Protein AF-A0A522H6U1-F1 (afdb_monomer)

Structure (mmCIF, N/CA/C/O backbone):
data_AF-A0A522H6U1-F1
#
_entry.id   AF-A0A522H6U1-F1
#
loop_
_atom_site.group_PDB
_atom_site.id
_atom_site.type_symbol
_atom_site.label_atom_id
_atom_site.label_alt_id
_atom_site.label_comp_id
_atom_site.label_asym_id
_atom_site.label_entity_id
_atom_site.label_seq_id
_atom_site.pdbx_PDB_ins_code
_atom_site.Cartn_x
_atom_site.Cartn_y
_atom_site.Cartn_z
_atom_site.occupancy
_atom_site.B_iso_or_equiv
_atom_site.auth_seq_id
_atom_site.auth_comp_id
_atom_site.auth_asym_id
_atom_site.auth_atom_id
_atom_site.pdbx_PDB_model_num
ATOM 1 N N . MET A 1 1 ? -22.684 9.750 -6.270 1.00 51.72 1 MET A N 1
ATOM 2 C CA . MET A 1 1 ? -21.977 8.459 -6.212 1.00 51.72 1 MET A CA 1
ATOM 3 C C . MET A 1 1 ? -21.625 8.195 -4.760 1.00 51.72 1 MET A C 1
ATOM 5 O O . MET A 1 1 ? -21.115 9.119 -4.142 1.00 51.72 1 MET A O 1
ATOM 9 N N . THR A 1 2 ? -21.915 7.019 -4.207 1.00 79.88 2 THR A N 1
ATOM 10 C CA . THR A 1 2 ? -21.615 6.746 -2.791 1.00 79.88 2 THR A CA 1
ATOM 11 C C . THR A 1 2 ? -20.431 5.794 -2.716 1.00 79.88 2 THR A C 1
ATOM 13 O O . THR A 1 2 ? -20.582 4.598 -2.955 1.00 79.88 2 THR A O 1
ATOM 16 N N . LEU A 1 3 ? -19.240 6.341 -2.453 1.00 93.44 3 LEU A N 1
ATOM 17 C CA . LEU A 1 3 ? -18.059 5.534 -2.148 1.00 93.44 3 LEU A CA 1
ATOM 18 C C . LEU A 1 3 ? -18.337 4.679 -0.913 1.00 93.44 3 LEU A C 1
ATOM 20 O O . LEU A 1 3 ? -18.989 5.127 0.020 1.00 93.44 3 LEU A O 1
ATOM 24 N N . LYS A 1 4 ? -17.798 3.467 -0.893 1.00 94.69 4 LYS A N 1
ATOM 25 C CA . LYS A 1 4 ? -17.776 2.564 0.258 1.00 94.69 4 LYS A CA 1
ATOM 26 C C . LYS A 1 4 ? -16.628 2.891 1.207 1.00 94.69 4 LYS A C 1
ATOM 28 O O . LYS A 1 4 ? -16.790 2.846 2.420 1.00 94.69 4 LYS A O 1
ATOM 33 N N . ALA A 1 5 ? -15.461 3.207 0.651 1.00 97.31 5 ALA A N 1
ATOM 34 C CA . ALA A 1 5 ? -14.283 3.607 1.408 1.00 97.31 5 ALA A CA 1
ATOM 35 C C . ALA A 1 5 ? -13.284 4.363 0.524 1.00 97.31 5 ALA A C 1
ATOM 37 O O . ALA A 1 5 ? -13.164 4.107 -0.675 1.00 97.31 5 ALA A O 1
ATOM 38 N N . GLY A 1 6 ? -12.522 5.254 1.144 1.00 98.31 6 GLY A N 1
ATOM 39 C CA . GLY A 1 6 ? -11.281 5.794 0.606 1.00 98.31 6 GLY A CA 1
ATOM 40 C C . GLY A 1 6 ? -10.105 5.329 1.459 1.00 98.31 6 GLY A C 1
ATOM 41 O O . GLY A 1 6 ? -10.266 5.194 2.670 1.00 98.31 6 GLY A O 1
ATOM 42 N N . TRP A 1 7 ? -8.927 5.077 0.885 1.00 98.69 7 TRP A N 1
ATOM 43 C CA . TRP A 1 7 ? -7.746 4.748 1.694 1.00 98.69 7 TRP A CA 1
ATOM 44 C C . TRP A 1 7 ? -6.492 5.519 1.302 1.00 98.69 7 TRP A C 1
ATOM 46 O O . TRP A 1 7 ? -6.219 5.770 0.134 1.00 98.69 7 TRP A O 1
ATOM 56 N N . TYR A 1 8 ? -5.673 5.839 2.293 1.00 98.62 8 TYR A N 1
ATOM 57 C CA . TYR A 1 8 ? -4.307 6.300 2.103 1.00 98.62 8 TYR A CA 1
ATOM 58 C C . TYR A 1 8 ? -3.348 5.239 2.633 1.00 98.62 8 TYR A C 1
ATOM 60 O O . TYR A 1 8 ? -3.408 4.886 3.810 1.00 98.62 8 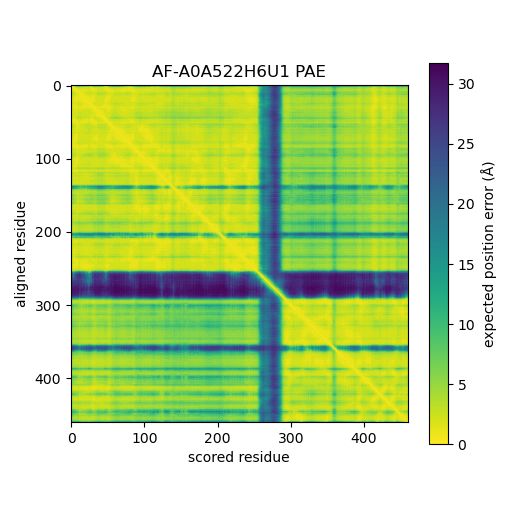TYR A O 1
ATOM 68 N N . GLY A 1 9 ? -2.489 4.704 1.765 1.00 96.88 9 GLY A N 1
ATOM 69 C CA . GLY A 1 9 ? -1.458 3.746 2.162 1.00 96.88 9 GLY A CA 1
ATOM 70 C C . GLY A 1 9 ? -0.209 4.444 2.681 1.00 96.88 9 GLY A C 1
ATOM 71 O O . GLY A 1 9 ? 0.371 5.269 1.981 1.00 96.88 9 GLY A O 1
ATOM 72 N N . ASP A 1 10 ? 0.239 4.090 3.885 1.00 94.75 10 ASP A N 1
ATOM 73 C CA . ASP A 1 10 ? 1.483 4.616 4.458 1.00 94.75 10 ASP A CA 1
ATOM 74 C C . ASP A 1 10 ? 2.746 4.135 3.722 1.00 94.75 10 ASP A C 1
ATOM 76 O O . ASP A 1 10 ? 3.809 4.746 3.853 1.00 94.75 10 ASP A O 1
ATOM 80 N N . ASP A 1 11 ? 2.619 3.067 2.936 1.00 89.06 11 ASP A N 1
ATOM 81 C CA . ASP A 1 11 ? 3.575 2.606 1.945 1.00 89.06 11 ASP A CA 1
ATOM 82 C C . ASP A 1 11 ? 2.879 2.098 0.676 1.00 89.06 11 ASP A C 1
ATOM 84 O O . ASP A 1 11 ? 1.678 1.818 0.633 1.00 89.06 11 ASP A O 1
ATOM 88 N N . PHE A 1 12 ? 3.677 1.929 -0.374 1.00 86.12 12 PHE A N 1
ATOM 89 C CA . PHE A 1 12 ? 3.195 1.462 -1.665 1.00 86.12 12 PHE A CA 1
ATOM 90 C C . PHE A 1 12 ? 2.678 0.013 -1.626 1.00 86.12 12 PHE A C 1
ATOM 92 O O . PHE A 1 12 ? 1.605 -0.282 -2.146 1.00 86.12 12 PHE A O 1
ATOM 99 N N . THR A 1 13 ? 3.419 -0.895 -0.979 1.00 81.88 13 THR A N 1
ATOM 100 C CA . THR A 1 13 ? 3.083 -2.332 -0.938 1.00 81.88 13 THR A CA 1
ATOM 101 C C . THR A 1 13 ? 1.778 -2.588 -0.186 1.00 81.88 13 THR A C 1
ATOM 103 O O . THR A 1 13 ? 0.950 -3.385 -0.614 1.00 81.88 13 THR A O 1
ATOM 106 N N . GLY A 1 14 ? 1.562 -1.901 0.937 1.00 87.12 14 GLY A N 1
ATOM 107 C CA . GLY A 1 14 ? 0.314 -1.984 1.681 1.00 87.12 14 GLY A CA 1
ATOM 108 C C . GLY A 1 14 ? -0.857 -1.369 0.923 1.00 87.12 14 GLY A C 1
ATOM 109 O O . GLY A 1 14 ? -1.971 -1.869 1.044 1.00 87.12 14 GLY A O 1
ATOM 110 N N . ALA A 1 15 ? -0.623 -0.321 0.129 1.00 92.75 15 ALA A N 1
ATOM 111 C CA . ALA A 1 15 ? -1.663 0.291 -0.689 1.00 92.75 15 ALA A CA 1
ATOM 112 C C . ALA A 1 15 ? -2.147 -0.634 -1.820 1.00 92.75 15 ALA A C 1
ATOM 114 O O . ALA A 1 15 ? -3.351 -0.708 -2.070 1.00 92.75 15 ALA A O 1
ATOM 115 N N . THR A 1 16 ? -1.234 -1.353 -2.483 1.00 91.38 16 THR A N 1
ATOM 116 C CA . THR A 1 16 ? -1.577 -2.319 -3.543 1.00 91.38 16 THR A CA 1
ATOM 117 C C . THR A 1 16 ? -2.191 -3.609 -2.998 1.00 91.38 16 THR A C 1
ATOM 119 O O . THR A 1 16 ? -3.010 -4.226 -3.679 1.00 91.38 16 THR A O 1
ATOM 122 N N . ASP A 1 17 ? -1.859 -4.006 -1.767 1.00 90.12 17 ASP A N 1
ATOM 123 C CA . ASP A 1 17 ? -2.556 -5.092 -1.068 1.00 90.12 17 ASP A CA 1
ATOM 124 C C . ASP A 1 17 ? -4.025 -4.722 -0.800 1.00 90.12 17 ASP A C 1
ATOM 126 O O . ASP A 1 17 ? -4.930 -5.481 -1.145 1.00 90.12 17 ASP A O 1
ATOM 130 N N . THR A 1 18 ? -4.290 -3.509 -0.299 1.00 95.25 18 THR A N 1
ATOM 131 C CA . THR A 1 18 ? -5.665 -3.009 -0.121 1.00 95.25 18 THR A CA 1
ATOM 132 C C . THR A 1 18 ? -6.432 -2.942 -1.443 1.00 95.25 18 THR A C 1
ATOM 134 O O . THR A 1 18 ? -7.598 -3.337 -1.489 1.00 95.25 18 THR A O 1
ATOM 137 N N . LEU A 1 19 ? -5.781 -2.498 -2.528 1.00 96.00 19 LEU A N 1
ATOM 138 C CA . LEU A 1 19 ? -6.357 -2.516 -3.878 1.00 96.00 19 LEU A CA 1
ATOM 139 C C . LEU A 1 19 ? -6.804 -3.932 -4.272 1.00 96.00 19 LEU A C 1
ATOM 141 O O . LEU A 1 19 ? -7.929 -4.117 -4.733 1.00 96.00 19 LEU A O 1
ATOM 145 N N . ALA A 1 20 ? -5.941 -4.930 -4.063 1.00 93.00 20 ALA A N 1
ATOM 146 C CA . ALA A 1 20 ? -6.246 -6.322 -4.373 1.00 93.00 20 ALA A CA 1
ATOM 147 C C . ALA A 1 20 ? -7.399 -6.865 -3.520 1.00 93.00 20 ALA A C 1
ATOM 149 O O . ALA A 1 20 ? -8.271 -7.556 -4.044 1.00 93.00 20 ALA A O 1
ATOM 150 N N . VAL A 1 21 ? -7.440 -6.536 -2.225 1.00 94.00 21 VAL A N 1
ATOM 151 C CA . VAL A 1 21 ? -8.547 -6.917 -1.337 1.00 94.00 21 VAL A CA 1
ATOM 152 C C . VAL A 1 21 ? -9.873 -6.327 -1.825 1.00 94.00 21 VAL A C 1
ATOM 154 O O . VAL A 1 21 ? -10.842 -7.070 -1.969 1.00 94.00 21 VAL A O 1
ATOM 157 N N . ALA A 1 22 ? -9.918 -5.026 -2.123 1.00 96.00 22 ALA A N 1
ATOM 158 C CA . ALA A 1 22 ? -11.127 -4.365 -2.617 1.00 96.00 22 ALA A CA 1
ATOM 159 C C . ALA A 1 22 ? -11.595 -4.960 -3.958 1.00 96.00 22 ALA A C 1
ATOM 161 O O . ALA A 1 22 ? -12.764 -5.311 -4.110 1.00 96.00 22 ALA A O 1
ATOM 162 N N . ALA A 1 23 ? -10.679 -5.144 -4.912 1.00 95.19 23 ALA A N 1
ATOM 163 C CA . ALA A 1 23 ? -11.009 -5.692 -6.226 1.00 95.19 23 ALA A CA 1
ATOM 164 C C . ALA A 1 23 ? -11.511 -7.143 -6.145 1.00 95.19 23 ALA A C 1
ATOM 166 O O . ALA A 1 23 ? -12.499 -7.497 -6.786 1.00 95.19 23 ALA A O 1
ATOM 167 N N . ARG A 1 24 ? -10.886 -7.985 -5.310 1.00 92.94 24 ARG A N 1
ATOM 168 C CA . ARG A 1 24 ? -11.333 -9.371 -5.075 1.00 92.94 24 ARG A CA 1
ATOM 169 C C . ARG A 1 24 ? -12.678 -9.450 -4.354 1.00 92.94 24 ARG A C 1
ATOM 171 O O . ARG A 1 24 ? -13.382 -10.440 -4.513 1.00 92.94 24 ARG A O 1
ATOM 178 N N . ALA A 1 25 ? -13.052 -8.408 -3.614 1.00 93.44 25 ALA A N 1
ATOM 179 C CA . ALA A 1 25 ? -14.396 -8.239 -3.070 1.00 93.44 25 ALA A CA 1
ATOM 180 C C . ALA A 1 25 ? -15.418 -7.736 -4.114 1.00 93.44 25 ALA A C 1
ATOM 182 O O . ALA A 1 25 ? -16.551 -7.417 -3.752 1.00 93.44 25 ALA A O 1
ATOM 183 N N . GLY A 1 26 ? -15.044 -7.644 -5.394 1.00 94.00 26 GLY A N 1
ATOM 184 C CA . GLY A 1 26 ? -15.921 -7.204 -6.480 1.00 94.00 26 GLY A CA 1
ATOM 185 C C . GLY A 1 26 ? -16.158 -5.694 -6.520 1.00 94.00 26 GLY A C 1
ATOM 186 O O . GLY A 1 26 ? -17.094 -5.251 -7.177 1.00 94.00 26 GLY A O 1
ATOM 187 N N . TRP A 1 27 ? -15.363 -4.892 -5.805 1.00 95.19 27 TRP A N 1
ATOM 188 C CA . TRP A 1 27 ? -15.497 -3.436 -5.829 1.00 95.19 27 TRP A CA 1
ATOM 189 C C . TRP A 1 27 ? -14.755 -2.852 -7.028 1.00 95.19 27 TRP A C 1
ATOM 191 O O . TRP A 1 27 ? -13.602 -3.201 -7.286 1.00 95.19 27 TRP A O 1
ATOM 201 N N . ARG A 1 28 ? -15.383 -1.901 -7.721 1.00 96.12 28 ARG A N 1
ATOM 202 C CA . ARG A 1 28 ? -14.712 -1.048 -8.707 1.00 96.12 28 ARG A CA 1
ATOM 203 C C . ARG A 1 28 ? -13.719 -0.165 -7.964 1.00 96.12 28 ARG A C 1
ATOM 205 O O . ARG A 1 28 ? -14.122 0.618 -7.105 1.00 96.12 28 ARG A O 1
ATOM 212 N N . THR A 1 29 ? -12.428 -0.327 -8.232 1.00 97.38 29 THR A N 1
ATOM 213 C CA . THR A 1 29 ? -11.394 0.302 -7.410 1.00 97.38 29 THR A CA 1
ATOM 214 C C . THR A 1 29 ? -10.124 0.619 -8.184 1.00 97.38 29 THR A C 1
ATOM 216 O O . THR A 1 29 ? -9.729 -0.133 -9.074 1.00 97.38 29 THR A O 1
ATOM 219 N N . LEU A 1 30 ? -9.482 1.730 -7.820 1.00 97.81 30 LEU A N 1
ATOM 220 C CA . LEU A 1 30 ? -8.180 2.158 -8.326 1.00 97.81 30 LEU A CA 1
ATOM 221 C C . LEU A 1 30 ? -7.310 2.675 -7.180 1.00 97.81 30 LEU A C 1
ATOM 223 O O . LEU A 1 30 ? -7.803 3.268 -6.220 1.00 97.81 30 LEU A O 1
ATOM 227 N N . LEU A 1 31 ? -5.999 2.488 -7.315 1.00 97.81 31 LEU A N 1
ATOM 228 C CA . LEU A 1 31 ? -4.986 3.099 -6.467 1.00 97.81 31 LEU A CA 1
ATOM 229 C C . LEU A 1 31 ? -4.283 4.214 -7.241 1.00 97.81 31 LEU A C 1
ATOM 231 O O . LEU A 1 31 ? -3.491 3.939 -8.138 1.00 97.81 31 LEU A O 1
ATOM 235 N N . PHE A 1 32 ? -4.539 5.460 -6.874 1.00 97.44 32 PHE A N 1
ATOM 236 C CA . PHE A 1 32 ? -3.868 6.622 -7.442 1.00 97.44 32 PHE A CA 1
ATOM 237 C C . PHE A 1 32 ? -2.466 6.804 -6.841 1.00 97.44 32 PHE A C 1
ATOM 239 O O . PHE A 1 32 ? -2.254 6.536 -5.656 1.00 97.44 32 PHE A O 1
ATOM 246 N N . LEU A 1 33 ? -1.497 7.246 -7.650 1.00 94.19 33 LEU A N 1
ATOM 247 C CA . LEU A 1 33 ? -0.110 7.455 -7.196 1.00 94.19 33 LEU A CA 1
ATOM 248 C C . LEU A 1 33 ? 0.117 8.814 -6.514 1.00 94.19 33 LEU A C 1
ATOM 250 O O . LEU A 1 33 ? 1.107 8.988 -5.805 1.00 94.19 33 LEU A O 1
ATOM 254 N N . ASP A 1 34 ? -0.809 9.750 -6.706 1.00 94.50 34 ASP A N 1
ATOM 255 C CA . ASP A 1 34 ? -0.976 10.987 -5.939 1.00 94.50 34 ASP A CA 1
ATOM 256 C C . ASP A 1 34 ? -2.484 11.326 -5.909 1.00 94.50 34 ASP A C 1
ATOM 258 O O . ASP A 1 34 ? -3.298 10.597 -6.473 1.00 94.50 34 ASP A O 1
ATOM 262 N N . VAL A 1 35 ? -2.887 12.412 -5.251 1.00 96.94 35 VAL A N 1
ATOM 263 C CA . VAL A 1 35 ? -4.245 12.953 -5.321 1.00 96.94 35 VAL A CA 1
ATOM 264 C C . VAL A 1 35 ? -4.593 13.226 -6.789 1.00 96.94 35 VAL A C 1
ATOM 266 O O . VAL A 1 35 ? -3.941 14.070 -7.412 1.00 96.94 35 VAL A O 1
ATOM 269 N N . PRO A 1 36 ? -5.608 12.550 -7.354 1.00 96.56 36 PRO A N 1
ATOM 270 C CA . PRO A 1 36 ? -5.913 12.682 -8.768 1.00 96.56 36 PRO A CA 1
ATOM 271 C C . PRO A 1 36 ? -6.475 14.056 -9.111 1.00 96.56 36 PRO A C 1
ATOM 273 O O . PRO A 1 36 ? -7.205 14.683 -8.334 1.00 96.56 36 PRO A O 1
ATOM 276 N N . THR A 1 37 ? -6.182 14.499 -10.330 1.00 96.19 37 THR A N 1
ATOM 277 C CA . THR A 1 37 ? -6.837 15.672 -10.912 1.00 96.19 37 THR A CA 1
ATOM 278 C C . THR A 1 37 ? -8.307 15.367 -11.238 1.00 96.19 37 THR A C 1
ATOM 280 O O . THR A 1 37 ? -8.677 14.202 -11.413 1.00 96.19 37 THR A O 1
ATOM 283 N N . PRO A 1 38 ? -9.171 16.390 -11.396 1.00 95.62 38 PRO A N 1
ATOM 284 C CA . PRO A 1 38 ? -10.549 16.178 -11.845 1.00 95.62 38 PRO A CA 1
ATOM 285 C C . PRO A 1 38 ? -10.655 15.415 -13.176 1.00 95.62 38 PRO A C 1
ATOM 287 O O . PRO A 1 38 ? -11.573 14.619 -13.351 1.00 95.62 38 PRO A O 1
ATOM 290 N N . ALA A 1 39 ? -9.701 15.612 -14.094 1.00 95.81 39 ALA A N 1
ATOM 291 C CA . ALA A 1 39 ? -9.658 14.895 -15.368 1.00 95.81 39 ALA A CA 1
ATOM 292 C C . ALA A 1 39 ? -9.349 13.400 -15.177 1.00 95.81 39 ALA A C 1
ATOM 294 O O . ALA A 1 39 ? -10.034 12.555 -15.746 1.00 95.81 39 ALA A O 1
ATOM 295 N N . GLN A 1 40 ? -8.378 13.065 -14.324 1.00 96.00 40 GLN A N 1
ATOM 296 C CA . GLN A 1 40 ? -8.046 11.671 -13.998 1.00 96.00 40 GLN A CA 1
ATOM 297 C C . GLN A 1 40 ? -9.196 10.965 -13.270 1.00 96.00 40 GLN A C 1
ATOM 299 O O . GLN A 1 40 ? -9.482 9.807 -13.560 1.00 96.00 40 GLN A O 1
ATOM 304 N N . LEU A 1 41 ? -9.906 11.662 -12.374 1.00 95.25 41 LEU A N 1
ATOM 305 C CA . LEU A 1 41 ? -11.125 11.134 -11.751 1.00 95.25 41 LEU A CA 1
ATOM 306 C C . LEU A 1 41 ? -12.231 10.866 -12.777 1.00 95.25 41 LEU A C 1
ATOM 308 O O . LEU A 1 41 ? -12.896 9.839 -12.697 1.00 95.25 41 LEU A O 1
ATOM 312 N N . ALA A 1 42 ? -12.417 11.756 -13.755 1.00 94.69 42 ALA A N 1
ATOM 313 C CA . ALA A 1 42 ? -13.390 11.537 -14.823 1.00 94.69 42 ALA A CA 1
ATOM 314 C C . ALA A 1 42 ? -13.028 10.313 -15.685 1.00 94.69 42 ALA A C 1
ATOM 316 O O . ALA A 1 42 ? -13.909 9.527 -16.024 1.00 94.69 42 ALA A O 1
ATOM 317 N N . LEU A 1 43 ? -11.738 10.118 -15.987 1.00 94.62 43 LEU A N 1
ATOM 318 C CA . LEU A 1 43 ? -11.235 8.944 -16.714 1.00 94.62 43 LEU A CA 1
ATOM 319 C C . LEU A 1 43 ? -11.353 7.643 -15.910 1.00 94.62 43 LEU A C 1
ATOM 321 O O . LEU A 1 43 ? -11.587 6.587 -16.493 1.00 94.62 43 LEU A O 1
ATOM 325 N N . ALA A 1 44 ? -11.192 7.707 -14.587 1.00 94.38 44 ALA A N 1
ATOM 326 C CA . ALA A 1 44 ? -11.370 6.563 -13.696 1.00 94.38 44 ALA A CA 1
ATOM 327 C C . ALA A 1 44 ? -12.816 6.039 -13.684 1.00 94.38 44 ALA A C 1
ATOM 329 O O . ALA A 1 44 ? -13.042 4.860 -13.412 1.00 94.38 44 ALA A O 1
ATOM 330 N N . GLY A 1 45 ? -13.782 6.907 -13.997 1.00 93.00 45 GLY A N 1
ATOM 331 C CA . GLY A 1 45 ? -15.197 6.580 -13.977 1.00 93.00 45 GLY A CA 1
ATOM 332 C C . GLY A 1 45 ? -15.715 6.322 -12.564 1.00 93.00 45 GLY A C 1
ATOM 333 O O . GLY A 1 45 ? -15.208 6.838 -11.567 1.00 93.00 45 GLY A O 1
ATOM 334 N N . GLU A 1 46 ? -16.776 5.531 -12.485 1.00 93.31 46 GLU A N 1
ATOM 335 C CA . GLU A 1 46 ? -17.413 5.195 -11.223 1.00 93.31 46 GLU A CA 1
ATOM 336 C C . GLU A 1 46 ? -16.610 4.146 -10.429 1.00 93.31 46 GLU A C 1
ATOM 338 O O . GLU A 1 46 ? -16.502 2.991 -10.844 1.00 93.31 46 GLU A O 1
ATOM 343 N N . LEU A 1 47 ? -16.127 4.528 -9.240 1.00 96.12 47 LEU A N 1
ATOM 344 C CA . LEU A 1 47 ? -15.474 3.643 -8.272 1.00 96.12 47 LEU A CA 1
ATOM 345 C C . LEU A 1 47 ? -16.316 3.420 -7.005 1.00 96.12 47 LEU A C 1
ATOM 347 O O . LEU A 1 47 ? -16.887 4.357 -6.454 1.00 96.12 47 LEU A O 1
ATOM 351 N N . ASP A 1 48 ? -16.337 2.187 -6.499 1.00 96.19 48 ASP A N 1
ATOM 352 C CA . ASP A 1 48 ? -16.899 1.855 -5.186 1.00 96.19 48 ASP A CA 1
ATOM 353 C C . ASP A 1 48 ? -15.894 2.155 -4.066 1.00 96.19 48 ASP A C 1
ATOM 355 O O . ASP A 1 48 ? -16.288 2.486 -2.953 1.00 96.19 48 ASP A O 1
ATOM 359 N N . ALA A 1 49 ? -14.592 2.066 -4.341 1.00 97.31 49 ALA A N 1
ATOM 360 C CA . ALA A 1 49 ? -13.541 2.494 -3.425 1.00 97.31 49 ALA A CA 1
ATOM 361 C C . ALA A 1 49 ? -12.342 3.047 -4.193 1.00 97.31 49 ALA A C 1
ATOM 363 O O . ALA A 1 49 ? -12.131 2.702 -5.352 1.00 97.31 49 ALA A O 1
ATOM 364 N N . LEU A 1 50 ? -11.534 3.890 -3.554 1.00 98.06 50 LEU A N 1
ATOM 365 C CA . LEU A 1 50 ? -10.306 4.385 -4.172 1.00 98.06 50 LEU A CA 1
ATOM 366 C C . LEU A 1 50 ? -9.199 4.658 -3.161 1.00 98.06 50 LEU A C 1
ATOM 368 O O . LEU A 1 50 ? -9.455 5.018 -2.011 1.00 98.06 50 LEU A O 1
ATOM 372 N N . GLY A 1 51 ? -7.964 4.502 -3.620 1.00 98.25 51 GLY A N 1
ATOM 373 C CA . GLY A 1 51 ? -6.768 4.652 -2.809 1.00 98.25 51 GLY A CA 1
ATOM 374 C C . GLY A 1 51 ? -5.859 5.770 -3.275 1.00 98.25 51 GLY A C 1
ATOM 375 O O . GLY A 1 51 ? -5.812 6.066 -4.463 1.00 98.25 51 GLY A O 1
ATOM 376 N N . VAL A 1 52 ? -5.054 6.309 -2.365 1.00 98.12 52 VAL A N 1
ATOM 377 C CA . VAL A 1 52 ? -3.864 7.103 -2.691 1.00 98.12 52 VAL A CA 1
ATOM 378 C C . VAL A 1 52 ? -2.639 6.416 -2.088 1.00 98.12 52 VAL A C 1
ATOM 380 O O . VAL A 1 52 ? -2.594 6.135 -0.887 1.00 98.12 52 VAL A O 1
ATOM 383 N N . ALA A 1 53 ? -1.651 6.111 -2.927 1.00 94.31 53 ALA A N 1
ATOM 384 C CA . ALA A 1 53 ? -0.383 5.540 -2.498 1.00 94.31 53 ALA A CA 1
ATOM 385 C C . ALA A 1 53 ? 0.481 6.618 -1.834 1.00 94.31 53 ALA A C 1
ATOM 387 O O . ALA A 1 53 ? 0.638 7.720 -2.357 1.00 94.31 53 ALA A O 1
ATOM 388 N N . GLY A 1 54 ? 1.064 6.290 -0.686 1.00 92.88 54 GLY A N 1
ATOM 389 C CA . GLY A 1 54 ? 1.884 7.206 0.090 1.00 92.88 54 GLY A CA 1
ATOM 390 C C . GLY A 1 54 ? 3.195 6.594 0.562 1.00 92.88 54 GLY A C 1
ATOM 391 O O . GLY A 1 54 ? 3.564 5.468 0.226 1.00 92.88 54 GLY A O 1
ATOM 392 N N . SER A 1 55 ? 3.918 7.389 1.346 1.00 91.81 55 SER A N 1
ATOM 393 C CA . SER A 1 55 ? 5.202 7.030 1.965 1.00 91.81 55 SER A CA 1
ATOM 394 C C . SER A 1 55 ? 5.284 7.483 3.425 1.00 91.81 55 SER A C 1
ATOM 396 O O . SER A 1 55 ? 6.367 7.652 3.986 1.00 91.81 55 SER A O 1
ATOM 398 N N . ALA A 1 56 ? 4.129 7.696 4.062 1.00 94.62 56 ALA A N 1
ATOM 399 C CA . ALA A 1 56 ? 4.048 8.210 5.424 1.00 94.62 56 ALA A CA 1
ATOM 400 C C . ALA A 1 56 ? 4.794 7.338 6.449 1.00 94.62 56 ALA A C 1
ATOM 402 O O . ALA A 1 56 ? 5.299 7.873 7.431 1.00 94.62 56 ALA A O 1
ATOM 403 N N . ARG A 1 57 ? 4.975 6.031 6.209 1.00 93.12 57 ARG A N 1
ATOM 404 C CA . ARG A 1 57 ? 5.703 5.135 7.126 1.00 93.12 57 ARG A CA 1
ATOM 405 C C . ARG A 1 57 ? 7.143 5.578 7.407 1.00 93.12 57 ARG A C 1
ATOM 407 O O . ARG A 1 57 ? 7.670 5.303 8.479 1.00 93.12 57 ARG A O 1
ATOM 414 N N . THR A 1 58 ? 7.785 6.274 6.470 1.00 91.06 58 THR A N 1
ATOM 415 C CA . THR A 1 58 ? 9.161 6.775 6.632 1.00 91.06 58 THR A CA 1
ATOM 416 C C . THR A 1 58 ? 9.221 8.252 7.017 1.00 91.06 58 THR A C 1
ATOM 418 O O . THR A 1 58 ? 10.311 8.792 7.183 1.00 91.06 58 THR A O 1
ATOM 421 N N . MET A 1 59 ? 8.075 8.925 7.143 1.00 95.56 59 MET A N 1
ATOM 422 C CA . MET A 1 59 ? 8.001 10.348 7.470 1.00 95.56 59 MET A CA 1
ATOM 423 C C . MET A 1 59 ? 8.128 10.593 8.975 1.00 95.56 59 MET A C 1
ATOM 425 O O . MET A 1 59 ? 7.661 9.801 9.800 1.00 95.56 59 MET A O 1
ATOM 429 N N . SER A 1 60 ? 8.703 11.737 9.339 1.00 97.88 60 SER A N 1
ATOM 430 C CA . SER A 1 60 ? 8.582 12.294 10.685 1.00 97.88 60 SER A CA 1
ATOM 431 C C . SER A 1 60 ? 7.163 12.840 10.929 1.00 97.88 60 SER A C 1
ATOM 433 O O . SER A 1 60 ? 6.459 13.181 9.973 1.00 97.88 60 SER A O 1
ATOM 435 N N . PRO A 1 61 ? 6.728 13.010 12.192 1.00 98.19 61 PRO A N 1
ATOM 436 C CA . PRO A 1 61 ? 5.458 13.662 12.506 1.00 98.19 61 PRO A CA 1
ATOM 437 C C . PRO A 1 61 ? 5.288 15.042 11.862 1.00 98.19 61 PRO A C 1
ATOM 439 O O . PRO A 1 61 ? 4.180 15.403 11.482 1.00 98.19 61 PRO A O 1
ATOM 442 N N . GLN A 1 62 ? 6.368 15.817 11.725 1.00 98.25 62 GLN A N 1
ATOM 443 C CA . GLN A 1 62 ? 6.309 17.116 11.056 1.00 98.25 62 GLN A CA 1
ATOM 444 C C . GLN A 1 62 ? 5.995 16.955 9.564 1.00 98.25 62 GLN A C 1
ATOM 446 O O . GLN A 1 62 ? 5.054 17.572 9.077 1.00 98.25 62 GLN A O 1
ATOM 451 N N . GLN A 1 63 ? 6.715 16.071 8.869 1.00 98.19 63 GLN A N 1
ATOM 452 C CA . GLN A 1 63 ? 6.463 15.784 7.454 1.00 98.19 63 GLN A CA 1
ATOM 453 C C . GLN A 1 63 ? 5.036 15.263 7.228 1.00 98.19 63 GLN A C 1
ATOM 455 O O . GLN A 1 63 ? 4.394 15.627 6.249 1.00 98.19 63 GLN A O 1
ATOM 460 N N . MET A 1 64 ? 4.499 14.460 8.154 1.00 98.31 64 MET A N 1
ATOM 461 C CA . MET A 1 64 ? 3.100 14.022 8.100 1.00 98.31 64 MET A CA 1
ATOM 462 C C . MET A 1 64 ? 2.111 15.185 8.226 1.00 98.31 64 MET A C 1
ATOM 464 O O . MET A 1 64 ? 1.147 15.235 7.468 1.00 98.31 64 MET A O 1
ATOM 468 N N . ARG A 1 65 ? 2.345 16.130 9.147 1.00 98.00 65 ARG A N 1
ATOM 469 C CA . ARG A 1 65 ? 1.502 17.333 9.294 1.00 98.00 65 ARG A CA 1
ATOM 470 C C . ARG A 1 65 ? 1.532 18.230 8.061 1.00 98.00 65 ARG A C 1
ATOM 472 O O . ARG A 1 65 ? 0.568 18.941 7.826 1.00 98.00 65 ARG A O 1
ATOM 479 N N . GLU A 1 66 ? 2.608 18.192 7.286 1.00 98.06 66 GLU A N 1
ATOM 480 C CA . GLU A 1 66 ? 2.724 18.933 6.027 1.00 98.06 66 GLU A CA 1
ATOM 481 C C . GLU A 1 66 ? 2.066 18.174 4.858 1.00 98.06 66 GLU A C 1
ATOM 483 O O . GLU A 1 66 ? 1.390 18.777 4.027 1.00 98.06 66 GLU A O 1
ATOM 488 N N . ALA A 1 67 ? 2.219 16.846 4.798 1.00 97.44 67 ALA A N 1
ATOM 489 C CA . ALA A 1 67 ? 1.804 16.037 3.650 1.00 97.44 67 ALA A CA 1
ATOM 490 C C . ALA A 1 67 ? 0.355 15.520 3.715 1.00 97.44 67 ALA A C 1
ATOM 492 O O . ALA A 1 67 ? -0.330 15.481 2.693 1.00 97.44 67 ALA A O 1
ATOM 493 N N . LEU A 1 68 ? -0.126 15.099 4.889 1.00 98.50 68 LEU A N 1
ATOM 494 C CA . LEU A 1 68 ? -1.441 14.465 5.045 1.00 98.50 68 LEU A CA 1
ATOM 495 C C . LEU A 1 68 ? -2.655 15.405 4.905 1.00 98.50 68 LEU A C 1
ATOM 497 O O . LEU A 1 68 ? -3.689 14.904 4.460 1.00 98.50 68 LEU A O 1
ATOM 501 N N . PRO A 1 69 ? -2.585 16.726 5.184 1.00 98.69 69 PRO A N 1
ATOM 502 C CA . PRO A 1 69 ? -3.719 17.629 4.977 1.00 98.69 69 PRO A CA 1
ATOM 503 C C . PRO A 1 69 ? -4.330 17.548 3.575 1.00 98.69 69 PRO A C 1
ATOM 505 O O . PRO A 1 69 ? -5.546 17.454 3.434 1.00 98.69 69 PRO A O 1
ATOM 508 N N . ARG A 1 70 ? -3.497 17.489 2.523 1.00 98.19 70 ARG A N 1
ATOM 509 C CA . ARG A 1 70 ? -3.984 17.390 1.133 1.00 98.19 70 ARG A CA 1
ATOM 510 C C . ARG A 1 70 ? -4.750 16.088 0.872 1.00 98.19 70 ARG A C 1
ATOM 512 O O . ARG A 1 70 ? -5.665 16.064 0.053 1.00 98.19 70 ARG A O 1
ATOM 519 N N . ILE A 1 71 ? -4.362 15.013 1.560 1.00 98.50 71 ILE A N 1
ATOM 520 C CA . ILE A 1 71 ? -4.987 13.693 1.458 1.00 98.50 71 ILE A CA 1
ATOM 521 C C . ILE A 1 71 ? -6.341 13.703 2.168 1.00 98.50 71 ILE A C 1
ATOM 523 O O . ILE A 1 71 ? -7.339 13.280 1.587 1.00 98.50 71 ILE A O 1
ATOM 527 N N . GLY A 1 72 ? -6.387 14.229 3.395 1.00 98.44 72 GLY A N 1
ATOM 528 C CA . GLY A 1 72 ? -7.632 14.388 4.145 1.00 98.44 72 GLY A CA 1
ATOM 529 C C . GLY A 1 72 ? -8.638 15.273 3.404 1.00 98.44 72 GLY A C 1
ATOM 530 O O . GLY A 1 72 ? -9.789 14.883 3.222 1.00 98.44 72 GLY A O 1
ATOM 531 N N . GLU A 1 73 ? -8.186 16.416 2.877 1.00 98.50 73 GLU A N 1
ATOM 532 C CA . GLU A 1 73 ? -8.990 17.337 2.063 1.00 98.50 73 GLU A CA 1
ATOM 533 C C . GLU A 1 73 ? -9.613 16.619 0.861 1.00 98.50 73 GLU A C 1
ATOM 535 O O . GLU A 1 73 ? -10.804 16.762 0.582 1.00 98.50 73 GLU A O 1
ATOM 540 N N . PHE A 1 74 ? -8.813 15.814 0.159 1.00 98.38 74 PHE A N 1
ATOM 541 C CA . PHE A 1 74 ? -9.277 15.037 -0.980 1.00 98.38 74 PHE A CA 1
ATOM 542 C C . PHE A 1 74 ? -10.398 14.066 -0.593 1.00 98.38 74 PHE A C 1
ATOM 544 O O . PHE A 1 74 ? -11.468 14.117 -1.201 1.00 98.38 74 PHE A O 1
ATOM 551 N N . PHE A 1 75 ? -10.203 13.233 0.432 1.00 98.19 75 PHE A N 1
ATOM 552 C CA . PHE A 1 75 ? -11.214 12.250 0.833 1.00 98.19 75 PHE A CA 1
ATOM 553 C C . PHE A 1 75 ? -12.473 12.879 1.437 1.00 98.19 75 PHE A C 1
ATOM 555 O O . PHE A 1 75 ? -13.570 12.374 1.190 1.00 98.19 75 PHE A O 1
ATOM 562 N N . ARG A 1 76 ? -12.343 14.023 2.120 1.00 97.69 76 ARG A N 1
ATOM 563 C CA . ARG A 1 76 ? -13.488 14.827 2.564 1.00 97.69 76 ARG A CA 1
ATOM 564 C C . ARG A 1 76 ? -14.329 15.300 1.377 1.00 97.69 76 ARG A C 1
ATOM 566 O O . ARG A 1 76 ? -15.540 15.116 1.379 1.00 97.69 76 ARG A O 1
ATOM 573 N N . ARG A 1 77 ? -13.704 15.845 0.322 1.00 96.62 77 ARG A N 1
ATOM 574 C CA . ARG A 1 77 ? -14.417 16.259 -0.910 1.00 96.62 77 ARG A CA 1
ATOM 575 C C . ARG A 1 77 ? -15.053 15.087 -1.653 1.00 96.62 77 ARG A C 1
ATOM 577 O O . ARG A 1 77 ? -16.090 15.258 -2.289 1.00 96.62 77 ARG A O 1
ATOM 584 N N . MET A 1 78 ? -14.433 13.912 -1.593 1.00 95.81 78 MET A N 1
ATOM 585 C CA . MET A 1 78 ? -14.997 12.687 -2.160 1.00 95.81 78 MET A CA 1
ATOM 586 C C . MET A 1 78 ? -16.152 12.119 -1.322 1.00 95.81 78 MET A C 1
ATOM 588 O O . MET A 1 78 ? -16.789 11.170 -1.771 1.00 95.81 78 MET A O 1
ATOM 592 N N . HIS A 1 79 ? -16.444 12.698 -0.149 1.00 95.88 79 HIS A N 1
ATOM 593 C CA . HIS A 1 79 ? -17.458 12.223 0.795 1.00 95.88 79 HIS A CA 1
ATOM 594 C C . HIS A 1 79 ? -17.266 10.735 1.127 1.00 95.88 79 HIS A C 1
ATOM 596 O O . HIS A 1 79 ? -18.214 9.952 1.108 1.00 95.88 79 HIS A O 1
ATOM 602 N N . ALA A 1 80 ? -16.015 10.324 1.365 1.00 96.56 80 ALA A N 1
ATOM 603 C CA . ALA A 1 80 ? -15.712 8.946 1.727 1.00 96.56 80 ALA A CA 1
ATOM 604 C C . ALA A 1 80 ? -16.302 8.637 3.120 1.00 96.56 80 ALA A C 1
ATOM 606 O O . ALA A 1 80 ? -15.878 9.263 4.093 1.00 96.56 80 ALA A O 1
ATOM 607 N N . PRO A 1 81 ? -17.240 7.678 3.253 1.00 97.19 81 PRO A N 1
ATOM 608 C CA . PRO A 1 81 ? -17.859 7.376 4.546 1.00 97.19 81 PRO A CA 1
ATOM 609 C C . PRO A 1 81 ? -16.864 6.718 5.509 1.00 97.19 81 PRO A C 1
ATOM 611 O O . PRO A 1 81 ? -16.926 6.918 6.717 1.00 97.19 81 PRO A O 1
ATOM 614 N N . VAL A 1 82 ? -15.891 5.983 4.966 1.00 98.44 82 VAL A N 1
ATOM 615 C CA . VAL A 1 82 ? -14.749 5.451 5.709 1.00 98.44 82 VAL A CA 1
ATOM 616 C C . VAL A 1 82 ? -13.468 5.936 5.045 1.00 98.44 82 VAL A C 1
ATOM 618 O O . VAL A 1 82 ? -13.173 5.552 3.911 1.00 98.44 82 VAL A O 1
ATOM 621 N N . LEU A 1 83 ? -12.692 6.752 5.758 1.00 98.75 83 LEU A N 1
ATOM 622 C CA . LEU A 1 83 ? -11.311 7.070 5.412 1.00 98.75 83 LEU A CA 1
ATOM 623 C C . LEU A 1 83 ? -10.387 6.094 6.140 1.00 98.75 83 LEU A C 1
ATOM 625 O O . LEU A 1 83 ? -10.264 6.139 7.357 1.00 98.75 83 LEU A O 1
ATOM 629 N N . LEU A 1 84 ? -9.713 5.216 5.407 1.00 98.81 84 LEU A N 1
ATOM 630 C CA . LEU A 1 84 ? -8.730 4.287 5.950 1.00 98.81 84 LEU A CA 1
ATOM 631 C C . LEU A 1 84 ? -7.315 4.869 5.847 1.00 98.81 84 LEU A C 1
ATOM 633 O O . LEU A 1 84 ? -6.768 4.990 4.752 1.00 98.81 84 LEU A O 1
ATOM 637 N N . TYR A 1 85 ? -6.665 5.127 6.980 1.00 98.75 85 TYR A N 1
ATOM 638 C CA . TYR A 1 85 ? -5.204 5.168 7.029 1.00 98.75 85 TYR A CA 1
ATOM 639 C C . TYR A 1 85 ? -4.675 3.731 7.078 1.00 98.75 85 TYR A C 1
ATOM 641 O O . TYR A 1 85 ? -4.643 3.076 8.127 1.00 98.75 85 TYR A O 1
ATOM 649 N N . LYS A 1 86 ? -4.292 3.218 5.911 1.00 98.31 86 LYS A N 1
ATOM 650 C CA . LYS A 1 86 ? -3.781 1.863 5.750 1.00 98.31 86 LYS A CA 1
ATOM 651 C C . LYS A 1 86 ? -2.338 1.815 6.247 1.00 98.31 86 LYS A C 1
ATOM 653 O O . LYS A 1 86 ? -1.442 2.330 5.584 1.00 98.31 86 LYS A O 1
ATOM 658 N N . CYS A 1 87 ? -2.119 1.151 7.379 1.00 96.50 87 CYS A N 1
ATOM 659 C CA . CYS A 1 87 ? -0.795 0.915 7.954 1.00 96.50 87 CYS A CA 1
ATOM 660 C C . CYS A 1 87 ? -0.329 -0.537 7.763 1.00 96.50 87 CYS A C 1
ATOM 662 O O . CYS A 1 87 ? -1.077 -1.402 7.287 1.00 96.50 87 CYS A O 1
ATOM 664 N N . CYS A 1 88 ? 0.929 -0.831 8.101 1.00 93.69 88 CYS A N 1
ATOM 665 C CA . CYS A 1 88 ? 1.445 -2.201 8.072 1.00 93.69 88 CYS A CA 1
ATOM 666 C C . CYS A 1 88 ? 0.642 -3.131 9.005 1.00 93.69 88 CYS A C 1
ATOM 668 O O . CYS A 1 88 ? 0.248 -2.734 10.098 1.00 93.69 88 CYS A O 1
ATOM 670 N N . SER A 1 89 ? 0.464 -4.401 8.625 1.00 92.81 89 SER A N 1
ATOM 671 C CA . SER A 1 89 ? -0.219 -5.410 9.463 1.00 92.81 89 SER A CA 1
ATOM 672 C C . SER A 1 89 ? 0.487 -5.714 10.782 1.00 92.81 89 SER A C 1
ATOM 674 O O . SER A 1 89 ? -0.128 -6.264 11.692 1.00 92.81 89 SER A O 1
ATOM 676 N N . THR A 1 90 ? 1.753 -5.320 10.900 1.00 93.94 90 THR A N 1
ATOM 677 C CA . THR A 1 90 ? 2.548 -5.375 12.126 1.00 93.94 90 THR A CA 1
ATOM 678 C C . THR A 1 90 ? 2.637 -4.032 12.858 1.00 93.94 90 THR A C 1
ATOM 680 O O . THR A 1 90 ? 3.389 -3.928 13.819 1.00 93.94 90 THR A O 1
ATOM 683 N N . PHE A 1 91 ? 1.845 -3.024 12.465 1.00 97.12 91 PHE A N 1
ATOM 684 C CA . PHE A 1 91 ? 1.758 -1.709 13.120 1.00 97.12 91 PHE A CA 1
ATOM 685 C C . PHE A 1 91 ? 3.113 -0.983 13.255 1.00 97.12 91 PHE A C 1
ATOM 687 O O . PHE A 1 91 ? 3.382 -0.313 14.253 1.00 97.12 91 PHE A O 1
ATOM 694 N N . ASP A 1 92 ? 3.959 -1.120 12.231 1.00 94.25 92 ASP A N 1
ATOM 695 C CA . ASP A 1 92 ? 5.280 -0.506 12.088 1.00 94.25 92 ASP A CA 1
ATOM 696 C C . ASP A 1 92 ? 5.226 1.019 12.242 1.00 94.25 92 ASP A C 1
ATOM 698 O O . ASP A 1 92 ? 4.980 1.750 11.284 1.00 94.25 92 ASP A O 1
ATOM 702 N N . SER A 1 93 ? 5.489 1.508 13.450 1.00 96.75 93 SER A N 1
ATOM 703 C CA . SER A 1 93 ? 5.435 2.937 13.758 1.00 96.75 93 SER A CA 1
ATOM 704 C C . SER A 1 93 ? 6.188 3.263 15.041 1.00 96.75 93 SER A C 1
ATOM 706 O O . SER A 1 93 ? 6.339 2.412 15.917 1.00 96.75 93 SER A O 1
ATOM 708 N N . SER A 1 94 ? 6.591 4.515 15.204 1.00 96.50 94 SER A N 1
ATOM 709 C CA . SER A 1 94 ? 7.093 5.059 16.465 1.00 96.50 94 SER A CA 1
ATOM 710 C C . SER A 1 94 ? 6.582 6.482 16.666 1.00 96.50 94 SER A C 1
ATOM 712 O O . SER A 1 94 ? 6.000 7.079 15.765 1.00 96.50 94 SER A O 1
ATOM 714 N N . ALA A 1 95 ? 6.833 7.075 17.833 1.00 95.62 95 ALA A N 1
ATOM 715 C CA . ALA A 1 95 ? 6.483 8.477 18.056 1.00 95.62 95 ALA A CA 1
ATOM 716 C C . ALA A 1 95 ? 7.265 9.441 17.135 1.00 95.62 95 ALA A C 1
ATOM 718 O O . ALA A 1 95 ? 6.830 10.573 16.934 1.00 95.62 95 ALA A O 1
ATOM 719 N N . GLN A 1 96 ? 8.399 9.005 16.572 1.00 95.88 96 GLN A N 1
ATOM 720 C CA . GLN A 1 96 ? 9.324 9.833 15.792 1.00 95.88 96 GLN A CA 1
ATOM 721 C C . GLN A 1 96 ? 9.306 9.541 14.286 1.00 95.88 96 GLN A C 1
ATOM 723 O O . GLN A 1 96 ? 9.734 10.387 13.502 1.00 95.88 96 GLN A O 1
ATOM 728 N N . THR A 1 97 ? 8.836 8.370 13.856 1.00 94.44 97 THR A N 1
ATOM 729 C CA . THR A 1 97 ? 8.869 7.944 12.449 1.00 94.44 97 THR A CA 1
ATOM 730 C C . THR A 1 97 ? 7.681 7.050 12.148 1.00 94.44 97 THR A C 1
ATOM 732 O O . THR A 1 97 ? 7.380 6.144 12.926 1.00 94.44 97 THR A O 1
ATOM 735 N N . GLY A 1 98 ? 6.991 7.299 11.035 1.00 93.12 98 GLY A N 1
ATOM 736 C CA . GLY A 1 98 ? 5.816 6.506 10.673 1.00 93.12 98 GLY A CA 1
ATOM 737 C C . GLY A 1 98 ? 4.705 6.584 11.722 1.00 93.12 98 GLY A C 1
ATOM 738 O O . GLY A 1 98 ? 3.953 5.631 11.879 1.00 93.12 98 GLY A O 1
ATOM 739 N N . SER A 1 99 ? 4.640 7.683 12.484 1.00 97.94 99 SER A N 1
ATOM 740 C CA . SER A 1 99 ? 3.782 7.818 13.664 1.00 97.94 99 SER A CA 1
ATOM 741 C C . SER A 1 99 ? 2.297 7.706 13.322 1.00 97.94 99 SER A C 1
ATOM 743 O O . SER A 1 99 ? 1.719 8.601 12.704 1.00 97.94 99 SER A O 1
ATOM 745 N N . LEU A 1 100 ? 1.657 6.635 13.797 1.00 98.19 100 LEU A N 1
ATOM 746 C CA . LEU A 1 100 ? 0.209 6.454 13.684 1.00 98.19 100 LEU A CA 1
ATOM 747 C C . LEU A 1 100 ? -0.531 7.548 14.445 1.00 98.19 100 LEU A C 1
ATOM 749 O O . LEU A 1 100 ? -1.532 8.054 13.957 1.00 98.19 100 LEU A O 1
ATOM 753 N N . GLY A 1 101 ? -0.023 7.959 15.608 1.00 97.94 101 GLY A N 1
ATOM 754 C CA . GLY A 1 101 ? -0.642 9.036 16.378 1.00 97.94 101 GLY A CA 1
ATOM 755 C C . GLY A 1 101 ? -0.597 10.385 15.656 1.00 97.94 101 GLY A C 1
ATOM 756 O O . GLY A 1 101 ? -1.582 11.118 15.672 1.00 97.94 101 GLY A O 1
ATOM 757 N N . ALA A 1 102 ? 0.496 10.691 14.945 1.00 98.25 102 ALA A N 1
ATOM 758 C CA . ALA A 1 102 ? 0.567 11.897 14.119 1.00 98.25 102 ALA A CA 1
ATOM 759 C C . ALA A 1 102 ? -0.393 11.826 12.922 1.00 98.25 102 ALA A C 1
ATOM 761 O O . ALA A 1 102 ? -1.085 12.803 12.644 1.00 98.25 102 ALA A O 1
ATOM 762 N N . ALA A 1 103 ? -0.475 10.674 12.251 1.00 98.38 103 ALA A N 1
ATOM 763 C CA . ALA A 1 103 ? -1.418 10.470 11.157 1.00 98.38 103 ALA A CA 1
ATOM 764 C C . ALA A 1 103 ? -2.880 10.594 11.614 1.00 98.38 103 ALA A C 1
ATOM 766 O O . ALA A 1 103 ? -3.656 11.297 10.972 1.00 98.38 103 ALA A O 1
ATOM 767 N N . ILE A 1 104 ? -3.234 9.973 12.744 1.00 98.44 104 ILE A N 1
ATOM 768 C CA . ILE A 1 104 ? -4.567 10.058 13.355 1.00 98.44 104 ILE A CA 1
ATOM 769 C C . ILE A 1 104 ? -4.899 11.503 13.712 1.00 98.44 104 ILE A C 1
ATOM 771 O O . ILE A 1 104 ? -5.950 12.001 13.317 1.00 98.44 104 ILE A O 1
ATOM 775 N N . SER A 1 105 ? -3.984 12.195 14.396 1.00 97.44 105 SER A N 1
ATOM 776 C CA . SER A 1 105 ? -4.179 13.591 14.783 1.00 97.44 105 SER A CA 1
ATOM 777 C C . SER A 1 105 ? -4.482 14.484 13.581 1.00 97.44 105 SER A C 1
ATOM 779 O O . SER A 1 105 ? -5.328 15.355 13.708 1.00 97.44 105 SER A O 1
ATOM 781 N N . VAL A 1 106 ? -3.827 14.276 12.433 1.00 98.19 106 VAL A N 1
ATOM 782 C CA . VAL A 1 106 ? -4.055 15.098 11.233 1.00 98.19 106 VAL A CA 1
ATOM 783 C C . VAL A 1 106 ? -5.321 14.681 10.491 1.00 98.19 106 VAL A C 1
ATOM 785 O O . VAL A 1 106 ? -6.130 15.526 10.129 1.00 98.19 106 VAL A O 1
ATOM 788 N N . LEU A 1 107 ? -5.504 13.385 10.229 1.00 98.50 107 LEU A N 1
ATOM 789 C CA . LEU A 1 107 ? -6.602 12.908 9.384 1.00 98.50 107 LEU A CA 1
ATOM 790 C C . LEU A 1 107 ? -7.959 12.948 10.088 1.00 98.50 107 LEU A C 1
ATOM 792 O O . LEU A 1 107 ? -8.979 13.034 9.408 1.00 98.50 107 LEU A O 1
ATOM 796 N N . SER A 1 108 ? -7.981 12.934 11.424 1.00 97.50 108 SER A N 1
ATOM 797 C CA . SER A 1 108 ? -9.223 13.068 12.188 1.00 97.50 108 SER A CA 1
ATOM 798 C C . SER A 1 108 ? -9.960 14.378 11.890 1.00 97.50 108 SER A C 1
ATOM 800 O O . SER A 1 108 ? -11.183 14.371 11.838 1.00 97.50 108 SER A O 1
ATOM 802 N N . ASP A 1 109 ? -9.253 15.469 11.573 1.00 97.50 109 ASP A N 1
ATOM 803 C CA . ASP A 1 109 ? -9.853 16.771 11.228 1.00 97.50 109 ASP A CA 1
ATOM 804 C C . ASP A 1 109 ? -10.658 16.758 9.914 1.00 97.50 109 ASP A C 1
ATOM 806 O O . ASP A 1 109 ? -11.400 17.698 9.619 1.00 97.50 109 ASP A O 1
ATOM 810 N N . TYR A 1 110 ? -10.534 15.692 9.120 1.00 97.94 110 TYR A N 1
ATOM 811 C CA . TYR A 1 110 ? -11.164 15.552 7.805 1.00 97.94 110 TYR A CA 1
ATOM 812 C C . TYR A 1 110 ? -12.331 14.563 7.776 1.00 97.94 110 TYR A C 1
ATOM 814 O O . TYR A 1 110 ? -12.902 14.341 6.709 1.00 97.94 110 TYR A O 1
ATOM 822 N N . VAL A 1 111 ? -12.691 14.002 8.929 1.00 97.69 111 VAL A N 1
ATOM 823 C CA . VAL A 1 111 ? -13.858 13.133 9.117 1.00 97.69 111 VAL A CA 1
ATOM 824 C C . VAL A 1 111 ? -14.779 13.716 10.192 1.00 97.69 111 VAL A C 1
ATOM 826 O O . VAL A 1 111 ? -14.391 14.628 10.927 1.00 97.69 111 VAL A O 1
ATOM 829 N N . GLU A 1 112 ? -16.014 13.236 10.274 1.00 96.19 112 GLU A N 1
ATOM 830 C CA . GLU A 1 112 ? -17.027 13.754 11.201 1.00 96.19 112 GLU A CA 1
ATOM 831 C C . GLU A 1 112 ? -16.972 13.082 12.575 1.00 96.19 112 GLU A C 1
ATOM 833 O O . GLU A 1 112 ? -17.072 13.788 13.576 1.00 96.19 112 GLU A O 1
ATOM 838 N N . ASP A 1 113 ? -16.767 11.762 12.637 1.00 94.81 113 ASP A N 1
ATOM 839 C CA . ASP A 1 113 ? -16.659 11.033 13.906 1.00 94.81 113 ASP A CA 1
ATOM 840 C C . ASP A 1 113 ? -15.364 11.417 14.649 1.00 94.81 113 ASP A C 1
ATOM 842 O O . ASP A 1 113 ? -14.263 11.410 14.089 1.00 94.81 113 ASP A O 1
ATOM 846 N N . ASP A 1 114 ? -15.497 11.746 15.935 1.00 92.69 114 ASP A N 1
ATOM 847 C CA . ASP A 1 114 ? -14.376 12.101 16.808 1.00 92.69 114 ASP A CA 1
ATOM 848 C C . ASP A 1 114 ? -13.514 10.884 17.185 1.00 92.69 114 ASP A C 1
ATOM 850 O O . ASP A 1 114 ? -12.360 11.035 17.605 1.00 92.69 114 ASP A O 1
ATOM 854 N N . THR A 1 115 ? -14.058 9.673 17.039 1.00 95.31 115 THR A N 1
ATOM 855 C CA . THR A 1 115 ? -13.381 8.421 17.367 1.00 95.31 115 THR A CA 1
ATOM 856 C C . THR A 1 115 ? -12.690 7.825 16.150 1.00 95.31 115 THR A C 1
ATOM 858 O O . THR A 1 115 ? -13.271 7.655 15.081 1.00 95.31 115 THR A O 1
ATOM 861 N N . THR A 1 116 ? -11.436 7.418 16.337 1.00 97.88 116 THR A N 1
ATOM 862 C CA . THR A 1 116 ? -10.720 6.601 15.353 1.00 97.88 116 THR A CA 1
ATOM 863 C C . THR A 1 116 ? -10.996 5.117 15.569 1.00 97.88 116 THR A C 1
ATOM 865 O O . THR A 1 116 ? -10.811 4.599 16.666 1.00 97.88 116 THR A O 1
ATOM 868 N N . TYR A 1 117 ? -11.352 4.391 14.518 1.00 98.62 117 TYR A N 1
ATOM 869 C CA . TYR A 1 117 ? -11.607 2.955 14.590 1.00 98.62 117 TYR A CA 1
ATOM 870 C C . TYR A 1 117 ? -10.362 2.177 14.168 1.00 98.62 117 TYR A C 1
ATOM 872 O O . TYR A 1 117 ? -9.926 2.242 13.022 1.00 98.62 117 TYR A O 1
ATOM 880 N N . VAL A 1 118 ? -9.762 1.434 15.091 1.00 98.88 118 VAL A N 1
ATOM 881 C CA . VAL A 1 118 ? -8.548 0.655 14.845 1.00 98.88 118 VAL A CA 1
ATOM 882 C C . VAL A 1 118 ? -8.911 -0.814 14.683 1.00 98.88 118 VAL A C 1
ATOM 884 O O . VAL A 1 118 ? -9.521 -1.400 15.571 1.00 98.88 118 VAL A O 1
ATOM 887 N N . VAL A 1 119 ? -8.500 -1.435 13.578 1.00 98.81 119 VAL A N 1
ATOM 888 C CA . VAL A 1 119 ? -8.678 -2.880 13.354 1.00 98.81 119 VAL A CA 1
ATOM 889 C C . VAL A 1 119 ? -7.335 -3.576 13.527 1.00 98.81 119 VAL A C 1
ATOM 891 O O . VAL A 1 119 ? -6.418 -3.404 12.721 1.00 98.81 119 VAL A O 1
ATOM 894 N N . GLY A 1 120 ? -7.198 -4.335 14.613 1.00 96.62 120 GLY A N 1
ATOM 895 C CA . GLY A 1 120 ? -5.978 -5.058 14.945 1.00 96.62 120 GLY A CA 1
ATOM 896 C C . GLY A 1 120 ? -5.944 -6.441 14.302 1.00 96.62 120 GLY A C 1
ATOM 897 O O . GLY A 1 120 ? -6.709 -7.310 14.689 1.00 96.62 120 GLY A O 1
ATOM 898 N N . GLY A 1 121 ? -4.997 -6.691 13.397 1.00 95.88 121 GLY A N 1
ATOM 899 C CA . GLY A 1 121 ? -4.767 -8.017 12.807 1.00 95.88 121 GLY A CA 1
ATOM 900 C C . GLY A 1 121 ? -5.288 -8.169 11.376 1.00 95.88 121 GLY A C 1
ATOM 901 O O . GLY A 1 121 ? -5.944 -7.285 10.836 1.00 95.88 121 GLY A O 1
ATOM 902 N N . GLN A 1 122 ? -4.916 -9.284 10.746 1.00 95.75 122 GLN A N 1
ATOM 903 C CA . GLN A 1 122 ? -5.303 -9.682 9.394 1.00 95.75 122 GLN A CA 1
ATOM 904 C C . GLN A 1 122 ? -5.049 -11.207 9.227 1.00 95.75 122 GLN A C 1
ATOM 906 O O . GLN A 1 122 ? -3.928 -11.616 8.894 1.00 95.75 122 GLN A O 1
ATOM 911 N N . PRO A 1 123 ? -6.047 -12.067 9.524 1.00 93.88 123 PRO A N 1
ATOM 912 C CA . PRO A 1 123 ? -5.851 -13.515 9.653 1.00 93.88 123 PRO A CA 1
ATOM 913 C C . PRO A 1 123 ? -5.361 -14.231 8.392 1.00 93.88 123 PRO A C 1
ATOM 915 O O . PRO A 1 123 ? -4.577 -15.171 8.507 1.00 93.88 123 PRO A O 1
ATOM 918 N N . ASP A 1 124 ? -5.771 -13.793 7.198 1.00 88.62 124 ASP A N 1
ATOM 919 C CA . ASP A 1 124 ? -5.404 -14.441 5.925 1.00 88.62 124 ASP A CA 1
ATOM 920 C C . ASP A 1 124 ? -3.899 -14.368 5.617 1.00 88.62 124 ASP A C 1
ATOM 922 O O . ASP A 1 124 ? -3.372 -15.180 4.859 1.00 88.62 124 ASP A O 1
ATOM 926 N N . ILE A 1 125 ? -3.191 -13.445 6.269 1.00 86.31 125 ILE A N 1
ATOM 927 C CA . ILE A 1 125 ? -1.734 -13.332 6.226 1.00 86.31 125 ILE A CA 1
ATOM 928 C C . ILE A 1 125 ? -1.080 -13.691 7.570 1.00 86.31 125 ILE A C 1
ATOM 930 O O . ILE A 1 125 ? 0.083 -13.363 7.791 1.00 86.31 125 ILE A O 1
ATOM 934 N N . GLY A 1 126 ? -1.788 -14.350 8.490 1.00 91.81 126 GLY A N 1
ATOM 935 C CA . GLY A 1 126 ? -1.229 -14.833 9.757 1.00 91.81 126 GLY A CA 1
ATOM 936 C C . GLY A 1 126 ? -0.928 -13.735 10.780 1.00 91.81 126 GLY A C 1
ATOM 937 O O . GLY A 1 126 ? 0.040 -13.849 11.539 1.00 91.81 126 GLY A O 1
ATOM 938 N N . ARG A 1 127 ? -1.699 -12.640 10.770 1.00 95.75 127 ARG A N 1
ATOM 939 C CA . ARG A 1 127 ? -1.635 -11.575 11.783 1.00 95.75 127 ARG A CA 1
ATOM 940 C C . ARG A 1 127 ? -2.910 -11.599 12.609 1.00 95.75 127 ARG A C 1
ATOM 942 O O . ARG A 1 127 ? -4.002 -11.609 12.051 1.00 95.75 127 ARG A O 1
ATOM 949 N N . PHE A 1 128 ? -2.775 -11.556 13.925 1.00 98.12 128 PHE A N 1
ATOM 950 C CA . PHE A 1 128 ? -3.901 -11.707 14.846 1.00 98.12 128 PHE A CA 1
ATOM 951 C C . PHE A 1 128 ? -3.804 -10.673 15.956 1.00 98.12 128 PHE A C 1
ATOM 953 O O . PHE A 1 128 ? -2.706 -10.398 16.436 1.00 98.12 128 PHE A O 1
ATOM 960 N N . CYS A 1 129 ? -4.928 -10.122 16.393 1.00 98.69 129 CYS A N 1
ATOM 961 C CA . CYS A 1 129 ? -4.993 -9.324 17.610 1.00 98.69 129 CYS A CA 1
ATOM 962 C C . CYS A 1 129 ? -5.917 -10.010 18.605 1.00 98.69 129 CYS A C 1
ATOM 964 O O . CYS A 1 1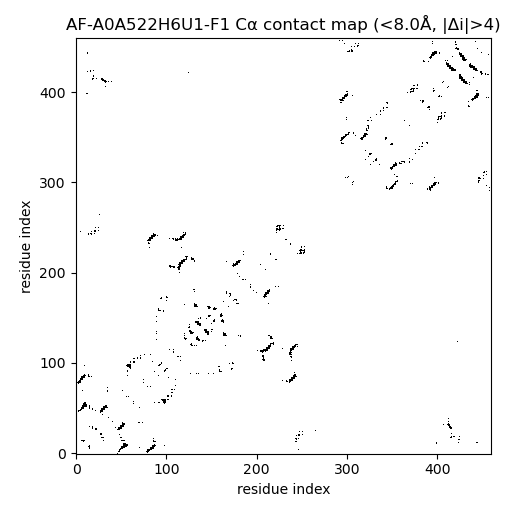29 ? -7.094 -10.211 18.319 1.00 98.69 129 CYS A O 1
ATOM 966 N N . CYS A 1 130 ? -5.374 -10.369 19.765 1.00 98.56 130 CYS A N 1
ATOM 967 C CA . CYS A 1 130 ? -6.103 -11.058 20.823 1.00 98.56 130 CYS A CA 1
ATOM 968 C C . CYS A 1 130 ? -5.862 -10.334 22.143 1.00 98.56 130 CYS A C 1
ATOM 970 O O . CYS A 1 130 ? -4.716 -10.179 22.570 1.00 98.56 130 CYS A O 1
ATOM 972 N N . PHE A 1 131 ? -6.931 -9.900 22.803 1.00 98.56 131 PHE A N 1
ATOM 973 C CA . PHE A 1 131 ? -6.864 -9.086 24.015 1.00 98.56 131 PHE A CA 1
ATOM 974 C C . PHE A 1 131 ? -5.987 -7.840 23.829 1.00 98.56 131 PHE A C 1
ATOM 976 O O . PHE A 1 131 ? -5.120 -7.544 24.654 1.00 98.56 131 PHE A O 1
ATOM 983 N N . SER A 1 132 ? -6.171 -7.147 22.700 1.00 98.56 132 SER A N 1
ATOM 984 C CA . SER A 1 132 ? -5.381 -5.996 22.236 1.00 98.56 132 SER A CA 1
ATOM 985 C C . SER A 1 132 ? -3.897 -6.257 21.971 1.00 98.56 132 SER A C 1
ATOM 987 O O . SER A 1 132 ? -3.165 -5.321 21.650 1.00 98.56 132 SER A O 1
ATOM 989 N N . ASN A 1 133 ? -3.427 -7.500 22.105 1.00 98.81 133 ASN A N 1
ATOM 990 C CA . ASN A 1 133 ? -2.047 -7.865 21.819 1.00 98.81 133 ASN A CA 1
ATOM 991 C C . ASN A 1 133 ? -1.930 -8.349 20.376 1.00 98.81 133 ASN A C 1
ATOM 993 O O . ASN A 1 133 ? -2.655 -9.261 19.979 1.00 98.81 133 ASN A O 1
ATOM 997 N N . LEU A 1 134 ? -0.989 -7.783 19.621 1.00 98.50 134 LEU A N 1
ATOM 998 C CA . LEU A 1 134 ? -0.699 -8.206 18.257 1.00 98.50 134 LEU A CA 1
ATOM 999 C C . LEU A 1 134 ? 0.223 -9.435 18.235 1.00 98.50 134 LEU A C 1
ATOM 1001 O O . LEU A 1 134 ? 1.230 -9.512 18.947 1.00 98.50 134 LEU A O 1
ATOM 1005 N N . PHE A 1 135 ? -0.110 -10.377 17.363 1.00 98.25 135 PHE A N 1
ATOM 1006 C CA . PHE A 1 135 ? 0.630 -11.595 17.068 1.00 98.25 135 PHE A CA 1
ATOM 1007 C C . PHE A 1 135 ? 0.869 -11.696 15.562 1.00 98.25 135 PHE A C 1
ATOM 1009 O O . PHE A 1 135 ? 0.038 -11.271 14.756 1.00 98.25 135 PHE A O 1
ATOM 1016 N N . ALA A 1 136 ? 1.999 -12.282 15.179 1.00 94.81 136 ALA A N 1
ATOM 1017 C CA . ALA A 1 136 ? 2.348 -12.509 13.784 1.00 94.81 136 ALA A CA 1
ATOM 1018 C C . ALA A 1 136 ? 3.071 -13.847 13.615 1.00 94.81 136 ALA A C 1
ATOM 1020 O O . ALA A 1 136 ? 3.922 -14.207 14.433 1.00 94.81 136 ALA A O 1
ATOM 1021 N N . ALA A 1 137 ? 2.744 -14.560 12.539 1.00 91.44 137 ALA A N 1
ATOM 1022 C CA . ALA A 1 137 ? 3.485 -15.737 12.104 1.00 91.44 137 ALA A CA 1
ATOM 1023 C C . ALA A 1 137 ? 4.886 -15.358 11.588 1.00 91.44 137 ALA A C 1
ATOM 1025 O O . ALA A 1 137 ? 5.043 -14.397 10.827 1.00 91.44 137 ALA A O 1
ATOM 1026 N N . ALA A 1 138 ? 5.900 -16.140 11.965 1.00 79.06 138 ALA A N 1
ATOM 1027 C CA . ALA A 1 138 ? 7.274 -16.001 11.487 1.00 79.06 138 ALA A CA 1
ATOM 1028 C C . ALA A 1 138 ? 7.433 -16.520 10.043 1.00 79.06 138 ALA A C 1
ATOM 1030 O O . ALA A 1 138 ? 8.024 -17.570 9.798 1.00 79.06 138 ALA A O 1
ATOM 1031 N N . GLY A 1 139 ? 6.892 -15.775 9.077 1.00 68.38 139 GLY A N 1
ATOM 1032 C CA . GLY A 1 139 ? 6.795 -16.199 7.678 1.00 68.38 139 GLY A CA 1
ATOM 1033 C C . GLY A 1 139 ? 5.532 -17.019 7.395 1.00 68.38 139 GLY A C 1
ATOM 1034 O O . GLY A 1 139 ? 4.700 -17.240 8.274 1.00 68.38 139 GLY A O 1
ATOM 1035 N N . ALA A 1 140 ? 5.360 -17.446 6.142 1.00 67.62 140 ALA A N 1
ATOM 1036 C CA . ALA A 1 140 ? 4.191 -18.226 5.737 1.00 67.62 140 ALA A CA 1
ATOM 1037 C C . ALA A 1 140 ? 4.189 -19.598 6.437 1.00 67.62 140 ALA A C 1
ATOM 1039 O O . ALA A 1 140 ? 5.102 -20.394 6.232 1.00 67.62 140 ALA A O 1
ATOM 1040 N N . GLY A 1 141 ? 3.179 -19.853 7.275 1.00 69.25 141 GLY A N 1
ATOM 1041 C CA . GLY A 1 141 ? 3.059 -21.095 8.052 1.00 69.25 141 GLY A CA 1
ATOM 1042 C C . GLY A 1 141 ? 4.037 -21.224 9.228 1.00 69.25 141 GLY A C 1
ATOM 1043 O O . GLY A 1 141 ? 4.158 -22.308 9.792 1.00 69.25 141 GLY A O 1
ATOM 1044 N N . GLY A 1 142 ? 4.747 -20.150 9.589 1.00 82.81 142 GLY A N 1
ATOM 1045 C CA . GLY A 1 142 ? 5.669 -20.143 10.725 1.00 82.81 142 GLY A CA 1
ATOM 1046 C C . GLY A 1 142 ? 4.966 -20.079 12.084 1.00 82.81 142 GLY A C 1
ATOM 1047 O O . GLY A 1 142 ? 3.759 -19.848 12.175 1.00 82.81 142 GLY A O 1
ATOM 1048 N N . GLU A 1 143 ? 5.745 -20.236 13.157 1.00 92.50 143 GLU A N 1
ATOM 1049 C CA . GLU A 1 143 ? 5.256 -20.088 14.532 1.00 92.50 143 GLU A CA 1
ATOM 1050 C C . GLU A 1 143 ? 4.640 -18.697 14.746 1.00 92.50 143 GLU A C 1
ATOM 1052 O O . GLU A 1 143 ? 5.211 -17.676 14.347 1.00 92.50 143 GLU A O 1
ATOM 1057 N N . VAL A 1 144 ? 3.466 -18.661 15.380 1.00 95.69 144 VAL A N 1
ATOM 1058 C CA . VAL A 1 144 ? 2.790 -17.416 15.746 1.00 95.69 144 VAL A CA 1
ATOM 1059 C C . VAL A 1 144 ? 3.377 -16.897 17.050 1.00 95.69 144 VAL A C 1
ATOM 1061 O O . VAL A 1 144 ? 3.184 -17.474 18.118 1.00 95.69 144 VAL A O 1
ATOM 1064 N N . CYS A 1 145 ? 4.052 -15.756 16.966 1.00 96.25 145 CYS A N 1
ATOM 1065 C CA . CYS A 1 145 ? 4.683 -15.110 18.106 1.00 96.25 145 CYS A CA 1
ATOM 1066 C C . CYS A 1 145 ? 3.969 -13.807 18.446 1.00 96.25 145 CYS A C 1
ATOM 1068 O O . CYS A 1 145 ? 3.541 -13.060 17.563 1.00 96.25 145 CYS A O 1
ATOM 1070 N N . ARG A 1 146 ? 3.911 -13.482 19.741 1.00 97.44 146 ARG A N 1
ATOM 1071 C CA . ARG A 1 146 ? 3.567 -12.124 20.174 1.00 97.44 146 ARG A CA 1
ATOM 1072 C C . ARG A 1 146 ? 4.570 -11.147 19.558 1.00 97.44 146 ARG A C 1
ATOM 1074 O O . ARG A 1 146 ? 5.766 -11.444 19.525 1.00 97.44 146 ARG A O 1
ATOM 1081 N N . LEU A 1 147 ? 4.095 -10.017 19.046 1.00 96.44 147 LEU A N 1
ATOM 1082 C CA . LEU A 1 147 ? 4.883 -9.164 18.154 1.00 96.44 147 LEU A CA 1
ATOM 1083 C C . LEU A 1 147 ? 6.207 -8.678 18.772 1.00 96.44 147 LEU A C 1
ATOM 1085 O O . LEU A 1 147 ? 7.244 -8.700 18.115 1.00 96.44 147 LEU A O 1
ATOM 1089 N N . ASP A 1 148 ? 6.192 -8.340 20.060 1.00 96.50 148 ASP A N 1
ATOM 1090 C CA . ASP A 1 148 ? 7.356 -7.915 20.852 1.00 96.50 148 ASP A CA 1
ATOM 1091 C C . ASP A 1 148 ? 8.379 -9.033 21.138 1.00 96.50 148 ASP A C 1
ATOM 1093 O O . ASP A 1 148 ? 9.461 -8.788 21.682 1.00 96.50 148 ASP A O 1
ATOM 1097 N N . ARG A 1 149 ? 8.050 -10.276 20.776 1.00 96.00 149 ARG A N 1
ATOM 1098 C CA . ARG A 1 149 ? 8.916 -11.462 20.841 1.00 96.00 149 ARG A CA 1
ATOM 1099 C C . ARG A 1 149 ? 9.284 -11.994 19.459 1.00 96.00 149 ARG A C 1
ATOM 1101 O O . ARG A 1 149 ? 10.139 -12.870 19.360 1.00 96.00 149 ARG A O 1
ATOM 1108 N N . HIS A 1 150 ? 8.679 -11.467 18.400 1.00 93.06 150 HIS A N 1
ATOM 1109 C CA . HIS A 1 150 ? 8.965 -11.883 17.038 1.00 93.06 150 HIS A CA 1
ATOM 1110 C C . HIS A 1 150 ? 10.414 -11.523 16.668 1.00 93.06 150 HIS A C 1
ATOM 1112 O O . HIS A 1 150 ? 10.818 -10.362 16.758 1.00 93.06 150 HIS A O 1
ATOM 1118 N N . ALA A 1 151 ? 11.195 -12.511 16.213 1.00 88.19 151 ALA A N 1
ATOM 1119 C CA . ALA A 1 151 ? 12.643 -12.383 16.003 1.00 88.19 151 ALA A CA 1
ATOM 1120 C C . ALA A 1 151 ? 13.028 -11.205 15.088 1.00 88.19 151 ALA A C 1
ATOM 1122 O O . ALA A 1 151 ? 13.968 -10.469 15.396 1.00 88.19 151 ALA A O 1
ATOM 1123 N N . THR A 1 152 ? 12.269 -11.012 14.003 1.00 87.12 152 THR A N 1
ATOM 1124 C CA . THR A 1 152 ? 12.433 -9.887 13.070 1.00 87.12 152 THR A CA 1
ATOM 1125 C C . THR A 1 152 ? 11.859 -8.580 13.617 1.00 87.12 152 THR A C 1
ATOM 1127 O O . THR A 1 152 ? 12.602 -7.614 13.758 1.00 87.12 152 THR A O 1
ATOM 1130 N N . MET A 1 153 ? 10.564 -8.532 13.966 1.00 91.62 153 MET A N 1
ATOM 1131 C CA . MET A 1 153 ? 9.891 -7.268 14.300 1.00 91.62 153 MET A CA 1
ATOM 1132 C C . MET A 1 153 ? 10.450 -6.580 15.545 1.00 91.62 153 MET A C 1
ATOM 1134 O O . MET A 1 153 ? 10.605 -5.360 15.536 1.00 91.62 153 MET A O 1
ATOM 1138 N N . LYS A 1 154 ? 10.869 -7.332 16.573 1.00 93.31 154 LYS A N 1
ATOM 1139 C CA . LYS A 1 154 ? 11.535 -6.757 17.756 1.00 93.31 154 LYS A CA 1
ATOM 1140 C C . LYS A 1 154 ? 12.826 -6.004 17.407 1.00 93.31 154 LYS A C 1
ATOM 1142 O O . LYS A 1 154 ? 13.242 -5.117 18.146 1.00 93.31 154 LYS A O 1
ATOM 1147 N N . LYS A 1 155 ? 13.476 -6.374 16.302 1.00 90.50 155 LYS A N 1
ATOM 1148 C CA . LYS A 1 155 ? 14.742 -5.809 15.819 1.00 90.50 155 LYS A CA 1
ATOM 1149 C C . LYS A 1 155 ? 14.567 -5.068 14.488 1.00 90.50 155 LYS A C 1
ATOM 1151 O O . LYS A 1 155 ? 15.547 -4.898 13.767 1.00 90.50 155 LYS A O 1
ATOM 1156 N N . HIS A 1 156 ? 13.336 -4.682 14.134 1.00 87.25 156 HIS A N 1
ATOM 1157 C CA . HIS A 1 156 ? 13.070 -3.987 12.877 1.00 87.25 156 HIS A CA 1
ATOM 1158 C C . HIS A 1 156 ? 13.942 -2.718 12.798 1.00 87.25 156 HIS A C 1
ATOM 1160 O O . HIS A 1 156 ? 13.991 -1.973 13.774 1.00 87.25 156 HIS A O 1
ATOM 1166 N N . PRO A 1 157 ? 14.660 -2.465 11.689 1.00 80.00 157 PRO A N 1
ATOM 1167 C CA . PRO A 1 157 ? 15.722 -1.455 11.651 1.00 80.00 157 PRO A CA 1
ATOM 1168 C C . PRO A 1 157 ? 15.234 -0.012 11.829 1.00 80.00 157 PRO A C 1
ATOM 1170 O O . PRO A 1 157 ? 16.014 0.837 12.248 1.00 80.00 157 PRO A O 1
ATOM 1173 N N . VAL A 1 158 ? 13.966 0.268 11.513 1.00 86.06 158 VAL A N 1
ATOM 1174 C CA . VAL A 1 158 ? 13.390 1.626 11.579 1.00 86.06 158 VAL A CA 1
ATOM 1175 C C . VAL A 1 158 ? 12.422 1.767 12.754 1.00 86.06 158 VAL A C 1
ATOM 1177 O O . VAL A 1 158 ? 12.457 2.743 13.496 1.00 86.06 158 VAL A O 1
ATOM 1180 N N . THR A 1 159 ? 11.567 0.766 12.944 1.00 90.25 159 THR A N 1
ATOM 1181 C CA . THR A 1 159 ? 10.472 0.764 13.928 1.00 90.25 159 THR A CA 1
ATOM 1182 C C . THR A 1 159 ? 10.486 -0.533 14.746 1.00 90.25 159 THR A C 1
ATOM 1184 O O . THR A 1 159 ? 9.609 -1.379 14.568 1.00 90.25 159 THR A O 1
ATOM 1187 N N . PRO A 1 160 ? 11.494 -0.749 15.620 1.00 92.56 160 PRO A N 1
ATOM 1188 C CA . PRO A 1 160 ? 11.555 -1.942 16.459 1.00 92.56 160 PRO A CA 1
ATOM 1189 C C . PRO A 1 160 ? 10.281 -2.097 17.303 1.00 92.56 160 PRO A C 1
ATOM 1191 O O . PRO A 1 160 ? 9.976 -1.256 18.151 1.00 92.56 160 PRO A O 1
ATOM 1194 N N . MET A 1 161 ? 9.554 -3.195 17.106 1.00 93.88 161 MET A N 1
ATOM 1195 C CA . MET A 1 161 ? 8.313 -3.472 17.827 1.00 93.88 161 MET A CA 1
ATOM 1196 C C . MET A 1 161 ? 8.632 -4.108 19.178 1.00 93.88 161 MET A C 1
ATOM 1198 O O . MET A 1 161 ? 8.822 -5.316 19.282 1.00 93.88 161 MET A O 1
ATOM 1202 N N . ASN A 1 162 ? 8.731 -3.285 20.222 1.00 94.69 162 ASN A N 1
ATOM 1203 C CA . ASN A 1 162 ? 9.013 -3.719 21.598 1.00 94.69 162 ASN A CA 1
ATOM 1204 C C . ASN A 1 162 ? 7.763 -3.799 22.493 1.00 94.69 162 ASN A C 1
ATOM 1206 O O . ASN A 1 162 ? 7.874 -4.084 23.684 1.00 94.69 162 ASN A O 1
ATOM 1210 N N . GLU A 1 163 ? 6.593 -3.523 21.927 1.00 97.25 163 GLU A N 1
ATOM 1211 C CA . GLU A 1 163 ? 5.299 -3.538 22.594 1.00 97.25 163 GLU A CA 1
ATOM 1212 C C . GLU A 1 163 ? 4.281 -4.169 21.651 1.00 97.25 163 GLU A C 1
ATOM 1214 O O . GLU A 1 163 ? 4.181 -3.780 20.489 1.00 97.25 163 GLU A O 1
ATOM 1219 N N . ALA A 1 164 ? 3.558 -5.164 22.155 1.00 98.00 164 ALA A N 1
ATOM 1220 C CA . ALA A 1 164 ? 2.536 -5.866 21.391 1.00 98.00 164 ALA A CA 1
ATOM 1221 C C . ALA A 1 164 ? 1.126 -5.408 21.765 1.00 98.00 164 ALA A C 1
ATOM 1223 O O . ALA A 1 164 ? 0.219 -5.573 20.955 1.00 98.00 164 ALA A O 1
ATOM 1224 N N . ASP A 1 165 ? 0.926 -4.834 22.958 1.00 98.69 165 ASP A N 1
ATOM 1225 C CA . ASP A 1 165 ? -0.354 -4.243 23.341 1.00 98.69 165 ASP A CA 1
ATOM 1226 C C . ASP A 1 165 ? -0.572 -2.951 22.544 1.00 98.69 165 ASP A C 1
ATOM 1228 O O . ASP A 1 165 ? 0.026 -1.907 22.833 1.00 98.69 165 ASP A O 1
ATOM 1232 N N . LEU A 1 166 ? -1.447 -3.013 21.539 1.00 98.62 166 LEU A N 1
ATOM 1233 C CA . LEU A 1 166 ? -1.720 -1.898 20.634 1.00 98.62 166 LEU A CA 1
ATOM 1234 C C . LEU A 1 166 ? -2.258 -0.669 21.370 1.00 98.62 166 LEU A C 1
ATOM 1236 O O . LEU A 1 166 ? -2.011 0.456 20.939 1.00 98.62 166 LEU A O 1
ATOM 1240 N N . ARG A 1 167 ? -2.900 -0.841 22.533 1.00 98.56 167 ARG A N 1
ATOM 1241 C CA . ARG A 1 167 ? -3.341 0.293 23.357 1.00 98.56 167 ARG A CA 1
ATOM 1242 C C . ARG A 1 167 ? -2.146 1.073 23.879 1.00 98.56 167 ARG A C 1
ATOM 1244 O O . ARG A 1 167 ? -2.132 2.299 23.831 1.00 98.56 167 ARG A O 1
ATOM 1251 N N . ARG A 1 168 ? -1.125 0.369 24.374 1.00 98.50 168 ARG A N 1
ATOM 1252 C CA . ARG A 1 168 ? 0.116 0.987 24.863 1.00 98.50 168 ARG A CA 1
ATOM 1253 C C . ARG A 1 168 ? 0.925 1.570 23.714 1.00 98.50 168 ARG A C 1
ATOM 1255 O O . ARG A 1 168 ? 1.456 2.669 23.854 1.00 98.50 168 ARG A O 1
ATOM 1262 N N . HIS A 1 169 ? 0.990 0.861 22.590 1.00 98.25 169 HIS A N 1
ATOM 1263 C CA . HIS A 1 169 ? 1.690 1.312 21.389 1.00 98.25 169 HIS A CA 1
ATOM 1264 C C . HIS A 1 169 ? 1.126 2.628 20.841 1.00 98.25 169 HIS A C 1
ATOM 1266 O O . HIS A 1 169 ? 1.886 3.558 20.578 1.00 98.25 169 HIS A O 1
ATOM 1272 N N . LEU A 1 170 ? -0.201 2.744 20.736 1.00 98.12 170 LEU A N 1
ATOM 1273 C CA . LEU A 1 170 ? -0.876 3.968 20.293 1.00 98.12 170 LEU A CA 1
ATOM 1274 C C . LEU A 1 170 ? -0.777 5.092 21.336 1.00 98.12 170 LEU A C 1
ATOM 1276 O O . LEU A 1 170 ? -0.512 6.239 20.974 1.00 98.12 170 LEU A O 1
ATOM 1280 N N . LYS A 1 171 ? -0.879 4.773 22.635 1.00 97.81 171 LYS A N 1
ATOM 1281 C CA . LYS A 1 171 ? -0.666 5.749 23.720 1.00 97.81 171 LYS A CA 1
ATOM 1282 C C . LYS A 1 171 ? 0.712 6.398 23.675 1.00 97.81 171 LYS A C 1
ATOM 1284 O O . LYS A 1 171 ? 0.823 7.612 23.816 1.00 97.81 171 LYS A O 1
ATOM 1289 N N . ARG A 1 172 ? 1.765 5.619 23.402 1.00 97.56 172 ARG A N 1
ATOM 1290 C CA . ARG A 1 172 ? 3.134 6.145 23.229 1.00 97.56 172 ARG A CA 1
ATOM 1291 C C . ARG A 1 172 ? 3.274 7.103 22.042 1.00 97.56 172 ARG A C 1
ATOM 1293 O O . ARG A 1 172 ? 4.269 7.816 21.973 1.00 97.56 172 ARG A O 1
ATOM 1300 N N . GLN A 1 173 ? 2.307 7.120 21.128 1.00 97.25 173 GLN A N 1
ATOM 1301 C CA . GLN A 1 173 ? 2.293 7.971 19.939 1.00 97.25 173 GLN A CA 1
ATOM 1302 C C . GLN A 1 173 ? 1.311 9.149 20.053 1.00 97.25 173 GLN A C 1
ATOM 1304 O O . GLN A 1 173 ? 1.181 9.906 19.097 1.00 97.25 173 GLN A O 1
ATOM 1309 N N . GLY A 1 174 ? 0.666 9.341 21.210 1.00 95.31 174 GLY A N 1
ATOM 1310 C CA . GLY A 1 174 ? -0.184 10.506 21.485 1.00 95.31 174 GLY A CA 1
ATOM 1311 C C . GLY A 1 174 ? -1.692 10.246 21.481 1.00 95.31 174 GLY A C 1
ATOM 1312 O O . GLY A 1 174 ? -2.454 11.201 21.588 1.00 95.31 174 GLY A O 1
ATOM 1313 N N . ILE A 1 175 ? -2.137 8.987 21.391 1.00 96.56 175 ILE A N 1
ATOM 1314 C CA . ILE A 1 175 ? -3.559 8.640 21.549 1.00 96.56 175 ILE A CA 1
ATOM 1315 C C . ILE A 1 175 ? -3.880 8.502 23.041 1.00 96.56 175 ILE A C 1
ATOM 1317 O O . ILE A 1 175 ? -3.404 7.580 23.694 1.00 96.56 175 ILE A O 1
ATOM 1321 N N . GLU A 1 176 ? -4.665 9.416 23.605 1.00 93.88 176 GLU A N 1
ATOM 1322 C CA . GLU A 1 176 ? -4.924 9.489 25.051 1.00 93.88 176 GLU A CA 1
ATOM 1323 C C . GLU A 1 176 ? -5.767 8.302 25.550 1.00 93.88 176 GLU A C 1
ATOM 1325 O O . GLU A 1 176 ? -5.442 7.668 26.563 1.00 93.88 176 GLU A O 1
ATOM 1330 N N . SER A 1 177 ? -6.821 7.959 24.804 1.00 94.62 177 SER A N 1
ATOM 1331 C CA . SER A 1 177 ? -7.767 6.894 25.143 1.00 94.62 177 SER A CA 1
ATOM 1332 C C . SER A 1 177 ? -7.807 5.840 24.039 1.00 94.62 177 SER A C 1
ATOM 1334 O O . SER A 1 177 ? -8.015 6.161 22.873 1.00 94.62 177 SER A O 1
ATOM 1336 N N . VAL A 1 178 ? -7.596 4.572 24.404 1.00 97.06 178 VAL A N 1
ATOM 1337 C CA . VAL A 1 178 ? -7.738 3.432 23.485 1.00 97.06 178 VAL A CA 1
ATOM 1338 C C . VAL A 1 178 ? -8.662 2.414 24.137 1.00 97.06 178 VAL A C 1
ATOM 1340 O O . VAL A 1 178 ? -8.260 1.712 25.072 1.00 97.06 178 VAL A O 1
ATOM 1343 N N . LEU A 1 179 ? -9.900 2.378 23.662 1.00 96.81 179 LEU A N 1
ATOM 1344 C CA . LEU A 1 179 ? -10.987 1.548 24.159 1.00 96.81 179 LEU A CA 1
ATOM 1345 C C . LEU A 1 179 ? -10.991 0.213 23.408 1.00 96.81 179 LEU A C 1
ATOM 1347 O O . LEU A 1 179 ? -11.091 0.220 22.185 1.00 96.81 179 LEU A O 1
ATOM 1351 N N . PRO A 1 180 ? -10.842 -0.935 24.081 1.00 97.44 180 PRO A N 1
ATOM 1352 C CA . PRO A 1 180 ? -10.797 -2.216 23.393 1.00 97.44 180 PRO A CA 1
ATOM 1353 C C . PRO A 1 180 ? -12.184 -2.853 23.241 1.00 97.44 180 PRO A C 1
ATOM 1355 O O . PRO A 1 180 ? -12.975 -2.879 24.183 1.00 97.44 180 PRO A O 1
ATOM 1358 N N . VAL A 1 181 ? -12.413 -3.484 22.093 1.00 98.12 181 VAL A N 1
ATOM 1359 C CA . VAL A 1 181 ? -13.489 -4.450 21.858 1.00 98.12 181 VAL A CA 1
ATOM 1360 C C . VAL A 1 181 ? -12.833 -5.798 21.588 1.00 98.12 181 VAL A C 1
ATOM 1362 O O . VAL A 1 181 ? -12.272 -6.035 20.517 1.00 98.12 181 VAL A O 1
ATOM 1365 N N . HIS A 1 182 ? -12.856 -6.673 22.590 1.00 98.12 182 HIS A N 1
ATOM 1366 C CA . HIS A 1 182 ? -12.148 -7.949 22.534 1.00 98.12 182 HIS A CA 1
ATOM 1367 C C . HIS A 1 182 ? -12.931 -9.022 21.783 1.00 98.12 182 HIS A C 1
ATOM 1369 O O . HIS A 1 182 ? -14.145 -9.122 21.943 1.00 98.12 182 HIS A O 1
ATOM 1375 N N . TYR A 1 183 ? -12.224 -9.887 21.050 1.00 96.75 183 TYR A N 1
ATOM 1376 C CA . TYR A 1 183 ? -12.853 -10.849 20.139 1.00 96.75 183 TYR A CA 1
ATOM 1377 C C . TYR A 1 183 ? -13.889 -11.811 20.758 1.00 96.75 183 TYR A C 1
ATOM 1379 O O . TYR A 1 183 ? -14.845 -12.140 20.057 1.00 96.75 183 TYR A O 1
ATOM 1387 N N . PRO A 1 184 ? -13.817 -12.235 22.044 1.00 96.69 184 PRO A N 1
ATOM 1388 C CA . PRO A 1 184 ? -14.867 -13.083 22.615 1.00 96.69 184 PRO A CA 1
ATOM 1389 C C . PRO A 1 184 ? -16.221 -12.367 22.711 1.00 96.69 184 PRO A C 1
ATOM 1391 O O . PRO A 1 184 ? -17.259 -13.012 22.796 1.00 96.69 184 PRO A O 1
ATOM 1394 N N . GLN A 1 185 ? -16.236 -11.028 22.689 1.00 96.25 185 GLN A N 1
ATOM 1395 C CA . GLN A 1 185 ? -17.480 -10.257 22.687 1.00 96.25 185 GLN A CA 1
ATOM 1396 C C . GLN A 1 185 ? -18.267 -10.437 21.382 1.00 96.25 185 GLN A C 1
ATOM 1398 O O . GLN A 1 185 ? -19.473 -10.218 21.386 1.00 96.25 185 GLN A O 1
ATOM 1403 N N . TYR A 1 186 ? -17.621 -10.867 20.292 1.00 95.69 186 TYR A N 1
ATOM 1404 C CA . TYR A 1 186 ? -18.267 -11.074 18.993 1.00 95.69 186 TYR A CA 1
ATOM 1405 C C . TYR A 1 186 ? -19.197 -12.293 18.954 1.00 95.69 186 TYR A C 1
ATOM 1407 O O . TYR A 1 186 ? -19.947 -12.445 17.999 1.00 95.69 186 TYR A O 1
ATOM 1415 N N . GLU A 1 187 ? -19.164 -13.152 19.979 1.00 93.56 187 GLU A N 1
ATOM 1416 C CA . GLU A 1 187 ? -20.066 -14.308 20.112 1.00 93.56 187 GLU A CA 1
ATOM 1417 C C . GLU A 1 187 ? -21.438 -13.929 20.689 1.00 93.56 187 GLU A C 1
ATOM 1419 O O . GLU A 1 187 ? -22.354 -14.750 20.723 1.00 93.56 187 GLU A O 1
ATOM 1424 N N . ARG A 1 188 ? -21.590 -12.681 21.146 1.00 92.88 188 ARG A N 1
ATOM 1425 C CA . ARG A 1 188 ? -22.869 -12.137 21.605 1.00 92.88 188 ARG A CA 1
ATOM 1426 C C . ARG A 1 188 ? -23.795 -11.856 20.427 1.00 92.88 188 ARG A C 1
ATOM 1428 O O . ARG A 1 188 ? -23.359 -11.712 19.286 1.00 92.88 188 ARG A O 1
ATOM 1435 N N . ILE A 1 189 ? -25.087 -11.724 20.716 1.00 93.94 189 ILE A N 1
ATOM 1436 C CA . ILE A 1 189 ? -26.050 -11.286 19.704 1.00 93.94 189 ILE A CA 1
ATOM 1437 C C . ILE A 1 189 ? -25.733 -9.857 19.249 1.00 93.94 189 ILE A C 1
ATOM 1439 O O . ILE A 1 189 ? -25.214 -9.047 20.018 1.00 93.94 189 ILE A O 1
ATOM 1443 N N . GLU A 1 190 ? -26.073 -9.531 18.002 1.00 93.00 190 GLU A N 1
ATOM 1444 C CA . GLU A 1 190 ? -25.639 -8.280 17.368 1.00 93.00 190 GLU A CA 1
ATOM 1445 C C . GLU A 1 190 ? -25.994 -7.034 18.182 1.00 93.00 190 GLU A C 1
ATOM 1447 O O . GLU A 1 190 ? -25.130 -6.192 18.404 1.00 93.00 190 GLU A O 1
ATOM 1452 N N . ARG A 1 191 ? -27.222 -6.964 18.708 1.00 94.69 191 ARG A N 1
ATOM 1453 C CA . ARG A 1 191 ? -27.687 -5.837 19.524 1.00 94.69 191 ARG A CA 1
ATOM 1454 C C . ARG A 1 191 ? -26.839 -5.605 20.778 1.00 94.69 191 ARG A C 1
ATOM 1456 O O . ARG A 1 191 ? -26.574 -4.464 21.119 1.00 94.69 191 ARG A O 1
ATOM 1463 N N . GLU A 1 192 ? -26.381 -6.663 21.447 1.00 95.62 192 GLU A N 1
ATOM 1464 C CA . GLU A 1 192 ? -25.539 -6.524 22.646 1.00 95.62 192 GLU A CA 1
ATOM 1465 C C . GLU A 1 192 ? -24.146 -5.983 22.310 1.00 95.62 192 GLU A C 1
ATOM 1467 O O . GLU A 1 192 ? -23.546 -5.261 23.106 1.00 95.62 192 GLU A O 1
ATOM 1472 N N . ILE A 1 193 ? -23.619 -6.334 21.134 1.00 95.50 193 ILE A N 1
ATOM 1473 C CA . ILE A 1 193 ? -22.352 -5.790 20.637 1.00 95.50 193 ILE A CA 1
ATOM 1474 C C . ILE A 1 193 ? -22.533 -4.306 20.320 1.00 95.50 193 ILE A C 1
ATOM 1476 O O . ILE A 1 193 ? -21.699 -3.494 20.711 1.00 95.50 193 ILE A O 1
ATOM 1480 N N . ASP A 1 194 ? -23.630 -3.964 19.649 1.00 95.62 194 ASP A N 1
ATOM 1481 C CA . ASP A 1 194 ? -23.978 -2.598 19.272 1.00 95.62 194 ASP A CA 1
ATOM 1482 C C . ASP A 1 194 ? -24.111 -1.704 20.515 1.00 95.62 194 ASP A C 1
ATOM 1484 O O . ASP A 1 194 ? -23.386 -0.715 20.628 1.00 95.62 194 ASP A O 1
ATOM 1488 N N . ASP A 1 195 ? -24.917 -2.125 21.496 1.00 95.75 195 ASP A N 1
ATOM 1489 C CA . ASP A 1 195 ? -25.100 -1.429 22.774 1.00 95.75 195 ASP A CA 1
ATOM 1490 C C . ASP A 1 195 ? -23.767 -1.294 23.539 1.00 95.75 195 ASP A C 1
ATOM 1492 O O . ASP A 1 195 ? -23.477 -0.250 24.125 1.00 95.75 195 ASP A O 1
ATOM 1496 N N . SER A 1 196 ? -22.917 -2.330 23.519 1.00 94.94 196 SER A N 1
ATOM 1497 C CA . SER A 1 196 ? -21.602 -2.295 24.171 1.00 94.94 196 SER A CA 1
ATOM 1498 C C . SER A 1 196 ? -20.636 -1.320 23.495 1.00 94.94 196 SER A C 1
ATOM 1500 O O . SER A 1 196 ? -19.864 -0.659 24.189 1.00 94.94 196 SER A O 1
ATOM 1502 N N . VAL A 1 197 ? -20.636 -1.246 22.162 1.00 95.25 197 VAL A N 1
ATOM 1503 C CA . VAL A 1 197 ? -19.814 -0.290 21.408 1.00 95.25 197 VAL A CA 1
ATOM 1504 C C . VAL A 1 197 ? -20.310 1.128 21.662 1.00 95.25 197 VAL A C 1
ATOM 1506 O O . VAL A 1 197 ? -19.512 1.992 22.016 1.00 95.25 197 VAL A O 1
ATOM 1509 N N . ASP A 1 198 ? -21.615 1.365 21.570 1.00 94.81 198 ASP A N 1
ATOM 1510 C CA . ASP A 1 198 ? -22.190 2.692 21.783 1.00 94.81 198 ASP A CA 1
ATOM 1511 C C . ASP A 1 198 ? -21.963 3.174 23.230 1.00 94.81 198 ASP A C 1
ATOM 1513 O O . ASP A 1 198 ? -21.620 4.337 23.449 1.00 94.81 198 ASP A O 1
ATOM 1517 N N . ALA A 1 199 ? -22.035 2.277 24.221 1.00 94.25 199 ALA A N 1
ATOM 1518 C CA . ALA A 1 199 ? -21.698 2.589 25.609 1.00 94.25 199 ALA A CA 1
ATOM 1519 C C . ALA A 1 199 ? -20.217 2.965 25.797 1.00 94.25 199 ALA A C 1
ATOM 1521 O O . ALA A 1 199 ? -19.923 3.905 26.535 1.00 94.25 199 ALA A O 1
ATOM 1522 N N . LEU A 1 200 ? -19.284 2.280 25.122 1.00 92.88 200 LEU A N 1
ATOM 1523 C CA . LEU A 1 200 ? -17.857 2.634 25.153 1.00 92.88 200 LEU A CA 1
ATOM 1524 C C . LEU A 1 200 ? -17.605 4.031 24.572 1.00 92.88 200 LEU A C 1
ATOM 1526 O O . LEU A 1 200 ? -16.764 4.769 25.085 1.00 92.88 200 LEU A O 1
ATOM 1530 N N . LEU A 1 201 ? -18.334 4.388 23.516 1.00 91.06 201 LEU A N 1
ATOM 1531 C CA . LEU A 1 201 ? -18.218 5.687 22.857 1.00 91.06 201 LEU A CA 1
ATOM 1532 C C . LEU A 1 201 ? -18.932 6.806 23.631 1.00 91.06 201 LEU A C 1
ATOM 1534 O O . LEU A 1 201 ? -18.543 7.970 23.522 1.00 91.06 201 LEU A O 1
ATOM 1538 N N . SER A 1 202 ? -19.942 6.473 24.442 1.00 86.25 202 SER A N 1
ATOM 1539 C CA . SER A 1 202 ? -20.683 7.454 25.236 1.00 86.25 202 SER A CA 1
ATOM 1540 C C . SER A 1 202 ? -19.748 8.213 26.195 1.00 86.25 202 SER A C 1
ATOM 1542 O O . SER A 1 202 ? -19.117 7.645 27.085 1.00 86.25 202 SER A O 1
ATOM 1544 N N . GLY A 1 203 ? -19.609 9.525 25.980 1.00 74.94 203 GLY A N 1
ATOM 1545 C CA . GLY A 1 203 ? -18.749 10.402 26.784 1.00 74.94 203 GLY A CA 1
ATOM 1546 C C . GLY A 1 203 ? -17.300 10.547 26.302 1.00 74.94 203 GLY A C 1
ATOM 1547 O O . GLY A 1 203 ? -16.507 11.196 26.985 1.00 74.94 203 GLY A O 1
ATOM 1548 N N . GLN A 1 204 ? -16.933 9.991 25.143 1.00 75.38 204 GLN A N 1
ATOM 1549 C CA . GLN A 1 204 ? -15.650 10.282 24.496 1.00 75.38 204 GLN A CA 1
ATOM 1550 C C . GLN A 1 204 ? -15.807 11.445 23.505 1.00 75.38 204 GLN A C 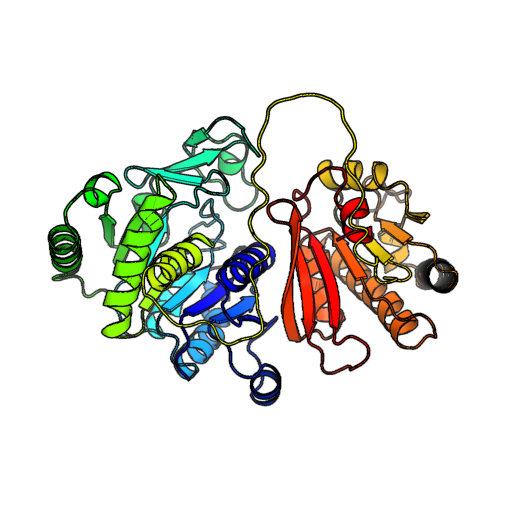1
ATOM 1552 O O . GLN A 1 204 ? -16.469 11.305 22.484 1.00 75.38 204 GLN A O 1
ATOM 1557 N N . HIS A 1 205 ? -15.173 12.585 23.790 1.00 69.19 205 HIS A N 1
ATOM 1558 C CA . HIS A 1 205 ? -15.211 13.781 22.931 1.00 69.19 205 HIS A CA 1
ATOM 1559 C C . HIS A 1 205 ? -13.813 14.372 22.734 1.00 69.19 205 HIS A C 1
ATOM 1561 O O . HIS A 1 205 ? -13.553 15.538 23.030 1.00 69.19 205 HIS A O 1
ATOM 1567 N N . SER A 1 206 ? -12.870 13.541 22.293 1.00 80.31 206 SER A N 1
ATOM 1568 C CA . SER A 1 206 ? -11.487 13.956 22.050 1.00 80.31 206 SER A CA 1
ATOM 1569 C C . SER A 1 206 ? -11.044 13.567 20.642 1.00 80.31 206 SER A C 1
ATOM 1571 O O . SER A 1 206 ? -10.333 12.580 20.429 1.00 80.31 206 SER A O 1
ATOM 1573 N N . LYS A 1 207 ? -11.480 14.378 19.671 1.00 86.56 207 LYS A N 1
ATOM 1574 C CA . LYS A 1 207 ? -11.154 14.221 18.251 1.00 86.56 207 LYS A CA 1
ATOM 1575 C C . LYS A 1 207 ? -9.654 14.028 18.036 1.00 86.56 207 LYS A C 1
ATOM 1577 O O . LYS A 1 207 ? -8.832 14.763 18.589 1.00 86.56 207 LYS A O 1
ATOM 1582 N N . GLY A 1 208 ? -9.301 12.974 17.302 1.00 84.19 208 GLY A N 1
ATOM 1583 C CA . GLY A 1 208 ? -7.908 12.612 17.015 1.00 84.19 208 GLY A CA 1
ATOM 1584 C C . GLY A 1 208 ? -7.112 12.067 18.206 1.00 84.19 208 GLY A C 1
ATOM 1585 O O . GLY A 1 208 ? -5.908 11.848 18.086 1.00 84.19 208 GLY A O 1
ATOM 1586 N N . ARG A 1 209 ? -7.754 11.851 19.361 1.00 89.69 209 ARG A N 1
ATOM 1587 C CA . ARG A 1 209 ? -7.110 11.400 20.608 1.00 89.69 209 ARG A CA 1
ATOM 1588 C C . ARG A 1 209 ? -7.805 10.210 21.266 1.00 89.69 209 ARG A C 1
ATOM 1590 O O . ARG A 1 209 ? -7.225 9.617 22.179 1.00 89.69 209 ARG A O 1
ATOM 1597 N N . CYS A 1 210 ? -8.997 9.841 20.804 1.00 94.50 210 CYS A N 1
ATOM 1598 C CA . CYS A 1 210 ? -9.689 8.620 21.196 1.00 94.50 210 CYS A CA 1
ATOM 1599 C C . CYS A 1 210 ? -9.703 7.601 20.051 1.00 94.50 210 CYS A C 1
ATOM 1601 O O . CYS A 1 210 ? -9.950 7.944 18.892 1.00 94.50 210 CYS A O 1
ATOM 1603 N N . ALA A 1 211 ? -9.445 6.339 20.387 1.00 97.38 211 ALA A N 1
ATOM 1604 C CA . ALA A 1 211 ? -9.512 5.227 19.457 1.00 97.38 211 ALA A CA 1
ATOM 1605 C C . ALA A 1 211 ? -10.309 4.049 20.032 1.00 97.38 211 ALA A C 1
ATOM 1607 O O . ALA A 1 211 ? -10.133 3.687 21.195 1.00 97.38 211 ALA A O 1
ATOM 1608 N N . LEU A 1 212 ? -11.123 3.405 19.197 1.00 98.06 212 LEU A N 1
ATOM 1609 C CA . LEU A 1 212 ? -11.781 2.132 19.483 1.00 98.06 212 LEU A CA 1
ATOM 1610 C C . LEU A 1 212 ? -11.028 1.012 18.757 1.00 98.06 212 LEU A C 1
ATOM 1612 O O . LEU A 1 212 ? -10.990 0.985 17.531 1.00 98.06 212 LEU A O 1
ATOM 1616 N N . LEU A 1 213 ? -10.401 0.105 19.500 1.00 98.75 213 LEU A N 1
ATOM 1617 C CA . LEU A 1 213 ? -9.591 -0.992 18.975 1.00 98.75 213 LEU A CA 1
ATOM 1618 C C . LEU A 1 213 ? -10.392 -2.294 18.936 1.00 98.75 213 LEU A C 1
ATOM 1620 O O . LEU A 1 213 ? -10.695 -2.860 19.984 1.00 98.75 213 LEU A O 1
ATOM 1624 N N . PHE A 1 214 ? -10.648 -2.805 17.737 1.00 98.81 214 PHE A N 1
ATOM 1625 C CA . PHE A 1 214 ? -11.182 -4.144 17.520 1.00 98.81 214 PHE A CA 1
ATOM 1626 C C . PHE A 1 214 ? -10.056 -5.175 17.435 1.00 98.81 214 PHE A C 1
ATOM 1628 O O . PHE A 1 214 ? -9.097 -5.013 16.675 1.00 98.81 214 PHE A O 1
ATOM 1635 N N . ASP A 1 215 ? -10.195 -6.249 18.204 1.00 98.75 215 ASP A N 1
ATOM 1636 C CA . ASP A 1 215 ? -9.392 -7.457 18.046 1.00 98.75 215 ASP A CA 1
ATOM 1637 C C . ASP A 1 215 ? -9.809 -8.216 16.772 1.00 98.75 215 ASP A C 1
ATOM 1639 O O . ASP A 1 215 ? -10.980 -8.246 16.415 1.00 98.75 215 ASP A O 1
ATOM 1643 N N . VAL A 1 216 ? -8.873 -8.885 16.100 1.00 98.56 216 VAL A N 1
ATOM 1644 C CA . VAL A 1 216 ? -9.174 -9.821 15.006 1.00 98.56 216 VAL A CA 1
ATOM 1645 C C . VAL A 1 216 ? -8.396 -11.101 15.261 1.00 98.56 216 VAL A C 1
ATOM 1647 O O . VAL A 1 216 ? -7.193 -11.176 14.995 1.00 98.56 216 VAL A O 1
ATOM 1650 N N . ALA A 1 217 ? -9.077 -12.117 15.784 1.00 97.38 217 ALA A N 1
ATOM 1651 C CA . ALA A 1 217 ? -8.493 -13.429 16.040 1.00 97.38 217 ALA A CA 1
ATOM 1652 C C . ALA A 1 217 ? -8.783 -14.408 14.892 1.00 97.38 217 ALA A C 1
ATOM 1654 O O . ALA A 1 217 ? -7.988 -15.304 14.616 1.00 97.38 217 ALA A O 1
ATOM 1655 N N . ARG A 1 218 ? -9.923 -14.244 14.213 1.00 96.38 218 ARG A N 1
ATOM 1656 C CA . ARG A 1 218 ? -10.439 -15.147 13.176 1.00 96.38 218 ARG A CA 1
ATOM 1657 C C . ARG A 1 218 ? -11.004 -14.347 12.008 1.00 96.38 218 ARG A C 1
ATOM 1659 O O . ARG A 1 218 ? -11.479 -13.231 12.183 1.00 96.38 218 ARG A O 1
ATOM 1666 N N . ALA A 1 219 ? -11.046 -14.952 10.821 1.00 94.88 219 ALA A N 1
ATOM 1667 C CA . ALA A 1 219 ? -11.675 -14.327 9.653 1.00 94.88 219 ALA A CA 1
ATOM 1668 C C . ALA A 1 219 ? -13.165 -13.996 9.885 1.00 94.88 219 ALA A C 1
ATOM 1670 O O . ALA A 1 219 ? -13.645 -12.980 9.397 1.00 94.88 219 ALA A O 1
ATOM 1671 N N . ALA A 1 220 ? -13.878 -14.805 10.679 1.00 94.88 220 ALA A N 1
ATOM 1672 C CA . ALA A 1 220 ? -15.284 -14.571 11.025 1.00 94.88 220 ALA A CA 1
ATOM 1673 C C . ALA A 1 220 ? -15.516 -13.271 11.820 1.00 94.88 220 ALA A C 1
ATOM 1675 O O . ALA A 1 220 ? -16.586 -12.676 11.718 1.00 94.88 220 ALA A O 1
ATOM 1676 N N . ASP A 1 221 ? -14.510 -12.796 12.561 1.00 97.31 221 ASP A N 1
ATOM 1677 C CA . ASP A 1 221 ? -14.610 -11.568 13.356 1.00 97.31 221 ASP A CA 1
ATOM 1678 C C . ASP A 1 221 ? -14.753 -10.324 12.449 1.00 97.31 221 ASP A C 1
ATOM 1680 O O . ASP A 1 221 ? -15.375 -9.329 12.825 1.00 97.31 221 ASP A O 1
ATOM 1684 N N . LEU A 1 222 ? -14.237 -10.396 11.212 1.00 97.75 222 LEU A N 1
ATOM 1685 C CA . LEU A 1 222 ? -14.252 -9.298 10.242 1.00 97.75 222 LEU A CA 1
ATOM 1686 C C . LEU A 1 222 ? -15.673 -8.867 9.856 1.00 97.75 222 LEU A C 1
ATOM 1688 O O . LEU A 1 222 ? -15.899 -7.679 9.648 1.00 97.75 222 LEU A O 1
ATOM 1692 N N . ALA A 1 223 ? -16.639 -9.789 9.800 1.00 95.81 223 ALA A N 1
ATOM 1693 C CA . ALA A 1 223 ? -18.025 -9.447 9.475 1.00 95.81 223 ALA A CA 1
ATOM 1694 C C . ALA A 1 223 ? -18.665 -8.552 10.550 1.00 95.81 223 ALA A C 1
ATOM 1696 O O . ALA A 1 223 ? -19.313 -7.555 10.229 1.00 95.81 223 ALA A O 1
ATOM 1697 N N . VAL A 1 224 ? -18.422 -8.862 11.829 1.00 96.50 224 VAL A N 1
ATOM 1698 C CA . VAL A 1 224 ? -18.921 -8.071 12.965 1.00 96.50 224 VAL A CA 1
ATOM 1699 C C . VAL A 1 224 ? -18.300 -6.677 12.954 1.00 96.50 224 VAL A C 1
ATOM 1701 O O . VAL A 1 224 ? -19.010 -5.683 13.090 1.00 96.50 224 VAL A O 1
ATOM 1704 N N . ILE A 1 225 ? -16.985 -6.596 12.737 1.00 98.31 225 ILE A N 1
ATOM 1705 C CA . ILE A 1 225 ? -16.253 -5.325 12.665 1.00 98.31 225 ILE A CA 1
ATOM 1706 C C . ILE A 1 225 ? -16.741 -4.492 11.479 1.00 98.31 225 ILE A C 1
ATOM 1708 O O . ILE A 1 225 ? -17.011 -3.305 11.634 1.00 98.31 225 ILE A O 1
ATOM 1712 N N . GLY A 1 226 ? -16.913 -5.111 10.310 1.00 97.94 226 GLY A N 1
ATOM 1713 C CA . GLY A 1 226 ? -17.421 -4.456 9.109 1.00 97.94 226 GLY A CA 1
ATOM 1714 C C . GLY A 1 226 ? -18.795 -3.840 9.317 1.00 97.94 226 GLY A C 1
ATOM 1715 O O . GLY A 1 226 ? -19.007 -2.692 8.937 1.00 97.94 226 GLY A O 1
ATOM 1716 N N . ARG A 1 227 ? -19.694 -4.569 9.993 1.00 96.75 227 ARG A N 1
ATOM 1717 C CA . ARG A 1 227 ? -21.017 -4.063 10.377 1.00 96.75 227 ARG A CA 1
ATOM 1718 C C . ARG A 1 227 ? -20.911 -2.857 11.309 1.00 96.75 227 ARG A C 1
ATOM 1720 O O . ARG A 1 227 ? -21.621 -1.882 11.095 1.00 96.75 227 ARG A O 1
ATOM 1727 N N . GLN A 1 228 ? -20.025 -2.892 12.313 1.00 97.81 228 GLN A N 1
ATOM 1728 C CA . GLN A 1 228 ? -19.810 -1.731 13.190 1.00 97.81 228 GLN A CA 1
ATOM 1729 C C . GLN A 1 228 ? -19.315 -0.522 12.391 1.00 97.81 228 GLN A C 1
ATOM 1731 O O . GLN A 1 228 ? -19.880 0.557 12.526 1.00 97.81 228 GLN A O 1
ATOM 1736 N N . LEU A 1 229 ? -18.306 -0.692 11.530 1.00 97.94 229 LEU A N 1
ATOM 1737 C CA . LEU A 1 229 ? -17.792 0.402 10.700 1.00 97.94 229 LEU A CA 1
ATOM 1738 C C . LEU A 1 229 ? -18.883 0.972 9.784 1.00 97.94 229 LEU A C 1
ATOM 1740 O O . LEU A 1 229 ? -19.029 2.188 9.709 1.00 97.94 229 LEU A O 1
ATOM 1744 N N . ALA A 1 230 ? -19.687 0.113 9.152 1.00 96.38 230 ALA A N 1
ATOM 1745 C CA . ALA A 1 230 ? -20.813 0.538 8.327 1.00 96.38 230 ALA A CA 1
ATOM 1746 C C . ALA A 1 230 ? -21.848 1.336 9.141 1.00 96.38 230 ALA A C 1
ATOM 1748 O O . ALA A 1 230 ? -22.108 2.488 8.794 1.00 96.38 230 ALA A O 1
ATOM 1749 N N . ARG A 1 231 ? -22.338 0.797 10.274 1.00 95.88 231 ARG A N 1
ATOM 1750 C CA . ARG A 1 231 ? -23.314 1.471 11.160 1.00 95.88 231 ARG A CA 1
ATOM 1751 C C . ARG A 1 231 ? -22.825 2.842 11.617 1.00 95.88 231 ARG A C 1
ATOM 1753 O O . ARG A 1 231 ? -23.588 3.800 11.660 1.00 95.88 231 ARG A O 1
ATOM 1760 N N . ARG A 1 232 ? -21.547 2.943 11.986 1.00 95.31 232 ARG A N 1
ATOM 1761 C CA . ARG A 1 232 ? -20.951 4.210 12.427 1.00 95.31 232 ARG A CA 1
ATOM 1762 C C . ARG A 1 232 ? -20.812 5.194 11.265 1.00 95.31 232 ARG A C 1
ATOM 1764 O O . ARG A 1 232 ? -21.116 6.367 11.441 1.00 95.31 232 ARG A O 1
ATOM 1771 N N . SER A 1 233 ? -20.459 4.711 10.072 1.00 95.88 233 SER A N 1
ATOM 1772 C CA . SER A 1 233 ? -20.313 5.551 8.877 1.00 95.88 233 SER A CA 1
ATOM 1773 C C . SER A 1 233 ? -21.633 6.122 8.336 1.00 95.88 233 SER A C 1
ATOM 1775 O O . SER A 1 233 ? -21.626 7.119 7.619 1.00 95.88 233 SER A O 1
ATOM 1777 N N . GLU A 1 234 ? -22.778 5.537 8.710 1.00 94.00 234 GLU A N 1
ATOM 1778 C CA . GLU A 1 234 ? -24.114 6.080 8.410 1.00 94.00 234 GLU A CA 1
ATOM 1779 C C . GLU A 1 234 ? -24.432 7.355 9.209 1.00 94.00 234 GLU A C 1
ATOM 1781 O O . GLU A 1 234 ? -25.293 8.136 8.805 1.00 94.00 234 GLU A O 1
ATOM 1786 N N . GLN A 1 235 ? -23.749 7.580 10.337 1.00 92.75 235 GLN A N 1
ATOM 1787 C CA . GLN A 1 235 ? -23.934 8.762 11.192 1.00 92.75 235 GLN A CA 1
ATOM 1788 C C . GLN A 1 235 ? -23.025 9.931 10.789 1.00 92.75 235 GLN A C 1
ATOM 1790 O O . GLN A 1 235 ? -23.243 11.060 11.226 1.00 92.75 235 GLN A O 1
ATOM 1795 N N . GLY A 1 236 ? -22.009 9.655 9.975 1.00 94.69 236 GLY A N 1
ATOM 1796 C CA . GLY A 1 236 ? -20.996 10.601 9.535 1.00 94.69 236 GLY A CA 1
ATOM 1797 C C . GLY A 1 236 ? -19.740 9.863 9.087 1.00 94.69 236 GLY A C 1
ATOM 1798 O O . GLY A 1 236 ? -19.503 8.713 9.457 1.00 94.69 236 GLY A O 1
ATOM 1799 N N . SER A 1 237 ? -18.918 10.527 8.285 1.00 97.44 237 SER A N 1
ATOM 1800 C CA . SER A 1 237 ? -17.621 9.988 7.872 1.00 97.44 237 SER A CA 1
ATOM 1801 C C . SER A 1 237 ? -16.737 9.654 9.079 1.00 97.44 237 SER A C 1
ATOM 1803 O O . SER A 1 237 ? -16.688 10.408 10.053 1.00 97.44 237 SER A O 1
ATOM 1805 N N . LEU A 1 238 ? -16.004 8.540 9.014 1.00 97.75 238 LEU A N 1
ATOM 1806 C CA . LEU A 1 238 ? -15.113 8.089 10.089 1.00 97.75 238 LEU A CA 1
ATOM 1807 C C . LEU A 1 238 ? -13.690 7.812 9.606 1.00 97.75 238 LEU A C 1
ATOM 1809 O O . LEU A 1 238 ? -13.456 7.495 8.436 1.00 97.75 238 LEU A O 1
ATOM 1813 N N . LEU A 1 239 ? -12.736 7.888 10.537 1.00 98.75 239 LEU A N 1
ATOM 1814 C CA . LEU A 1 239 ? -11.350 7.481 10.319 1.00 98.75 239 LEU A CA 1
ATOM 1815 C C . LEU A 1 239 ? -11.150 6.053 10.829 1.00 98.75 239 LEU A C 1
ATOM 1817 O O . LEU A 1 239 ? -11.319 5.775 12.017 1.00 98.75 239 LEU A O 1
ATOM 1821 N N . ALA A 1 240 ? -10.723 5.165 9.939 1.00 98.75 240 ALA A N 1
ATOM 1822 C CA . ALA A 1 240 ? -10.251 3.834 10.274 1.00 98.75 240 ALA A CA 1
ATOM 1823 C C . ALA A 1 240 ? -8.722 3.752 10.158 1.00 98.75 240 ALA A C 1
ATOM 1825 O O . ALA A 1 240 ? -8.112 4.363 9.281 1.00 98.75 240 ALA A O 1
ATOM 1826 N N . VAL A 1 241 ? -8.089 2.962 11.022 1.00 98.81 241 VAL A N 1
ATOM 1827 C CA . VAL A 1 241 ? -6.646 2.698 11.005 1.00 98.81 241 VAL A CA 1
ATOM 1828 C C . VAL A 1 241 ? -6.418 1.203 11.115 1.00 98.81 241 VAL A C 1
ATOM 1830 O O . VAL A 1 241 ? -6.935 0.540 12.012 1.00 98.81 241 VAL A O 1
ATOM 1833 N N . GLY A 1 242 ? -5.607 0.651 10.227 1.00 98.38 242 GLY A N 1
ATOM 1834 C CA . GLY A 1 242 ? -5.284 -0.766 10.278 1.00 98.38 242 GLY A CA 1
ATOM 1835 C C . GLY A 1 242 ? -4.730 -1.278 8.962 1.00 98.38 242 GLY A C 1
ATOM 1836 O O . GLY A 1 242 ? -4.468 -0.494 8.046 1.00 98.38 242 GLY A O 1
ATOM 1837 N N . PRO A 1 243 ? -4.533 -2.597 8.852 1.00 97.12 243 PRO A N 1
ATOM 1838 C CA . PRO A 1 243 ? -4.110 -3.218 7.614 1.00 97.12 243 PRO A CA 1
ATOM 1839 C C . PRO A 1 243 ? -5.292 -3.388 6.647 1.00 97.12 243 PRO A C 1
ATOM 1841 O O . PRO A 1 243 ? -6.360 -2.800 6.821 1.00 97.12 243 PRO A O 1
ATOM 1844 N N . SER A 1 244 ? -5.113 -4.199 5.605 1.00 96.62 244 SER A N 1
ATOM 1845 C CA . SER A 1 244 ? -6.120 -4.394 4.555 1.00 96.62 244 SER A CA 1
ATOM 1846 C C . SER A 1 244 ? -7.365 -5.099 5.100 1.00 96.62 244 SER A C 1
ATOM 1848 O O . SER A 1 244 ? -8.429 -5.034 4.487 1.00 96.62 244 SER A O 1
ATOM 1850 N N . ALA A 1 245 ? -7.259 -5.692 6.296 1.00 97.38 245 ALA A N 1
ATOM 1851 C CA . ALA A 1 245 ? -8.365 -6.231 7.078 1.00 97.38 245 ALA A CA 1
ATOM 1852 C C . ALA A 1 245 ? -9.530 -5.252 7.277 1.00 97.38 245 ALA A C 1
ATOM 1854 O O . ALA A 1 245 ? -10.665 -5.698 7.377 1.00 97.38 245 ALA A O 1
ATOM 1855 N N . VAL A 1 246 ? -9.294 -3.935 7.288 1.00 98.56 246 VAL A N 1
ATOM 1856 C CA . VAL A 1 246 ? -10.391 -2.951 7.350 1.00 98.56 246 VAL A CA 1
ATOM 1857 C C . VAL A 1 246 ? -11.294 -3.070 6.118 1.00 98.56 246 VAL A C 1
ATOM 1859 O O . VAL A 1 246 ? -12.516 -3.117 6.238 1.00 98.56 246 VAL A O 1
ATOM 1862 N N . VAL A 1 247 ? -10.699 -3.188 4.927 1.00 98.00 247 VAL A N 1
ATOM 1863 C CA . VAL A 1 247 ? -11.449 -3.411 3.684 1.00 98.00 247 VAL A CA 1
ATOM 1864 C C . VAL A 1 247 ? -12.045 -4.818 3.654 1.00 98.00 247 VAL A C 1
ATOM 1866 O O . VA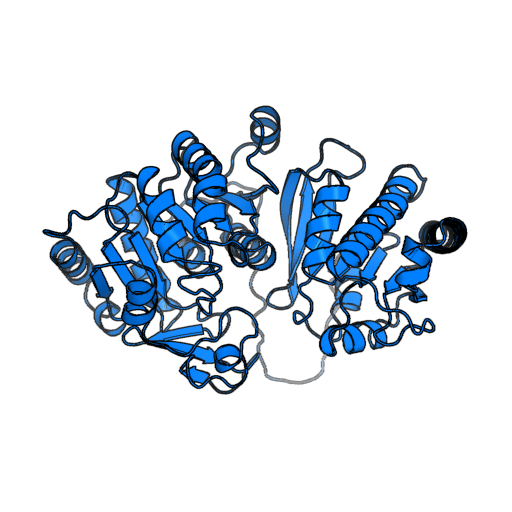L A 1 247 ? -13.183 -4.967 3.222 1.00 98.00 247 VAL A O 1
ATOM 1869 N N . GLN A 1 248 ? -11.344 -5.835 4.172 1.00 97.50 248 GLN A N 1
ATOM 1870 C CA . GLN A 1 248 ? -11.913 -7.187 4.307 1.00 97.50 248 GLN A CA 1
ATOM 1871 C C . GLN A 1 248 ? -13.158 -7.194 5.205 1.00 97.50 248 GLN A C 1
ATOM 1873 O O . GLN A 1 248 ? -14.131 -7.867 4.885 1.00 97.50 248 GLN A O 1
ATOM 1878 N N . ALA A 1 249 ? -13.147 -6.428 6.298 1.00 98.31 249 ALA A N 1
ATOM 1879 C CA . ALA A 1 249 ? -14.270 -6.295 7.216 1.00 98.31 249 ALA A CA 1
ATOM 1880 C C . ALA A 1 249 ? -15.477 -5.648 6.530 1.00 98.31 249 ALA A C 1
ATOM 1882 O O . ALA A 1 249 ? -16.560 -6.231 6.496 1.00 98.31 249 ALA A O 1
ATOM 1883 N N . LEU A 1 250 ? -15.277 -4.490 5.900 1.00 97.38 250 LEU A N 1
ATOM 1884 C CA . LEU A 1 250 ? -16.320 -3.815 5.125 1.00 97.38 250 LEU A CA 1
ATOM 1885 C C . LEU A 1 250 ? -16.873 -4.701 3.991 1.00 97.38 250 LEU A C 1
ATOM 1887 O O . LEU A 1 250 ? -18.084 -4.774 3.783 1.00 97.38 250 LEU A O 1
ATOM 1891 N N . ALA A 1 251 ? -16.002 -5.422 3.280 1.00 95.44 251 ALA A N 1
ATOM 1892 C CA . ALA A 1 251 ? -16.407 -6.379 2.255 1.00 95.44 251 ALA A CA 1
ATOM 1893 C C . ALA A 1 251 ? -17.241 -7.527 2.832 1.00 95.44 251 ALA A C 1
ATOM 1895 O O . ALA A 1 251 ? -18.295 -7.834 2.282 1.00 95.44 251 ALA A O 1
ATOM 1896 N N . ALA A 1 252 ? -16.817 -8.119 3.951 1.00 94.25 252 ALA A N 1
ATOM 1897 C CA . ALA A 1 252 ? -17.556 -9.185 4.620 1.00 94.25 252 ALA A CA 1
ATOM 1898 C C . ALA A 1 252 ? -18.969 -8.740 5.028 1.00 94.25 252 ALA A C 1
ATOM 1900 O O . ALA A 1 252 ? -19.907 -9.516 4.877 1.00 94.25 252 ALA A O 1
ATOM 1901 N N . HIS A 1 253 ? -19.137 -7.489 5.469 1.00 92.12 253 HIS A N 1
ATOM 1902 C CA . HIS A 1 253 ? -20.453 -6.919 5.757 1.00 92.12 253 HIS A CA 1
ATOM 1903 C C . HIS A 1 253 ? -21.332 -6.821 4.498 1.00 92.12 253 HIS A C 1
ATOM 1905 O O . HIS A 1 253 ? -22.431 -7.368 4.476 1.00 92.12 253 HIS A O 1
ATOM 1911 N N . TRP A 1 254 ? -20.853 -6.194 3.419 1.00 84.88 254 TRP A N 1
ATOM 1912 C CA . TRP A 1 254 ? -21.681 -6.006 2.217 1.00 84.88 254 TRP A CA 1
ATOM 1913 C C . TRP A 1 254 ? -21.893 -7.263 1.375 1.00 84.88 254 TRP A C 1
ATOM 1915 O O . TRP A 1 254 ? -22.835 -7.291 0.595 1.00 84.88 254 TRP A O 1
ATOM 1925 N N . HIS A 1 255 ? -21.057 -8.294 1.502 1.00 79.75 255 HIS A N 1
ATOM 1926 C CA . HIS A 1 255 ? -21.304 -9.592 0.858 1.00 79.75 255 HIS A CA 1
ATOM 1927 C C . HIS A 1 255 ? -22.404 -10.395 1.565 1.00 79.75 255 HIS A C 1
ATOM 1929 O O . HIS A 1 255 ? -23.035 -11.243 0.941 1.00 79.75 255 HIS A O 1
ATOM 1935 N N . GLN A 1 256 ? -22.663 -10.124 2.848 1.00 58.06 256 GLN A N 1
ATOM 1936 C CA . GLN A 1 256 ? -23.800 -10.696 3.580 1.00 58.06 256 GLN A CA 1
ATOM 1937 C C . GLN A 1 256 ? -25.120 -9.982 3.253 1.00 58.06 256 GLN A C 1
ATOM 1939 O O . GLN A 1 256 ? -26.193 -10.563 3.415 1.00 58.06 256 GLN A O 1
ATOM 1944 N N . THR A 1 257 ? -25.049 -8.749 2.749 1.00 45.38 257 THR A N 1
ATOM 1945 C CA . THR A 1 257 ? -26.205 -7.979 2.287 1.00 45.38 257 THR A CA 1
ATOM 1946 C C . THR A 1 257 ? -26.465 -8.294 0.807 1.00 45.38 257 THR A C 1
ATOM 1948 O O . THR A 1 257 ? -25.620 -7.990 -0.032 1.00 45.38 257 THR A O 1
ATOM 1951 N N . PRO A 1 258 ? -27.602 -8.903 0.425 1.00 30.22 258 PRO A N 1
ATOM 1952 C CA . PRO A 1 258 ? -27.838 -9.275 -0.965 1.00 30.22 258 PRO A CA 1
ATOM 1953 C C . PRO A 1 258 ? -27.984 -8.023 -1.842 1.00 30.22 258 PRO A C 1
ATOM 1955 O O . PRO A 1 258 ? -29.023 -7.365 -1.849 1.00 30.22 258 PRO A O 1
ATOM 1958 N N . HIS A 1 259 ? -26.945 -7.711 -2.616 1.00 34.97 259 HIS A N 1
ATOM 1959 C CA . HIS A 1 259 ? -27.021 -6.806 -3.757 1.00 34.97 259 HIS A CA 1
ATOM 1960 C C . HIS A 1 259 ? -26.764 -7.584 -5.045 1.00 34.97 259 HIS A C 1
ATOM 1962 O O . HIS A 1 259 ? -25.776 -8.305 -5.173 1.00 34.97 259 HIS A O 1
ATOM 1968 N N . SER A 1 260 ? -27.674 -7.427 -6.005 1.00 30.31 260 SER A N 1
ATOM 1969 C CA . SER A 1 260 ? -27.553 -7.968 -7.354 1.00 30.31 260 SER A CA 1
ATOM 1970 C C . SER A 1 260 ? -26.297 -7.404 -8.021 1.00 30.31 260 SER A C 1
ATOM 1972 O O . SER A 1 260 ? -26.169 -6.189 -8.177 1.00 30.31 260 SER A O 1
ATOM 1974 N N . LEU A 1 261 ? -25.364 -8.280 -8.395 1.00 36.34 261 LEU A N 1
ATOM 1975 C CA . LEU A 1 261 ? -24.186 -7.908 -9.177 1.00 36.34 261 LEU A CA 1
ATOM 1976 C C . LEU A 1 261 ? -24.622 -7.370 -10.556 1.00 36.34 261 LEU A C 1
ATOM 1978 O O . LEU A 1 261 ? -25.538 -7.938 -11.155 1.00 36.34 261 LEU A O 1
ATOM 1982 N N . PRO A 1 262 ? -23.978 -6.319 -11.092 1.00 31.89 262 PRO A N 1
ATOM 1983 C CA . PRO A 1 262 ? -24.099 -5.966 -12.502 1.00 31.89 262 PRO A CA 1
ATOM 1984 C C . PRO A 1 262 ? -23.540 -7.095 -13.377 1.00 31.89 262 PRO A C 1
ATOM 1986 O O . PRO A 1 262 ? -22.483 -7.654 -13.070 1.00 31.89 262 PRO A O 1
ATOM 1989 N N . ASP A 1 263 ? -24.227 -7.415 -14.474 1.00 29.62 263 ASP A N 1
ATOM 1990 C CA . ASP A 1 263 ? -23.759 -8.388 -15.466 1.00 29.62 263 ASP A CA 1
ATOM 1991 C C . ASP A 1 263 ? -22.354 -8.020 -15.983 1.00 29.62 263 ASP A C 1
ATOM 1993 O O . ASP A 1 263 ? -22.140 -6.921 -16.495 1.00 29.62 263 ASP A O 1
ATOM 1997 N N . GLY A 1 264 ? -21.392 -8.950 -15.880 1.00 31.50 264 GLY A N 1
ATOM 1998 C CA . GLY A 1 264 ? -20.104 -8.861 -16.590 1.00 31.50 264 GLY A CA 1
ATOM 1999 C C . GLY A 1 264 ? -18.825 -9.118 -15.787 1.00 31.50 264 GLY A C 1
ATOM 2000 O O . GLY A 1 264 ? -17.767 -9.261 -16.393 1.00 31.50 264 GLY A O 1
ATOM 2001 N N . LEU A 1 265 ? -18.882 -9.243 -14.459 1.00 32.41 265 LEU A N 1
ATOM 2002 C CA . LEU A 1 265 ? -17.730 -9.652 -13.642 1.00 32.41 265 LEU A CA 1
ATOM 2003 C C . LEU A 1 265 ? -18.093 -10.898 -12.837 1.00 32.41 265 LEU A C 1
ATOM 2005 O O . LEU A 1 265 ? -18.515 -10.815 -11.687 1.00 32.41 265 LEU A O 1
ATOM 2009 N N . GLN A 1 266 ? -17.946 -12.071 -13.456 1.00 26.52 266 GLN A N 1
ATOM 2010 C CA . GLN A 1 266 ? -17.975 -13.317 -12.696 1.00 26.52 266 GLN A CA 1
ATOM 2011 C C . GLN A 1 266 ? -16.690 -13.412 -11.859 1.00 26.52 266 GLN A C 1
ATOM 2013 O O . GLN A 1 266 ? -15.597 -13.325 -12.425 1.00 26.52 266 GLN A O 1
ATOM 2018 N N . PRO A 1 267 ? -16.780 -13.604 -10.532 1.00 29.73 267 PRO A N 1
ATOM 2019 C CA . PRO A 1 267 ? -15.619 -13.972 -9.740 1.00 29.73 267 PRO A CA 1
ATOM 2020 C C . PRO A 1 267 ? -15.076 -15.305 -10.262 1.00 29.73 267 PRO A C 1
ATOM 2022 O O . PRO A 1 267 ? -15.825 -16.276 -10.377 1.00 29.73 267 PRO A O 1
ATOM 2025 N N . LEU A 1 268 ? -13.775 -15.376 -10.557 1.00 30.27 268 LEU A N 1
ATOM 2026 C CA . LEU A 1 268 ? -13.100 -16.666 -10.680 1.00 30.27 268 LEU A CA 1
ATOM 2027 C C . LEU A 1 268 ? -13.274 -17.388 -9.340 1.00 30.27 268 LEU A C 1
ATOM 2029 O O . LEU A 1 268 ? -12.810 -16.899 -8.307 1.00 30.27 268 LEU A O 1
ATOM 2033 N N . ALA A 1 269 ? -14.001 -18.505 -9.361 1.00 26.39 269 ALA A N 1
ATOM 2034 C CA . ALA A 1 269 ? -14.250 -19.316 -8.180 1.00 26.39 269 ALA A CA 1
ATOM 2035 C C . ALA A 1 269 ? -12.918 -19.675 -7.491 1.00 26.39 269 ALA A C 1
ATOM 2037 O O . ALA A 1 269 ? -11.923 -19.934 -8.180 1.00 26.39 269 ALA A O 1
ATOM 2038 N N . PRO A 1 270 ? -12.862 -19.690 -6.148 1.00 28.31 270 PRO A N 1
ATOM 2039 C CA . PRO A 1 270 ? -11.669 -20.132 -5.449 1.00 28.31 270 PRO A CA 1
ATOM 2040 C C . PRO A 1 270 ? -11.399 -21.595 -5.809 1.00 28.31 270 PRO A C 1
ATOM 2042 O O . PRO A 1 270 ? -12.281 -22.443 -5.699 1.00 28.31 270 PRO A O 1
ATOM 2045 N N . ALA A 1 271 ? -10.178 -21.883 -6.261 1.00 27.66 271 ALA A N 1
ATOM 2046 C CA . ALA A 1 271 ? -9.725 -23.249 -6.467 1.00 27.66 271 ALA A CA 1
ATOM 2047 C C . ALA A 1 271 ? -9.688 -23.959 -5.107 1.00 27.66 271 ALA A C 1
ATOM 2049 O O . ALA A 1 271 ? -8.783 -23.729 -4.304 1.00 27.66 271 ALA A O 1
ATOM 2050 N N . GLU A 1 272 ? -10.686 -24.797 -4.834 1.00 25.48 272 GLU A N 1
ATOM 2051 C CA . GLU A 1 272 ? -10.638 -25.728 -3.716 1.00 25.48 272 GLU A CA 1
ATOM 2052 C C . GLU A 1 272 ? -9.521 -26.742 -3.978 1.00 25.48 272 GLU A C 1
ATOM 2054 O O . GLU A 1 272 ? -9.570 -27.550 -4.904 1.00 25.48 272 GLU A O 1
ATOM 2059 N N . THR A 1 273 ? -8.470 -26.685 -3.165 1.00 28.06 273 THR A N 1
ATOM 2060 C CA . THR A 1 273 ? -7.458 -27.736 -3.105 1.00 28.06 273 THR A CA 1
ATOM 2061 C C . THR A 1 273 ? -8.033 -28.925 -2.346 1.00 28.06 273 THR A C 1
ATOM 2063 O O . THR A 1 273 ? -7.873 -29.028 -1.130 1.00 28.06 273 THR A O 1
ATOM 2066 N N . SER A 1 274 ? -8.699 -29.832 -3.057 1.00 25.67 274 SER A N 1
ATOM 2067 C CA . SER A 1 274 ? -8.989 -31.173 -2.552 1.00 25.67 274 SER A CA 1
ATOM 2068 C C . SER A 1 274 ? -7.709 -32.007 -2.646 1.00 25.67 274 SER A C 1
ATOM 2070 O O . SER A 1 274 ? -7.308 -32.463 -3.716 1.00 25.67 274 SER A O 1
ATOM 2072 N N . LEU A 1 275 ? -7.023 -32.166 -1.517 1.00 32.56 275 LEU A N 1
ATOM 2073 C CA . LEU A 1 275 ? -6.032 -33.219 -1.332 1.00 32.56 275 LEU A CA 1
ATOM 2074 C C . LEU A 1 275 ? -6.797 -34.536 -1.168 1.00 32.56 275 LEU A C 1
ATOM 2076 O O . LEU A 1 275 ? -7.388 -34.721 -0.116 1.00 32.56 275 LEU A O 1
ATOM 2080 N N . GLU A 1 276 ? -6.815 -35.391 -2.198 1.00 26.86 276 GLU A N 1
ATOM 2081 C CA . GLU A 1 276 ? -6.813 -36.868 -2.113 1.00 26.86 276 GLU A CA 1
ATOM 2082 C C . GLU A 1 276 ? -7.026 -37.524 -3.502 1.00 26.86 276 GLU A C 1
ATOM 2084 O O . GLU A 1 276 ? -8.046 -37.312 -4.147 1.00 26.86 276 GLU A O 1
ATOM 2089 N N . GLY A 1 277 ? -6.075 -38.373 -3.938 1.00 24.47 277 GLY A N 1
ATOM 2090 C CA . GLY A 1 277 ? -6.349 -39.520 -4.830 1.00 24.47 277 GLY A CA 1
ATOM 2091 C C . GLY A 1 277 ? -5.877 -39.497 -6.303 1.00 24.47 277 GLY A C 1
ATOM 2092 O O . GLY A 1 277 ? -6.655 -39.170 -7.184 1.00 24.47 277 GLY A O 1
ATOM 2093 N N . GLY A 1 278 ? -4.670 -40.028 -6.573 1.00 24.48 278 GLY A N 1
ATOM 2094 C CA . GLY A 1 278 ? -4.350 -40.912 -7.726 1.00 24.48 278 GLY A CA 1
ATOM 2095 C C . GLY A 1 278 ? -4.230 -40.340 -9.165 1.00 24.48 278 GLY A C 1
ATOM 2096 O O . GLY A 1 278 ? -4.948 -39.421 -9.539 1.00 24.48 278 GLY A O 1
ATOM 2097 N N . PRO A 1 279 ? -3.343 -40.892 -10.032 1.00 32.66 279 PRO A N 1
ATOM 2098 C CA . PRO A 1 279 ? -3.048 -40.314 -11.341 1.00 32.66 279 PRO A CA 1
ATOM 2099 C C . PRO A 1 279 ? -3.984 -40.861 -12.430 1.00 32.66 279 PRO A C 1
ATOM 2101 O O . PRO A 1 279 ? -3.820 -41.994 -12.880 1.00 32.66 279 PRO A O 1
ATOM 2104 N N . ALA A 1 280 ? -4.927 -40.051 -12.913 1.00 26.44 280 ALA A N 1
ATOM 2105 C CA . ALA A 1 280 ? -5.606 -40.317 -14.181 1.00 26.44 280 ALA A CA 1
ATOM 2106 C C . ALA A 1 280 ? -6.096 -39.023 -14.855 1.00 26.44 280 ALA A C 1
ATOM 2108 O O . ALA A 1 280 ? -6.996 -38.351 -14.368 1.00 26.44 280 ALA A O 1
ATOM 2109 N N . ALA A 1 281 ? -5.476 -38.720 -15.999 1.00 28.61 281 ALA A N 1
ATOM 2110 C CA . ALA A 1 281 ? -5.984 -37.925 -17.120 1.00 28.61 281 ALA A CA 1
ATOM 2111 C C . ALA A 1 281 ? -6.729 -36.610 -16.799 1.00 28.61 281 ALA A C 1
ATOM 2113 O O . ALA A 1 281 ? -7.950 -36.520 -16.902 1.00 28.61 281 ALA A O 1
ATOM 2114 N N . VAL A 1 282 ? -5.965 -35.536 -16.580 1.00 27.22 282 VAL A N 1
ATOM 2115 C CA . VAL A 1 282 ? -6.464 -34.169 -16.783 1.00 27.22 282 VAL A CA 1
ATOM 2116 C C . VAL A 1 282 ? -6.459 -33.890 -18.286 1.00 27.22 282 VAL A C 1
ATOM 2118 O O . VAL A 1 282 ? -5.416 -33.612 -18.879 1.00 27.22 282 VAL A O 1
ATOM 2121 N N . GLN A 1 283 ? -7.629 -33.991 -18.917 1.00 25.94 283 GLN A N 1
ATOM 2122 C CA . GLN A 1 283 ? -7.849 -33.384 -20.224 1.00 25.94 283 GLN A CA 1
ATOM 2123 C C . GLN A 1 283 ? -7.770 -31.867 -20.061 1.00 25.94 283 GLN A C 1
ATOM 2125 O O . GLN A 1 283 ? -8.542 -31.241 -19.337 1.00 25.94 283 GLN A O 1
ATOM 2130 N N . SER A 1 284 ? -6.770 -31.298 -20.721 1.00 29.61 284 SER A N 1
ATOM 2131 C CA . SER A 1 284 ? -6.465 -29.880 -20.761 1.00 29.61 284 SER A CA 1
ATOM 2132 C C . SER A 1 284 ? -7.630 -29.078 -21.344 1.00 29.61 284 SER A C 1
ATOM 2134 O O . SER A 1 284 ? -7.848 -29.083 -22.556 1.00 29.61 284 SER A O 1
ATOM 2136 N N . GLN A 1 285 ? -8.318 -28.302 -20.509 1.00 28.70 285 GLN A N 1
ATOM 2137 C CA . GLN A 1 285 ? -8.930 -27.064 -20.980 1.00 28.70 285 GLN A CA 1
ATOM 2138 C C . GLN A 1 285 ? -7.801 -26.051 -21.176 1.00 28.70 285 GLN A C 1
ATOM 2140 O O . GLN A 1 285 ? -7.401 -25.326 -20.269 1.00 28.70 285 GLN A O 1
ATOM 2145 N N . THR A 1 286 ? -7.222 -26.050 -22.374 1.00 32.66 286 THR A N 1
ATOM 2146 C CA . THR A 1 286 ? -6.312 -25.001 -22.832 1.00 32.66 286 THR A CA 1
ATOM 2147 C C . THR A 1 286 ? -7.095 -23.698 -22.956 1.00 32.66 286 THR A C 1
ATOM 2149 O O . THR A 1 286 ? -7.676 -23.409 -24.005 1.00 32.66 286 THR A O 1
ATOM 2152 N N . ALA A 1 287 ? -7.112 -22.896 -21.891 1.00 37.66 287 ALA A N 1
ATOM 2153 C CA . ALA A 1 287 ? -7.322 -21.464 -22.031 1.00 37.66 287 ALA A CA 1
ATOM 2154 C C . ALA A 1 287 ? -6.303 -20.956 -23.063 1.00 37.66 287 ALA A C 1
ATOM 2156 O O . ALA A 1 287 ? -5.108 -21.242 -22.950 1.00 37.66 287 ALA A O 1
ATOM 2157 N N . LYS A 1 288 ? -6.771 -20.269 -24.113 1.00 33.53 288 LYS A N 1
ATOM 2158 C CA . LYS A 1 288 ? -5.9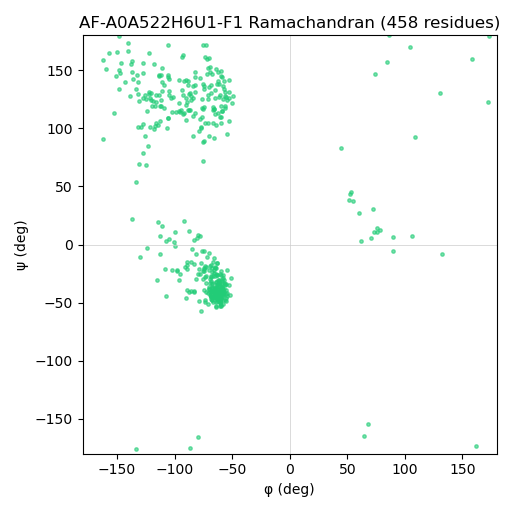00 -19.597 -25.086 1.00 33.53 288 LYS A CA 1
ATOM 2159 C C . LYS A 1 288 ? -4.938 -18.700 -24.304 1.00 33.53 288 LYS A C 1
ATOM 2161 O O . LYS A 1 288 ? -5.361 -17.661 -23.809 1.00 33.53 288 LYS A O 1
ATOM 2166 N N . ARG A 1 289 ? -3.663 -19.093 -24.193 1.00 45.53 289 ARG A N 1
ATOM 2167 C CA . ARG A 1 289 ? -2.594 -18.192 -23.750 1.00 45.53 289 ARG A CA 1
ATOM 2168 C C . ARG A 1 289 ? -2.571 -17.038 -24.743 1.00 45.53 289 ARG A C 1
ATOM 2170 O O . ARG A 1 289 ? -2.171 -17.219 -25.890 1.00 45.53 289 ARG A O 1
ATOM 2177 N N . THR A 1 290 ? -3.087 -15.885 -24.337 1.00 57.22 290 THR A N 1
ATOM 2178 C CA . THR A 1 290 ? -2.846 -14.629 -25.041 1.00 57.22 290 THR A CA 1
ATOM 2179 C C . THR A 1 290 ? -1.342 -14.444 -25.136 1.00 57.22 290 THR A C 1
ATOM 2181 O O . THR A 1 290 ? -0.654 -14.546 -24.124 1.00 57.22 290 THR A O 1
ATOM 2184 N N . ASP A 1 291 ? -0.832 -14.213 -26.342 1.00 74.56 291 ASP A N 1
ATOM 2185 C CA . ASP A 1 291 ? 0.570 -13.866 -26.530 1.00 74.56 291 ASP A CA 1
ATOM 2186 C C . ASP A 1 291 ? 0.851 -12.562 -25.767 1.00 74.56 291 ASP A C 1
ATOM 2188 O O . ASP A 1 291 ? 0.295 -11.504 -26.083 1.00 74.56 291 ASP A O 1
ATOM 2192 N N . ILE A 1 292 ? 1.618 -12.660 -24.682 1.00 85.00 292 ILE A N 1
ATOM 2193 C CA . ILE A 1 292 ? 1.983 -11.518 -23.838 1.00 85.00 292 ILE A CA 1
ATOM 2194 C C . ILE A 1 292 ? 3.215 -10.779 -24.377 1.00 85.00 292 ILE A C 1
ATOM 2196 O O . ILE A 1 292 ? 3.566 -9.735 -23.834 1.00 85.00 292 ILE A O 1
ATOM 2200 N N . GLY A 1 293 ? 3.839 -11.278 -25.451 1.00 91.62 293 GLY A N 1
ATOM 2201 C CA . GLY A 1 293 ? 5.077 -10.731 -25.993 1.00 91.62 293 GLY A CA 1
ATOM 2202 C C . GLY A 1 293 ? 6.261 -10.849 -25.028 1.00 91.62 293 GLY A C 1
ATOM 2203 O O . GLY A 1 293 ? 6.234 -11.591 -24.041 1.00 91.62 293 GLY A O 1
ATOM 2204 N N . ALA A 1 294 ? 7.327 -10.103 -25.325 1.00 95.50 294 ALA A N 1
ATOM 2205 C CA . ALA A 1 294 ? 8.485 -10.002 -24.448 1.00 95.50 294 ALA A CA 1
ATOM 2206 C C . ALA A 1 294 ? 8.102 -9.373 -23.095 1.00 95.50 294 ALA A C 1
ATOM 2208 O O . ALA A 1 294 ? 7.223 -8.515 -22.999 1.00 95.50 294 ALA A O 1
ATOM 2209 N N . VAL A 1 295 ? 8.796 -9.797 -22.037 1.00 97.69 295 VAL A N 1
ATOM 2210 C CA . VAL A 1 295 ? 8.587 -9.306 -20.669 1.00 97.69 295 VAL A CA 1
ATOM 2211 C C . VAL A 1 295 ? 9.903 -8.748 -20.174 1.00 97.69 295 VAL A C 1
ATOM 2213 O O . VAL A 1 295 ? 10.933 -9.419 -20.259 1.00 97.69 295 VAL A O 1
ATOM 2216 N N . PHE A 1 296 ? 9.857 -7.530 -19.645 1.00 98.38 296 PHE A N 1
ATOM 2217 C CA . PHE A 1 296 ? 11.013 -6.889 -19.041 1.00 98.38 296 PHE A CA 1
ATOM 2218 C C . PHE A 1 296 ? 10.887 -6.898 -17.520 1.00 98.38 296 PHE A C 1
ATOM 2220 O O . PHE A 1 296 ? 9.873 -6.477 -16.965 1.00 98.38 296 PHE A O 1
ATOM 2227 N N . VAL A 1 297 ? 11.926 -7.368 -16.838 1.00 98.25 297 VAL A N 1
ATOM 2228 C CA . VAL A 1 297 ? 12.042 -7.325 -15.383 1.00 98.25 297 VAL A CA 1
ATOM 2229 C C . VAL A 1 297 ? 13.290 -6.538 -15.005 1.00 98.25 297 VAL A C 1
ATOM 2231 O O . VAL A 1 297 ? 14.380 -6.832 -15.491 1.00 98.25 297 VAL A O 1
ATOM 2234 N N . PHE A 1 298 ? 13.147 -5.583 -14.088 1.00 97.94 298 PHE A N 1
ATOM 2235 C CA . PHE A 1 298 ? 14.267 -4.903 -13.452 1.00 97.94 298 PHE A CA 1
ATOM 2236 C C . PHE A 1 298 ? 14.302 -5.173 -11.946 1.00 97.94 298 PHE A C 1
ATOM 2238 O O . PHE A 1 298 ? 13.327 -4.967 -11.219 1.00 97.94 298 PHE A O 1
ATOM 2245 N N . VAL A 1 299 ? 15.458 -5.600 -11.451 1.00 96.00 299 VAL A N 1
ATOM 2246 C CA . VAL A 1 299 ? 15.667 -5.970 -10.054 1.00 96.00 299 VAL A CA 1
ATOM 2247 C C . VAL A 1 299 ? 16.710 -5.057 -9.413 1.00 96.00 299 VAL A C 1
ATOM 2249 O O . VAL A 1 299 ? 17.913 -5.262 -9.555 1.00 96.00 299 VAL A O 1
ATOM 2252 N N . GLY A 1 300 ? 16.244 -4.052 -8.668 1.00 91.56 300 GLY A N 1
ATOM 2253 C CA . GLY A 1 300 ? 17.104 -3.156 -7.883 1.00 91.56 300 GLY A CA 1
ATOM 2254 C C . GLY A 1 300 ? 17.377 -3.652 -6.456 1.00 91.56 300 GLY A C 1
ATOM 2255 O O . GLY A 1 300 ? 18.307 -3.194 -5.798 1.00 91.56 300 GLY A O 1
ATOM 2256 N N . SER A 1 301 ? 16.572 -4.591 -5.943 1.00 85.69 301 SER A N 1
ATOM 2257 C CA . SER A 1 301 ? 16.744 -5.127 -4.588 1.00 85.69 301 SER A CA 1
ATOM 2258 C C . SER A 1 301 ? 17.907 -6.116 -4.484 1.00 85.69 301 SER A C 1
ATOM 2260 O O . SER A 1 301 ? 17.892 -7.169 -5.114 1.00 85.69 301 SER A O 1
ATOM 2262 N N . MET A 1 302 ? 18.831 -5.844 -3.561 1.00 86.06 302 MET A N 1
ATOM 2263 C CA . MET A 1 302 ? 19.964 -6.719 -3.224 1.00 86.06 302 MET A CA 1
ATOM 2264 C C . MET A 1 302 ? 19.664 -7.695 -2.067 1.00 86.06 302 MET A C 1
ATOM 2266 O O . MET A 1 302 ? 20.575 -8.183 -1.400 1.00 86.06 302 MET A O 1
ATOM 2270 N N . SER A 1 303 ? 18.386 -7.966 -1.767 1.00 84.25 303 SER A N 1
ATOM 2271 C CA . SER A 1 303 ? 18.024 -8.872 -0.667 1.00 84.25 303 SER A CA 1
ATOM 2272 C C . SER A 1 303 ? 18.395 -10.333 -0.995 1.00 84.25 303 SER A C 1
ATOM 2274 O O . SER A 1 303 ? 18.354 -10.724 -2.166 1.00 84.25 303 SER A O 1
ATOM 2276 N N . PRO A 1 304 ? 18.666 -11.190 0.011 1.00 84.31 304 PRO A N 1
ATOM 2277 C CA . PRO A 1 304 ? 18.920 -12.614 -0.229 1.00 84.31 304 PRO A CA 1
ATOM 2278 C C . PRO A 1 304 ? 17.755 -13.338 -0.920 1.00 84.31 304 PRO A C 1
ATOM 2280 O O . PRO A 1 304 ? 17.978 -14.193 -1.776 1.00 84.31 304 PRO A O 1
ATOM 2283 N N . VAL A 1 305 ? 16.511 -12.968 -0.584 1.00 87.31 305 VAL A N 1
ATOM 2284 C CA . VAL A 1 305 ? 15.296 -13.523 -1.206 1.00 87.31 3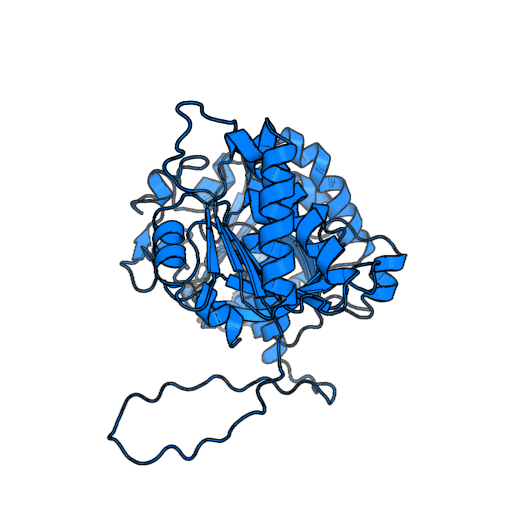05 VAL A CA 1
ATOM 2285 C C . VAL A 1 305 ? 15.257 -13.173 -2.690 1.00 87.31 305 VAL A C 1
ATOM 2287 O O . VAL A 1 305 ? 15.081 -14.055 -3.526 1.00 87.31 305 VAL A O 1
ATOM 2290 N N . THR A 1 306 ? 15.482 -11.903 -3.027 1.00 90.50 306 THR A N 1
ATOM 2291 C CA . THR A 1 306 ? 15.485 -11.447 -4.416 1.00 90.50 306 THR A CA 1
ATOM 2292 C C . THR A 1 306 ? 16.646 -12.054 -5.204 1.00 90.50 306 THR A C 1
ATOM 2294 O O . THR A 1 306 ? 16.441 -12.507 -6.324 1.00 90.50 306 THR A O 1
ATOM 2297 N N . ALA A 1 307 ? 17.847 -12.152 -4.625 1.00 91.12 307 ALA A N 1
ATOM 2298 C CA . ALA A 1 307 ? 18.989 -12.793 -5.279 1.00 91.12 307 ALA A CA 1
ATOM 2299 C C . ALA A 1 307 ? 18.711 -14.268 -5.620 1.00 91.12 307 ALA A C 1
ATOM 2301 O O . ALA A 1 307 ? 19.107 -14.755 -6.680 1.00 91.12 307 ALA A O 1
ATOM 2302 N N . MET A 1 308 ? 18.002 -14.981 -4.741 1.00 92.69 308 MET A N 1
ATOM 2303 C CA . MET A 1 308 ? 17.531 -16.338 -5.009 1.00 92.69 308 MET A CA 1
ATOM 2304 C C . MET A 1 308 ? 16.488 -16.366 -6.138 1.00 92.69 308 MET A C 1
ATOM 2306 O O . MET A 1 308 ? 16.621 -17.184 -7.046 1.00 92.69 308 MET A O 1
ATOM 2310 N N . GLN A 1 309 ? 15.520 -15.443 -6.140 1.00 95.19 309 GLN A N 1
ATOM 2311 C CA . GLN A 1 309 ? 14.507 -15.322 -7.200 1.00 95.19 309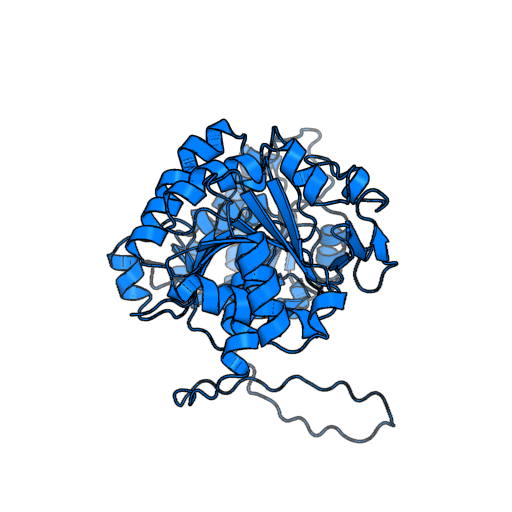 GLN A CA 1
ATOM 2312 C C . GLN A 1 309 ? 15.137 -15.047 -8.573 1.00 95.19 309 GLN A C 1
ATOM 2314 O O . GLN A 1 309 ? 14.757 -15.681 -9.553 1.00 95.19 309 GLN A O 1
ATOM 2319 N N . VAL A 1 310 ? 16.143 -14.163 -8.644 1.00 95.62 310 VAL A N 1
ATOM 2320 C CA . VAL A 1 310 ? 16.904 -13.904 -9.880 1.00 95.62 310 VAL A CA 1
ATOM 2321 C C . VAL A 1 310 ? 17.540 -15.196 -10.381 1.00 95.62 310 VAL A C 1
ATOM 2323 O O . VAL A 1 310 ? 17.321 -15.578 -11.521 1.00 95.62 310 VAL A O 1
ATOM 2326 N N . ARG A 1 311 ? 18.256 -15.933 -9.522 1.00 95.12 311 ARG A N 1
ATOM 2327 C CA . ARG A 1 311 ? 18.889 -17.212 -9.902 1.00 95.12 311 ARG A CA 1
ATOM 2328 C C . ARG A 1 311 ? 17.886 -18.276 -10.353 1.00 95.12 311 ARG A C 1
ATOM 2330 O O . ARG A 1 311 ? 18.254 -19.150 -11.136 1.00 95.12 311 ARG A O 1
ATOM 2337 N N . TYR A 1 312 ? 16.667 -18.245 -9.822 1.00 96.19 312 TYR A N 1
ATOM 2338 C CA . TYR A 1 312 ? 15.609 -19.184 -10.178 1.00 96.19 312 TYR A CA 1
ATOM 2339 C C . TYR A 1 312 ? 14.994 -18.880 -11.552 1.00 96.19 312 TYR A C 1
ATOM 2341 O O . TYR A 1 312 ? 14.568 -19.810 -12.228 1.00 96.19 312 TYR A O 1
ATOM 2349 N N . ALA A 1 313 ? 14.976 -17.617 -11.983 1.00 96.75 313 ALA A N 1
ATOM 2350 C CA . ALA A 1 313 ? 14.371 -17.191 -13.241 1.00 96.75 313 ALA A CA 1
ATOM 2351 C C . ALA A 1 313 ? 15.178 -17.690 -14.460 1.00 96.75 313 ALA A C 1
ATOM 2353 O O . ALA A 1 313 ? 16.142 -17.055 -14.869 1.00 96.75 313 ALA A O 1
ATOM 2354 N N . ARG A 1 314 ? 14.836 -18.844 -15.037 1.00 96.38 314 ARG A N 1
ATOM 2355 C CA . ARG A 1 314 ? 15.559 -19.466 -16.163 1.00 96.38 314 ARG A CA 1
ATOM 2356 C C . ARG A 1 314 ? 15.039 -19.052 -17.533 1.00 96.38 314 ARG A C 1
ATOM 2358 O O . ARG A 1 314 ? 15.774 -19.196 -18.503 1.00 96.38 314 ARG A O 1
ATOM 2365 N N . SER A 1 315 ? 13.819 -18.530 -17.614 1.00 97.12 315 SER A N 1
ATOM 2366 C CA . SER A 1 315 ? 13.185 -18.144 -18.882 1.00 97.12 315 SER A CA 1
ATOM 2367 C C . SER A 1 315 ? 13.596 -16.752 -19.377 1.00 97.12 315 SER A C 1
ATOM 2369 O O . SER A 1 315 ? 13.065 -16.271 -20.375 1.00 97.12 315 SER A O 1
ATOM 2371 N N . TYR A 1 316 ? 14.522 -16.094 -18.675 1.00 98.12 316 TYR A N 1
ATOM 2372 C CA . TYR A 1 316 ? 14.966 -14.733 -18.950 1.00 98.12 316 TYR A CA 1
ATOM 2373 C C . TYR A 1 316 ? 16.425 -14.701 -19.398 1.00 98.12 316 TYR A C 1
ATOM 2375 O O . TYR A 1 316 ? 17.272 -15.417 -18.864 1.00 98.12 316 TYR A O 1
ATOM 2383 N N . GLU A 1 317 ? 16.735 -13.787 -20.309 1.00 98.12 317 GLU A N 1
ATOM 2384 C CA . GLU A 1 317 ? 18.097 -13.333 -20.558 1.00 98.12 317 GLU A CA 1
ATOM 2385 C C . GLU A 1 317 ? 18.535 -12.404 -19.417 1.00 98.12 317 GLU A C 1
ATOM 2387 O O . GLU A 1 317 ? 17.896 -11.386 -19.140 1.00 98.12 317 GLU A O 1
ATOM 2392 N N . HIS A 1 318 ? 19.587 -12.796 -18.696 1.00 98.00 318 HIS A N 1
ATOM 2393 C CA . HIS A 1 318 ? 20.046 -12.102 -17.490 1.00 98.00 318 HIS A CA 1
ATOM 2394 C C . HIS A 1 318 ? 21.072 -11.029 -17.830 1.00 98.00 318 HIS A C 1
ATOM 2396 O O . HIS A 1 318 ? 22.111 -11.330 -18.414 1.00 98.00 318 HIS A O 1
ATOM 2402 N N . VAL A 1 319 ? 20.813 -9.798 -17.390 1.00 97.81 319 VAL A N 1
ATOM 2403 C CA . VAL A 1 319 ? 21.684 -8.644 -17.637 1.00 97.81 319 VAL A CA 1
ATOM 2404 C C . VAL A 1 319 ? 22.126 -8.033 -16.302 1.00 97.81 319 VAL A C 1
ATOM 2406 O O . VAL A 1 319 ? 21.342 -7.331 -15.659 1.00 97.81 319 VAL A O 1
ATOM 2409 N N . PRO A 1 320 ? 23.358 -8.298 -15.831 1.00 96.31 320 PRO A N 1
ATOM 2410 C CA . PRO A 1 320 ? 23.874 -7.646 -14.634 1.00 96.31 320 PRO A CA 1
ATOM 2411 C C . PRO A 1 320 ? 24.172 -6.166 -14.917 1.00 96.31 320 PRO A C 1
ATOM 2413 O O . PRO A 1 320 ? 24.900 -5.837 -15.851 1.00 96.31 320 PRO A O 1
ATOM 2416 N N . ILE A 1 321 ? 23.640 -5.284 -14.074 1.00 95.19 321 ILE A N 1
ATOM 2417 C CA . ILE A 1 321 ? 23.817 -3.832 -14.147 1.00 95.19 321 ILE A CA 1
ATOM 2418 C C . ILE A 1 321 ? 24.713 -3.380 -12.992 1.00 95.19 321 ILE A C 1
ATOM 2420 O O . ILE A 1 321 ? 24.351 -3.528 -11.823 1.00 95.19 321 ILE A O 1
ATOM 2424 N N . ASP A 1 322 ? 25.880 -2.817 -13.305 1.00 93.88 322 ASP A N 1
ATOM 2425 C CA . ASP A 1 322 ? 26.727 -2.167 -12.305 1.00 93.88 322 ASP A CA 1
ATOM 2426 C C . ASP A 1 322 ? 26.123 -0.803 -11.947 1.00 93.88 322 ASP A C 1
ATOM 2428 O O . ASP A 1 322 ? 25.972 0.076 -12.795 1.00 93.88 322 ASP A O 1
ATOM 2432 N N . GLY A 1 323 ? 25.729 -0.645 -10.682 1.00 91.12 323 GLY A N 1
ATOM 2433 C CA . GLY A 1 323 ? 25.039 0.554 -10.212 1.00 91.12 323 GLY A CA 1
ATOM 2434 C C . GLY A 1 323 ? 25.904 1.816 -10.203 1.00 91.12 323 GLY A C 1
ATOM 2435 O O . GLY A 1 323 ? 25.356 2.906 -10.343 1.00 91.12 323 GLY A O 1
ATOM 2436 N N . VAL A 1 324 ? 27.228 1.688 -10.054 1.00 91.75 324 VAL A N 1
ATOM 2437 C CA . VAL A 1 324 ? 28.154 2.832 -10.103 1.00 91.75 324 VAL A CA 1
ATOM 2438 C C . VAL A 1 324 ? 28.290 3.297 -11.548 1.00 91.75 324 VAL A C 1
ATOM 2440 O O . VAL A 1 324 ? 28.088 4.474 -11.832 1.00 91.75 324 VAL A O 1
ATOM 2443 N N . GLU A 1 325 ? 28.556 2.368 -12.469 1.00 94.81 325 GLU A N 1
ATOM 2444 C CA . GLU A 1 325 ? 28.683 2.690 -13.896 1.00 94.81 325 GLU A CA 1
ATOM 2445 C C . GLU A 1 325 ? 27.371 3.226 -14.479 1.00 94.81 325 GLU A C 1
ATOM 2447 O O . GLU A 1 325 ? 27.396 4.155 -15.282 1.00 94.81 325 GLU A O 1
ATOM 2452 N N . LEU A 1 326 ? 26.215 2.713 -14.040 1.00 94.06 326 LEU A N 1
ATOM 2453 C CA . LEU A 1 326 ? 24.909 3.226 -14.465 1.00 94.06 326 LEU A CA 1
ATOM 2454 C C . LEU A 1 326 ? 24.740 4.728 -14.169 1.00 94.06 326 LEU A C 1
ATOM 2456 O O . LEU A 1 326 ? 24.065 5.425 -14.922 1.00 94.06 326 LEU A O 1
ATOM 2460 N N . ILE A 1 327 ? 25.336 5.215 -13.077 1.00 93.25 327 ILE A N 1
ATOM 2461 C CA . ILE A 1 327 ? 25.226 6.609 -12.630 1.00 93.25 327 ILE A CA 1
ATOM 2462 C C . ILE A 1 327 ? 26.327 7.476 -13.231 1.00 93.25 327 ILE A C 1
ATOM 2464 O O . ILE A 1 327 ? 26.065 8.586 -13.687 1.00 93.25 327 ILE A O 1
ATOM 2468 N N . GLU A 1 328 ? 27.567 6.995 -13.192 1.00 93.31 328 GLU A N 1
ATOM 2469 C CA . GLU A 1 328 ? 28.744 7.801 -13.517 1.00 93.31 328 GLU A CA 1
ATOM 2470 C C . GLU A 1 328 ? 29.108 7.761 -15.007 1.00 93.31 328 GLU A C 1
ATOM 2472 O O . GLU A 1 328 ? 29.800 8.659 -15.490 1.00 93.31 328 GLU A O 1
ATOM 2477 N N . ASN A 1 329 ? 28.655 6.745 -15.748 1.00 94.50 329 ASN A N 1
ATOM 2478 C CA . ASN A 1 329 ? 29.083 6.482 -17.118 1.00 94.50 329 ASN A CA 1
ATOM 2479 C C . ASN A 1 329 ? 27.885 6.380 -18.085 1.00 94.50 329 ASN A C 1
ATOM 2481 O O . ASN A 1 329 ? 27.346 5.294 -18.317 1.00 94.50 329 ASN A O 1
ATOM 2485 N N . PRO A 1 330 ? 27.496 7.494 -18.737 1.00 94.56 330 PRO A N 1
ATOM 2486 C CA . PRO A 1 330 ? 26.397 7.501 -19.704 1.00 94.56 330 PRO A CA 1
ATOM 2487 C C . PRO A 1 330 ? 26.569 6.497 -20.852 1.00 94.56 330 PRO A C 1
ATOM 2489 O O . PRO A 1 330 ? 25.595 5.890 -21.286 1.00 94.56 330 PRO A O 1
ATOM 2492 N N . SER A 1 331 ? 27.808 6.254 -21.301 1.00 97.00 331 SER A N 1
ATOM 2493 C CA . SER A 1 331 ? 28.071 5.286 -22.376 1.00 97.00 331 SER A CA 1
ATOM 2494 C C . SER A 1 331 ? 27.783 3.851 -21.932 1.00 97.00 331 SER A C 1
ATOM 2496 O O . SER A 1 331 ? 27.269 3.057 -22.716 1.00 97.00 331 SER A O 1
ATOM 2498 N N . TYR A 1 332 ? 28.073 3.511 -20.670 1.00 96.81 332 TYR A N 1
ATOM 2499 C CA . TYR A 1 332 ? 27.699 2.214 -20.108 1.00 96.81 332 TYR A CA 1
ATOM 2500 C C . TYR A 1 332 ? 26.176 2.046 -20.094 1.00 96.81 332 TYR A C 1
ATOM 2502 O O . TYR A 1 332 ? 25.669 1.031 -20.575 1.00 96.81 332 TYR A O 1
ATOM 2510 N N . ALA A 1 333 ? 25.447 3.056 -19.609 1.00 96.00 333 ALA A N 1
ATOM 2511 C CA . ALA A 1 333 ? 23.987 3.042 -19.603 1.00 96.00 333 ALA A CA 1
ATOM 2512 C C . ALA A 1 333 ? 23.407 2.871 -21.020 1.00 96.00 333 ALA A C 1
ATOM 2514 O O . ALA A 1 333 ? 22.501 2.062 -21.214 1.00 96.00 333 ALA A O 1
ATOM 2515 N N . ASP A 1 334 ? 23.955 3.561 -22.023 1.00 97.81 334 ASP A N 1
ATOM 2516 C CA . ASP A 1 334 ? 23.511 3.445 -23.417 1.00 97.81 334 ASP A CA 1
ATOM 2517 C C . ASP A 1 334 ? 23.762 2.050 -24.004 1.00 97.81 334 ASP A C 1
ATOM 2519 O O . ASP A 1 334 ? 22.887 1.494 -24.670 1.00 97.81 334 ASP A O 1
ATOM 2523 N N . VAL A 1 335 ? 24.913 1.437 -23.707 1.00 98.19 335 VAL A N 1
ATOM 2524 C CA . VAL A 1 335 ? 25.220 0.063 -24.136 1.00 98.19 335 VAL A CA 1
ATOM 2525 C C . VAL A 1 335 ? 24.248 -0.943 -23.514 1.00 98.19 335 VAL A C 1
ATOM 2527 O O . VAL A 1 335 ? 23.706 -1.787 -24.232 1.00 98.19 335 VAL A O 1
ATOM 2530 N N . GLN A 1 336 ? 23.983 -0.850 -22.205 1.00 98.19 336 GLN A N 1
ATOM 2531 C CA . GLN A 1 336 ? 23.029 -1.747 -21.538 1.00 98.19 336 GLN A CA 1
ATOM 2532 C C . GLN A 1 336 ? 21.602 -1.544 -22.062 1.00 98.19 336 GLN A C 1
ATOM 2534 O O . GLN A 1 336 ? 20.890 -2.514 -22.318 1.00 98.19 336 GLN A O 1
ATOM 2539 N N . HIS A 1 337 ? 21.186 -0.292 -22.267 1.00 98.31 337 HIS A N 1
ATOM 2540 C CA . HIS A 1 337 ? 19.879 0.046 -22.835 1.00 98.31 337 HIS A CA 1
ATOM 2541 C C . HIS A 1 337 ? 19.703 -0.537 -24.244 1.00 98.31 337 HIS A C 1
ATOM 2543 O O . HIS A 1 337 ? 18.692 -1.191 -24.509 1.00 98.31 337 HIS A O 1
ATOM 2549 N N . GLY A 1 338 ? 20.699 -0.376 -25.122 1.00 97.94 338 GLY A N 1
ATOM 2550 C CA . GLY A 1 338 ? 20.675 -0.924 -26.480 1.00 97.94 338 GLY A CA 1
ATOM 2551 C C . GLY A 1 338 ? 20.614 -2.453 -26.505 1.00 97.94 338 GLY A C 1
ATOM 2552 O O . GLY A 1 338 ? 19.829 -3.029 -27.255 1.00 97.94 338 GLY A O 1
ATOM 2553 N N . PHE A 1 339 ? 21.382 -3.122 -25.641 1.00 98.25 339 PHE A N 1
ATOM 2554 C CA . PHE A 1 339 ? 21.350 -4.582 -25.527 1.00 98.25 339 PHE A CA 1
ATOM 2555 C C . PHE A 1 339 ? 19.982 -5.108 -25.063 1.00 98.25 339 PHE A C 1
ATOM 2557 O O . PHE A 1 339 ? 19.438 -6.048 -25.650 1.00 98.25 339 PHE A O 1
ATOM 2564 N N . ILE A 1 340 ? 19.410 -4.494 -24.021 1.00 98.44 340 ILE A N 1
ATOM 2565 C CA . ILE A 1 340 ? 18.110 -4.890 -23.465 1.00 98.44 340 ILE A CA 1
ATOM 2566 C C . ILE A 1 340 ? 17.003 -4.681 -24.499 1.00 98.44 340 ILE A C 1
ATOM 2568 O O . ILE A 1 340 ? 16.228 -5.599 -24.753 1.00 98.44 340 ILE A O 1
ATOM 2572 N N . THR A 1 341 ? 16.943 -3.505 -25.123 1.00 97.88 341 THR A N 1
ATOM 2573 C CA . THR A 1 341 ? 15.891 -3.175 -26.099 1.00 97.88 341 THR A CA 1
ATOM 2574 C C . THR A 1 341 ? 15.966 -4.055 -27.344 1.00 97.88 341 THR A C 1
ATOM 2576 O O . THR A 1 341 ? 14.950 -4.620 -27.731 1.00 97.88 341 THR A O 1
ATOM 2579 N N . ALA A 1 342 ? 17.162 -4.311 -27.886 1.00 97.50 342 ALA A N 1
ATOM 2580 C CA . ALA A 1 342 ? 17.332 -5.248 -28.999 1.00 97.50 342 ALA A CA 1
ATOM 2581 C C . ALA A 1 342 ? 16.906 -6.687 -28.645 1.00 97.50 342 ALA A C 1
ATOM 2583 O O . ALA A 1 342 ? 16.418 -7.430 -29.499 1.00 97.50 342 ALA A O 1
ATOM 2584 N N . SER A 1 343 ? 17.087 -7.101 -27.388 1.00 97.81 343 SER A N 1
ATOM 2585 C CA . SER A 1 343 ? 16.670 -8.428 -26.922 1.00 97.81 343 SER A CA 1
ATOM 2586 C C . SER A 1 343 ? 15.155 -8.548 -26.780 1.00 97.81 343 SER A C 1
ATOM 2588 O O . SER A 1 343 ? 14.583 -9.554 -27.206 1.00 97.81 343 SER A O 1
ATOM 2590 N N . LEU A 1 344 ? 14.508 -7.503 -26.261 1.00 97.56 344 LEU A N 1
ATOM 2591 C CA . LEU A 1 344 ? 13.051 -7.412 -26.180 1.00 97.56 344 LEU A CA 1
ATOM 2592 C C . LEU A 1 344 ? 12.411 -7.352 -27.579 1.00 97.56 344 LEU A C 1
ATOM 2594 O O . LEU A 1 344 ? 11.464 -8.093 -27.838 1.00 97.56 344 LEU A O 1
ATOM 2598 N N . ASP A 1 345 ? 12.982 -6.580 -28.511 1.00 96.06 345 ASP A N 1
ATOM 2599 C CA . ASP A 1 345 ? 12.522 -6.498 -29.908 1.00 96.06 345 ASP A CA 1
ATOM 2600 C C . ASP A 1 345 ? 12.605 -7.854 -30.627 1.00 96.06 345 ASP A C 1
ATOM 2602 O O . ASP A 1 345 ? 11.768 -8.179 -31.469 1.00 96.06 345 ASP A O 1
ATOM 2606 N N . ALA A 1 346 ? 13.584 -8.683 -30.255 1.00 95.81 346 ALA A N 1
ATOM 2607 C CA . ALA A 1 346 ? 13.729 -10.055 -30.734 1.00 95.81 346 ALA A CA 1
ATOM 2608 C C . ALA A 1 346 ? 12.802 -11.067 -30.023 1.00 95.81 346 ALA A C 1
ATOM 2610 O O . ALA A 1 346 ? 12.953 -12.275 -30.217 1.00 95.81 346 ALA A O 1
ATOM 2611 N N . GLY A 1 347 ? 11.870 -10.600 -29.187 1.00 95.44 347 GLY A N 1
ATOM 2612 C CA . GLY A 1 347 ? 10.880 -11.425 -28.493 1.00 95.44 347 GLY A CA 1
ATOM 2613 C C . GLY A 1 347 ? 11.410 -12.169 -27.265 1.00 95.44 347 GLY A C 1
ATOM 2614 O O . GLY A 1 347 ? 10.730 -13.065 -26.766 1.00 95.44 347 GLY A O 1
ATOM 2615 N N . ARG A 1 348 ? 12.612 -11.844 -26.769 1.00 97.00 348 ARG A N 1
ATOM 2616 C CA . ARG A 1 348 ? 13.188 -12.500 -25.584 1.00 97.00 348 ARG A CA 1
ATOM 2617 C C . ARG A 1 348 ? 12.750 -11.792 -24.307 1.00 97.00 348 ARG A C 1
ATOM 2619 O O . ARG A 1 348 ? 12.713 -10.568 -24.253 1.00 97.00 348 ARG A O 1
ATOM 2626 N N . HIS A 1 349 ? 12.458 -12.553 -23.254 1.00 98.19 349 HIS A N 1
ATOM 2627 C CA . HIS A 1 349 ? 12.254 -11.977 -21.924 1.00 98.19 349 HIS A CA 1
ATOM 2628 C C . HIS A 1 349 ? 13.604 -11.566 -21.333 1.00 98.19 349 HIS A C 1
ATOM 2630 O O . HIS A 1 349 ? 14.564 -12.332 -21.397 1.00 98.19 349 HIS A O 1
ATOM 2636 N N . VAL A 1 350 ? 13.680 -10.383 -20.727 1.00 98.62 350 VAL A N 1
ATOM 2637 C CA . VAL A 1 350 ? 14.932 -9.843 -20.176 1.00 98.62 350 VAL A CA 1
ATOM 2638 C C . VAL A 1 350 ? 14.768 -9.553 -18.692 1.00 98.62 350 VAL A C 1
ATOM 2640 O O . VAL A 1 350 ? 13.805 -8.904 -18.287 1.00 98.62 350 VAL A O 1
ATOM 2643 N N . LEU A 1 351 ? 15.719 -10.021 -17.883 1.00 98.56 351 LEU A N 1
ATOM 2644 C CA . LEU A 1 351 ? 15.828 -9.711 -16.462 1.00 98.56 351 LEU A CA 1
ATOM 2645 C C . LEU A 1 351 ? 17.140 -8.962 -16.225 1.00 98.56 351 LEU A C 1
ATOM 2647 O O . LEU A 1 351 ? 18.215 -9.558 -16.163 1.00 98.56 351 LEU A O 1
ATOM 2651 N N . ALA A 1 352 ? 17.039 -7.646 -16.067 1.00 98.19 352 ALA A N 1
ATOM 2652 C CA . ALA A 1 352 ? 18.147 -6.801 -15.649 1.00 98.19 352 ALA A CA 1
ATOM 2653 C C . ALA A 1 352 ? 18.195 -6.713 -14.118 1.00 98.19 352 ALA A C 1
ATOM 2655 O O . ALA A 1 352 ? 17.156 -6.576 -13.469 1.00 98.19 352 ALA A O 1
ATOM 2656 N N . TYR A 1 353 ? 19.377 -6.800 -13.509 1.00 96.38 353 TYR A N 1
ATOM 2657 C CA . TYR A 1 353 ? 19.495 -6.768 -12.048 1.00 96.38 353 TYR A CA 1
ATOM 2658 C C . TYR A 1 353 ? 20.783 -6.116 -11.563 1.00 96.38 353 TYR A C 1
ATOM 2660 O O . TYR A 1 353 ? 21.829 -6.268 -12.184 1.00 96.38 353 TYR A O 1
ATOM 2668 N N . VAL A 1 354 ? 20.719 -5.452 -10.407 1.00 92.88 354 VAL A N 1
ATOM 2669 C CA . VAL A 1 354 ? 21.906 -4.942 -9.709 1.00 92.88 354 VAL A CA 1
ATOM 2670 C C . VAL A 1 354 ? 22.477 -6.047 -8.805 1.00 92.88 354 VAL A C 1
ATOM 2672 O O . VAL A 1 354 ? 21.793 -6.479 -7.871 1.00 92.88 354 VAL A O 1
ATOM 2675 N N . PRO A 1 355 ? 23.703 -6.552 -9.049 1.00 87.88 355 PRO A N 1
ATOM 2676 C CA . PRO A 1 355 ? 24.303 -7.593 -8.216 1.00 87.88 355 PRO A CA 1
ATOM 2677 C C . PRO A 1 355 ? 24.622 -7.090 -6.800 1.00 87.88 355 PRO A C 1
ATOM 2679 O O . PRO A 1 355 ? 25.045 -5.955 -6.617 1.00 87.88 355 PRO A O 1
ATOM 2682 N N . ALA A 1 356 ? 24.508 -7.966 -5.794 1.00 75.88 356 ALA A N 1
ATOM 2683 C CA . ALA A 1 356 ? 24.877 -7.637 -4.409 1.00 75.88 356 ALA A CA 1
ATOM 2684 C C . ALA A 1 356 ? 26.389 -7.386 -4.217 1.00 75.88 356 ALA A C 1
ATOM 2686 O O . ALA A 1 356 ? 26.795 -6.738 -3.257 1.00 75.88 356 ALA A O 1
ATOM 2687 N N . SER A 1 357 ? 27.218 -7.909 -5.123 1.00 68.00 357 SER A N 1
ATOM 2688 C CA . SER A 1 357 ? 28.648 -7.621 -5.217 1.00 68.00 357 SER A CA 1
ATOM 2689 C C . SER A 1 357 ? 28.915 -6.933 -6.556 1.00 68.00 357 SER A C 1
ATOM 2691 O O . SER A 1 357 ? 28.887 -7.598 -7.595 1.00 68.00 357 SER A O 1
ATOM 2693 N N . SER A 1 358 ? 29.139 -5.617 -6.543 1.00 61.06 358 SER A N 1
ATOM 2694 C CA . SER A 1 358 ? 29.625 -4.894 -7.723 1.00 61.06 358 SER A CA 1
ATOM 2695 C C . SER A 1 358 ? 31.085 -5.250 -8.004 1.00 61.06 358 SER A C 1
ATOM 2697 O O . SER A 1 358 ? 31.842 -5.586 -7.091 1.00 61.06 358 SER A O 1
ATOM 2699 N N . ALA A 1 359 ? 31.491 -5.165 -9.273 1.00 56.50 359 ALA A N 1
ATOM 2700 C CA . ALA A 1 359 ? 32.909 -5.222 -9.630 1.00 56.50 359 ALA A CA 1
ATOM 2701 C C . ALA A 1 359 ? 33.645 -3.959 -9.135 1.00 56.50 359 ALA A C 1
ATOM 2703 O O . ALA A 1 359 ? 34.834 -4.012 -8.824 1.00 56.50 359 ALA A O 1
ATOM 2704 N N . SER A 1 360 ? 32.924 -2.836 -9.011 1.00 58.97 360 SER A N 1
ATOM 2705 C CA . SER A 1 360 ? 33.416 -1.601 -8.397 1.00 58.97 360 SER A CA 1
ATOM 2706 C C . SER A 1 360 ? 33.586 -1.735 -6.879 1.00 58.97 360 SER A C 1
ATOM 2708 O O . SER A 1 360 ? 32.688 -2.214 -6.187 1.00 58.97 360 SER A O 1
ATOM 2710 N N . SER A 1 361 ? 34.711 -1.245 -6.344 1.00 60.41 361 SER A N 1
ATOM 2711 C CA . SER A 1 361 ? 34.966 -1.127 -4.897 1.00 60.41 361 SER A CA 1
ATOM 2712 C C . SER A 1 361 ? 34.221 0.039 -4.235 1.00 60.41 361 SER A C 1
ATOM 2714 O O . SER A 1 361 ? 34.297 0.209 -3.017 1.00 60.41 361 SER A O 1
ATOM 2716 N N . ARG A 1 362 ? 33.533 0.869 -5.029 1.00 70.81 362 ARG A N 1
ATOM 2717 C CA . ARG A 1 362 ? 32.844 2.081 -4.582 1.00 70.81 362 ARG A CA 1
ATOM 2718 C C . ARG A 1 362 ? 31.368 1.796 -4.323 1.00 70.81 362 ARG A C 1
ATOM 2720 O O . ARG A 1 362 ? 30.733 1.055 -5.067 1.00 70.81 362 ARG A O 1
ATOM 2727 N N . THR A 1 363 ? 30.822 2.404 -3.275 1.00 76.06 363 THR A N 1
ATOM 2728 C CA . THR A 1 363 ? 29.404 2.304 -2.915 1.00 76.06 363 THR A CA 1
ATOM 2729 C C . THR A 1 363 ? 28.669 3.590 -3.277 1.00 76.06 363 THR A C 1
ATOM 2731 O O . THR A 1 363 ? 29.201 4.689 -3.127 1.00 76.06 363 THR A O 1
ATOM 2734 N N . VAL A 1 364 ? 27.432 3.449 -3.749 1.00 82.88 364 VAL A N 1
ATOM 2735 C CA . VAL A 1 364 ? 26.536 4.566 -4.079 1.00 82.88 364 VAL A CA 1
ATOM 2736 C C . VAL A 1 364 ? 25.462 4.678 -2.995 1.00 82.88 364 VAL A C 1
ATOM 2738 O O . VAL A 1 364 ? 24.998 3.641 -2.504 1.00 82.88 364 VAL A O 1
ATOM 2741 N N . PRO A 1 365 ? 25.014 5.892 -2.625 1.00 85.12 365 PRO A N 1
ATOM 2742 C CA . PRO A 1 365 ? 23.822 6.057 -1.803 1.00 85.12 365 PRO A CA 1
ATOM 2743 C C . PRO A 1 365 ? 22.608 5.305 -2.394 1.00 85.12 365 PRO A C 1
ATOM 2745 O O . PRO A 1 365 ? 22.298 5.470 -3.576 1.00 85.12 365 PRO A O 1
ATOM 2748 N N . PRO A 1 366 ? 21.864 4.508 -1.599 1.00 83.00 366 PRO A N 1
ATOM 2749 C CA . PRO A 1 366 ? 20.744 3.707 -2.106 1.00 83.00 366 PRO A CA 1
ATOM 2750 C C . PRO A 1 366 ? 19.665 4.512 -2.843 1.00 83.00 366 PRO A C 1
ATOM 2752 O O . PRO A 1 366 ? 19.096 4.025 -3.817 1.00 83.00 366 PRO A O 1
ATOM 2755 N N . GLY A 1 367 ? 19.401 5.747 -2.404 1.00 84.62 367 GLY A N 1
ATOM 2756 C CA . GLY A 1 367 ? 18.418 6.629 -3.039 1.00 84.62 367 GLY A CA 1
ATOM 2757 C C . GLY A 1 367 ? 18.821 7.079 -4.445 1.00 84.62 367 GLY A C 1
ATOM 2758 O O . GLY A 1 367 ? 17.969 7.137 -5.331 1.00 84.62 367 GLY A O 1
ATOM 2759 N N . ASP A 1 368 ? 20.111 7.334 -4.668 1.00 89.00 368 ASP A N 1
ATOM 2760 C CA . ASP A 1 368 ? 20.633 7.742 -5.976 1.00 89.00 368 ASP A CA 1
ATOM 2761 C C . ASP A 1 368 ? 20.592 6.567 -6.952 1.00 89.00 368 ASP A C 1
ATOM 2763 O O . ASP A 1 368 ? 20.127 6.707 -8.083 1.00 89.00 368 ASP A O 1
ATOM 2767 N N . LEU A 1 369 ? 20.956 5.371 -6.477 1.00 90.44 369 LEU A N 1
ATOM 2768 C CA . LEU A 1 369 ? 20.816 4.139 -7.247 1.00 90.44 369 LEU A CA 1
ATOM 2769 C C . LEU A 1 369 ? 19.352 3.846 -7.602 1.00 90.44 369 LEU A C 1
ATOM 2771 O O . LEU A 1 369 ? 19.043 3.504 -8.743 1.00 90.44 369 LEU A O 1
ATOM 2775 N N . ALA A 1 370 ? 18.426 3.999 -6.654 1.00 89.00 370 ALA A N 1
ATOM 2776 C CA . ALA A 1 370 ? 17.005 3.783 -6.909 1.00 89.00 370 ALA A CA 1
ATOM 2777 C C . ALA A 1 370 ? 16.445 4.771 -7.952 1.00 89.00 370 ALA A C 1
ATOM 2779 O O . ALA A 1 370 ? 15.593 4.391 -8.754 1.00 89.00 370 ALA A O 1
ATOM 2780 N N . ARG A 1 371 ? 16.948 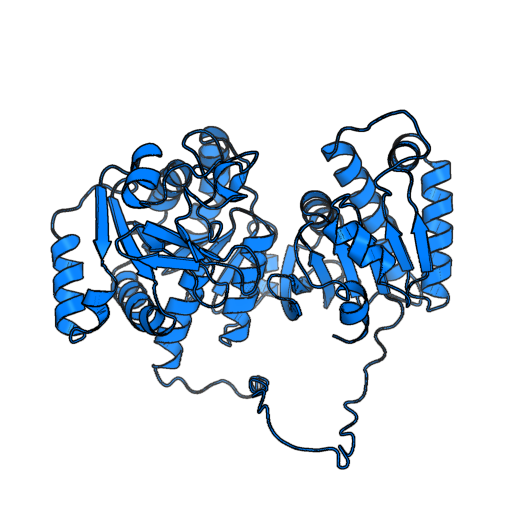6.012 -7.983 1.00 93.25 371 ARG A N 1
ATOM 2781 C CA . ARG A 1 371 ? 16.586 7.016 -8.994 1.00 93.25 371 ARG A CA 1
ATOM 2782 C C . ARG A 1 371 ? 17.158 6.679 -10.366 1.00 93.25 371 ARG A C 1
ATOM 2784 O O . ARG A 1 371 ? 16.395 6.580 -11.317 1.00 93.25 371 ARG A O 1
ATOM 2791 N N . ALA A 1 372 ? 18.458 6.409 -10.451 1.00 94.19 372 ALA A N 1
ATOM 2792 C CA . ALA A 1 372 ? 19.106 6.057 -11.713 1.00 94.19 372 ALA A CA 1
ATOM 2793 C C . ALA A 1 372 ? 18.512 4.786 -12.340 1.00 94.19 372 ALA A C 1
ATOM 2795 O O . ALA A 1 372 ? 18.300 4.718 -13.548 1.00 94.19 372 ALA A O 1
ATOM 2796 N N . THR A 1 373 ? 18.175 3.789 -11.517 1.00 95.12 373 THR A N 1
ATOM 2797 C CA . THR A 1 373 ? 17.489 2.578 -11.992 1.00 95.12 373 THR A CA 1
ATOM 2798 C C . THR A 1 373 ? 16.060 2.859 -12.459 1.00 95.12 373 THR A C 1
ATOM 2800 O O . THR A 1 373 ? 15.651 2.298 -13.471 1.00 95.12 373 THR A O 1
ATOM 2803 N N . ALA A 1 374 ? 15.312 3.748 -11.799 1.00 94.50 374 ALA A N 1
ATOM 2804 C CA . ALA A 1 374 ? 13.990 4.173 -12.266 1.00 94.50 374 ALA A CA 1
ATOM 2805 C C . ALA A 1 374 ? 14.051 4.905 -13.618 1.00 94.50 374 ALA A C 1
ATOM 2807 O O . ALA A 1 374 ? 13.272 4.583 -14.515 1.00 94.50 374 ALA A O 1
ATOM 2808 N N . ASP A 1 375 ? 15.009 5.818 -13.792 1.00 96.06 375 ASP A N 1
ATOM 2809 C CA . ASP A 1 375 ? 15.218 6.541 -15.053 1.00 96.06 375 ASP A CA 1
ATOM 2810 C C . ASP A 1 375 ? 15.636 5.583 -16.181 1.00 96.06 375 ASP A C 1
ATOM 2812 O O . ASP A 1 375 ? 15.153 5.674 -17.312 1.00 96.06 375 ASP A O 1
ATOM 2816 N N . PHE A 1 376 ? 16.483 4.599 -15.865 1.00 97.50 376 PHE A N 1
ATOM 2817 C CA . PHE A 1 376 ? 16.869 3.547 -16.802 1.00 97.50 376 PHE A CA 1
ATOM 2818 C C . PHE A 1 376 ? 15.681 2.664 -17.213 1.00 97.50 376 PHE A C 1
ATOM 2820 O O . PHE A 1 376 ? 15.498 2.398 -18.401 1.00 97.50 376 PHE A O 1
ATOM 2827 N N . ILE A 1 377 ? 14.837 2.251 -16.257 1.00 97.56 377 ILE A N 1
ATOM 2828 C CA . ILE A 1 377 ? 13.595 1.512 -16.541 1.00 97.56 377 ILE A CA 1
ATOM 2829 C C . ILE A 1 377 ? 12.704 2.331 -17.476 1.00 97.56 377 ILE A C 1
ATOM 2831 O O . ILE A 1 377 ? 12.251 1.798 -18.489 1.00 97.56 377 ILE A O 1
ATOM 2835 N N . LYS A 1 378 ? 12.499 3.623 -17.181 1.00 96.75 378 LYS A N 1
ATOM 2836 C CA . LYS A 1 378 ? 11.708 4.525 -18.025 1.00 96.75 378 LYS A CA 1
ATOM 2837 C C . LYS A 1 378 ? 12.238 4.550 -19.459 1.00 96.75 378 LYS A C 1
ATOM 2839 O O . LYS A 1 378 ? 11.470 4.332 -20.388 1.00 96.75 378 LYS A O 1
ATOM 2844 N N . ARG A 1 379 ? 13.553 4.718 -19.647 1.00 97.00 379 ARG A N 1
ATOM 2845 C CA . ARG A 1 379 ? 14.185 4.710 -20.979 1.00 97.00 379 ARG A CA 1
ATOM 2846 C C . ARG A 1 379 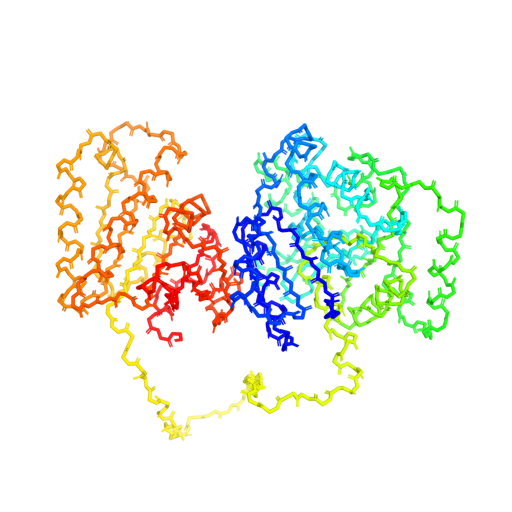? 13.925 3.426 -21.770 1.00 97.00 379 ARG A C 1
ATOM 2848 O O . ARG A 1 379 ? 13.742 3.491 -22.985 1.00 97.00 379 ARG A O 1
ATOM 2855 N N . VAL A 1 380 ? 13.968 2.259 -21.124 1.00 97.56 380 VAL A N 1
ATOM 2856 C CA . VAL A 1 380 ? 13.682 0.976 -21.794 1.00 97.56 380 VAL A CA 1
ATOM 2857 C C . VAL A 1 380 ? 12.205 0.901 -22.183 1.00 97.56 380 VAL A C 1
ATOM 2859 O O . VAL A 1 380 ? 11.889 0.564 -23.322 1.00 97.56 380 VAL A O 1
ATOM 2862 N N . VAL A 1 381 ? 11.306 1.248 -21.261 1.00 96.94 381 VAL A N 1
ATOM 2863 C CA . VAL A 1 381 ? 9.855 1.175 -21.479 1.00 96.94 381 VAL A CA 1
ATOM 2864 C C . VAL A 1 381 ? 9.400 2.162 -22.553 1.00 96.94 381 VAL A C 1
ATOM 2866 O O . VAL A 1 381 ? 8.669 1.757 -23.450 1.00 96.94 381 VAL A O 1
ATOM 2869 N N . ASP A 1 382 ? 9.875 3.409 -22.528 1.00 95.56 382 ASP A N 1
ATOM 2870 C CA . ASP A 1 382 ? 9.549 4.426 -23.536 1.00 95.56 382 ASP A CA 1
ATOM 2871 C C . ASP A 1 382 ? 9.999 3.990 -24.940 1.00 95.56 382 ASP A C 1
ATOM 2873 O O . ASP A 1 382 ? 9.255 4.149 -25.910 1.00 95.56 382 ASP A O 1
ATOM 2877 N N . GLN A 1 383 ? 11.194 3.392 -25.053 1.00 95.69 383 GLN A N 1
ATOM 2878 C CA . GLN A 1 383 ? 11.707 2.872 -26.324 1.00 95.69 383 GLN A CA 1
ATOM 2879 C C . GLN A 1 383 ? 10.824 1.739 -26.859 1.00 95.69 383 GLN A C 1
ATOM 2881 O O . GLN A 1 383 ? 10.484 1.732 -28.040 1.00 95.69 383 GLN A O 1
ATOM 2886 N N . GLN A 1 384 ? 10.432 0.793 -26.002 1.00 95.81 384 GLN A N 1
ATOM 2887 C CA . GLN A 1 384 ? 9.562 -0.315 -26.401 1.00 95.81 384 GLN A CA 1
ATOM 2888 C C . GLN A 1 384 ? 8.146 0.166 -26.744 1.00 95.81 384 GLN A C 1
ATOM 2890 O O . GLN A 1 384 ? 7.576 -0.270 -27.738 1.00 95.81 384 GLN A O 1
ATOM 2895 N N . ALA A 1 385 ? 7.601 1.115 -25.981 1.00 93.50 385 ALA A N 1
ATOM 2896 C CA . ALA A 1 385 ? 6.298 1.728 -26.230 1.00 93.50 385 ALA A CA 1
ATOM 2897 C C . ALA A 1 385 ? 6.238 2.484 -27.571 1.00 93.50 385 ALA A C 1
ATOM 2899 O O . ALA A 1 385 ? 5.177 2.563 -28.187 1.00 93.50 385 ALA A O 1
ATOM 2900 N N . ALA A 1 386 ? 7.362 3.044 -28.031 1.00 92.44 386 ALA A N 1
ATOM 2901 C CA . ALA A 1 386 ? 7.486 3.683 -29.343 1.00 92.44 386 ALA A CA 1
ATOM 2902 C C . ALA A 1 386 ? 7.818 2.704 -30.489 1.00 92.44 386 ALA A C 1
ATOM 2904 O O . ALA A 1 386 ? 7.715 3.084 -31.657 1.00 92.44 386 ALA A O 1
ATOM 2905 N N . GLY A 1 387 ? 8.247 1.482 -30.168 1.00 90.19 387 GLY A N 1
ATOM 2906 C CA . GLY A 1 387 ? 8.671 0.464 -31.125 1.00 90.19 387 GLY A CA 1
ATOM 2907 C C . GLY A 1 387 ? 7.530 -0.400 -31.673 1.00 90.19 387 GLY A C 1
ATOM 2908 O O . GLY A 1 387 ? 6.353 -0.191 -31.391 1.00 90.19 387 GLY A O 1
ATOM 2909 N N . ALA A 1 388 ? 7.895 -1.411 -32.467 1.00 85.25 388 ALA A N 1
ATOM 2910 C CA . ALA A 1 388 ? 6.943 -2.364 -33.049 1.00 85.25 388 ALA A CA 1
ATOM 2911 C C . ALA A 1 388 ? 6.440 -3.425 -32.046 1.00 85.25 388 ALA A C 1
ATOM 2913 O O . ALA A 1 388 ? 5.429 -4.078 -32.305 1.00 85.25 388 ALA A O 1
ATOM 2914 N N . SER A 1 389 ? 7.130 -3.576 -30.912 1.00 86.31 389 SER A N 1
ATOM 2915 C CA . SER A 1 389 ? 6.885 -4.605 -29.897 1.00 86.31 389 SER A CA 1
ATOM 2916 C C . SER A 1 389 ? 6.661 -3.970 -28.514 1.00 86.31 389 SER A C 1
ATOM 2918 O O . SER A 1 389 ? 7.505 -4.114 -27.631 1.00 86.31 389 SER A O 1
ATOM 2920 N N . PRO A 1 390 ? 5.549 -3.243 -28.292 1.00 92.31 390 PRO A N 1
ATOM 2921 C CA . PRO A 1 390 ? 5.277 -2.623 -27.000 1.00 92.31 390 PRO A CA 1
ATOM 2922 C C . PRO A 1 390 ? 5.153 -3.674 -25.893 1.00 92.31 390 PRO A C 1
ATOM 2924 O O . PRO A 1 390 ? 4.511 -4.716 -26.061 1.00 92.31 390 PRO A O 1
ATOM 2927 N N . LEU A 1 391 ? 5.748 -3.377 -24.736 1.00 94.81 391 LEU A N 1
ATOM 2928 C CA . LEU A 1 391 ? 5.674 -4.253 -23.571 1.00 94.81 391 LEU A CA 1
ATOM 2929 C C . LEU A 1 391 ? 4.234 -4.345 -23.067 1.00 94.81 391 LEU A C 1
ATOM 2931 O O . LEU A 1 391 ? 3.569 -3.334 -22.856 1.00 94.81 391 LEU A O 1
ATOM 2935 N N . ARG A 1 392 ? 3.780 -5.571 -22.797 1.00 94.81 392 ARG A N 1
ATOM 2936 C CA . ARG A 1 392 ? 2.516 -5.808 -22.080 1.00 94.81 392 ARG A CA 1
ATOM 2937 C C . ARG A 1 392 ? 2.723 -6.007 -20.587 1.00 94.81 392 ARG A C 1
ATOM 2939 O O . ARG A 1 392 ? 1.807 -5.738 -19.817 1.00 94.81 392 ARG A O 1
ATOM 2946 N N . ARG A 1 393 ? 3.916 -6.462 -20.182 1.00 96.12 393 ARG A N 1
ATOM 2947 C CA . ARG A 1 393 ? 4.280 -6.721 -18.784 1.00 96.12 393 ARG A CA 1
ATOM 2948 C C . ARG A 1 393 ? 5.645 -6.155 -18.425 1.00 96.12 393 ARG A C 1
ATOM 2950 O O . ARG A 1 393 ? 6.632 -6.387 -19.125 1.00 96.12 393 ARG A O 1
ATOM 2957 N N . LEU A 1 394 ? 5.688 -5.487 -17.278 1.00 97.12 394 LEU A N 1
ATOM 2958 C CA . LEU A 1 394 ? 6.893 -4.997 -16.624 1.00 97.12 394 LEU A CA 1
ATOM 2959 C C . LEU A 1 394 ? 6.946 -5.506 -15.180 1.00 97.12 394 LEU A C 1
ATOM 2961 O O . LEU A 1 394 ? 6.005 -5.336 -14.407 1.00 97.12 394 LEU A O 1
ATOM 2965 N N . GLY A 1 395 ? 8.066 -6.104 -14.791 1.00 96.50 395 GLY A N 1
ATOM 2966 C CA . GLY A 1 395 ? 8.359 -6.433 -13.400 1.00 96.50 395 GLY A CA 1
ATOM 2967 C C . GLY A 1 395 ? 9.387 -5.477 -12.809 1.00 96.50 395 GLY A C 1
ATOM 2968 O O . GLY A 1 395 ? 10.444 -5.273 -13.391 1.00 96.50 395 GLY A O 1
ATOM 2969 N N . VAL A 1 396 ? 9.126 -4.934 -11.623 1.00 95.19 396 VAL A N 1
ATOM 2970 C CA . VAL A 1 396 ? 10.103 -4.157 -10.853 1.00 95.19 396 VAL A CA 1
ATOM 2971 C C . VAL A 1 396 ? 10.200 -4.734 -9.445 1.00 95.19 396 VAL A C 1
ATOM 2973 O O . VAL A 1 396 ? 9.195 -4.907 -8.753 1.00 95.19 396 VAL A O 1
ATOM 2976 N N . ALA A 1 397 ? 11.416 -5.066 -9.013 1.00 91.75 397 ALA A N 1
ATOM 2977 C CA . ALA A 1 397 ? 11.673 -5.639 -7.696 1.00 91.75 397 ALA A CA 1
ATOM 2978 C C . ALA A 1 397 ? 12.612 -4.758 -6.860 1.00 91.75 397 ALA A C 1
ATOM 2980 O O . ALA A 1 397 ? 13.778 -4.548 -7.198 1.00 91.75 397 ALA A O 1
ATOM 2981 N N . GLY A 1 398 ? 12.099 -4.300 -5.718 1.00 85.88 398 GLY A N 1
ATOM 2982 C CA . GLY A 1 398 ? 12.728 -3.361 -4.788 1.00 85.88 398 GLY A CA 1
ATOM 2983 C C . GLY A 1 398 ? 11.758 -2.242 -4.434 1.00 85.88 398 GLY A C 1
ATOM 2984 O O . GLY A 1 398 ? 11.153 -1.671 -5.331 1.00 85.88 398 GLY A O 1
ATOM 2985 N N . GLY A 1 399 ? 11.571 -1.947 -3.142 1.00 78.75 399 GLY A N 1
ATOM 2986 C CA . GLY A 1 399 ? 10.547 -0.991 -2.691 1.00 78.75 399 GLY A CA 1
ATOM 2987 C C . GLY A 1 399 ? 10.760 0.417 -3.255 1.00 78.75 399 GLY A C 1
ATOM 2988 O O . GLY A 1 399 ? 9.854 0.979 -3.875 1.00 78.75 399 GLY A O 1
ATOM 2989 N N . ASP A 1 400 ? 11.982 0.936 -3.117 1.00 82.31 400 ASP A N 1
ATOM 2990 C CA . ASP A 1 400 ? 12.348 2.265 -3.618 1.00 82.31 400 ASP A CA 1
ATOM 2991 C C . ASP A 1 400 ? 12.342 2.307 -5.149 1.00 82.31 400 ASP A C 1
ATOM 2993 O O . ASP A 1 400 ? 11.702 3.180 -5.733 1.00 82.31 400 ASP A O 1
ATOM 2997 N N . THR A 1 401 ? 12.963 1.315 -5.803 1.00 86.56 401 THR A N 1
ATOM 2998 C CA . THR A 1 401 ? 12.976 1.194 -7.270 1.00 86.56 401 THR A CA 1
ATOM 2999 C C . THR A 1 401 ? 11.562 1.105 -7.842 1.00 86.56 401 THR A C 1
ATOM 3001 O O . THR A 1 401 ? 11.260 1.803 -8.797 1.00 86.56 401 THR A O 1
ATOM 3004 N N . SER A 1 402 ? 10.667 0.310 -7.247 1.00 87.75 402 SER A N 1
ATOM 3005 C CA . SER A 1 402 ? 9.275 0.171 -7.710 1.00 87.75 402 SER A CA 1
ATOM 3006 C C . SER A 1 402 ? 8.516 1.489 -7.600 1.00 87.75 402 SER A C 1
ATOM 3008 O O . SER A 1 402 ? 7.841 1.900 -8.540 1.00 87.75 402 SER A O 1
ATOM 3010 N N . SER A 1 403 ? 8.658 2.174 -6.462 1.00 81.75 403 SER A N 1
ATOM 3011 C CA . SER A 1 403 ? 7.966 3.439 -6.210 1.00 81.75 403 SER A CA 1
ATOM 3012 C C . SER A 1 403 ? 8.467 4.559 -7.125 1.00 81.75 403 SER A C 1
ATOM 3014 O O . SER A 1 403 ? 7.677 5.376 -7.593 1.00 81.75 403 SER A O 1
ATOM 3016 N N . LEU A 1 404 ? 9.779 4.623 -7.378 1.00 88.56 404 LEU A N 1
ATOM 3017 C CA . LEU A 1 404 ? 10.371 5.613 -8.279 1.00 88.56 404 LEU A CA 1
ATOM 3018 C C . LEU A 1 404 ? 10.103 5.284 -9.749 1.00 88.56 404 LEU A C 1
ATOM 3020 O O . LEU A 1 404 ? 9.779 6.199 -10.494 1.00 88.56 404 LEU A O 1
ATOM 3024 N N . ALA A 1 405 ? 10.151 4.012 -10.152 1.00 91.31 405 ALA A N 1
ATOM 3025 C CA . ALA A 1 405 ? 9.840 3.595 -11.518 1.00 91.31 405 ALA A CA 1
ATOM 3026 C C . ALA A 1 405 ? 8.380 3.893 -11.883 1.00 91.31 405 ALA A C 1
ATOM 3028 O O . ALA A 1 405 ? 8.125 4.460 -12.939 1.00 91.31 405 ALA A O 1
ATOM 3029 N N . ALA A 1 406 ? 7.424 3.592 -10.996 1.00 88.19 406 ALA A N 1
ATOM 3030 C CA . ALA A 1 406 ? 6.014 3.903 -11.237 1.00 88.19 406 ALA A CA 1
ATOM 3031 C C . ALA A 1 406 ? 5.776 5.413 -11.434 1.00 88.19 406 ALA A C 1
ATOM 3033 O O . ALA A 1 406 ? 5.005 5.801 -12.306 1.00 88.19 406 ALA A O 1
ATOM 3034 N N . ARG A 1 407 ? 6.486 6.261 -10.672 1.00 87.06 407 ARG A N 1
ATOM 3035 C CA . ARG A 1 407 ? 6.458 7.721 -10.852 1.00 87.06 407 ARG A CA 1
ATOM 3036 C C . ARG A 1 407 ? 7.140 8.172 -12.143 1.00 87.06 407 ARG A C 1
ATOM 3038 O O . ARG A 1 407 ? 6.600 9.026 -12.826 1.00 87.06 407 ARG A O 1
ATOM 3045 N N . ALA A 1 408 ? 8.300 7.608 -12.478 1.00 91.38 408 ALA A N 1
ATOM 3046 C CA . ALA A 1 408 ? 9.049 7.967 -13.682 1.00 91.38 408 ALA A CA 1
ATOM 3047 C C . ALA A 1 408 ? 8.300 7.607 -14.976 1.00 91.38 408 ALA A C 1
ATOM 3049 O O . ALA A 1 408 ? 8.501 8.247 -15.999 1.00 91.38 408 ALA A O 1
ATOM 3050 N N . LEU A 1 409 ? 7.431 6.594 -14.939 1.00 91.69 409 LEU A N 1
ATOM 3051 C CA . LEU A 1 409 ? 6.598 6.182 -16.072 1.00 91.69 409 LEU A CA 1
ATOM 3052 C C . LEU A 1 409 ? 5.341 7.048 -16.272 1.00 91.69 409 LEU A C 1
ATOM 3054 O O . LEU A 1 409 ? 4.517 6.702 -17.112 1.00 91.69 409 LEU A O 1
ATOM 3058 N N . ASP A 1 410 ? 5.162 8.130 -15.505 1.00 88.50 410 ASP A N 1
ATOM 3059 C CA . ASP A 1 410 ? 3.985 9.012 -15.578 1.00 88.50 410 ASP A CA 1
ATOM 3060 C C . ASP A 1 410 ? 2.650 8.236 -15.487 1.00 88.50 410 ASP A C 1
ATOM 3062 O O . ASP A 1 410 ? 1.658 8.512 -16.169 1.00 88.50 410 ASP A O 1
ATOM 3066 N N . ILE A 1 411 ? 2.633 7.208 -14.635 1.00 92.94 411 ILE A N 1
ATOM 3067 C CA . ILE A 1 411 ? 1.440 6.426 -14.310 1.00 92.94 411 ILE A CA 1
ATOM 3068 C C . ILE A 1 411 ? 0.711 7.155 -13.187 1.00 92.94 411 ILE A C 1
ATOM 3070 O O . ILE A 1 411 ? 1.285 7.412 -12.131 1.00 92.94 411 ILE A O 1
ATOM 3074 N N . TRP A 1 412 ? -0.564 7.480 -13.385 1.00 94.44 412 TRP A N 1
ATOM 3075 C CA . TRP A 1 412 ? -1.342 8.208 -12.381 1.00 94.44 412 TRP A CA 1
ATOM 3076 C C . TRP A 1 412 ? -2.207 7.296 -11.508 1.00 94.44 412 TRP A C 1
ATOM 3078 O O . TRP A 1 412 ? -2.508 7.662 -10.370 1.00 94.44 412 TRP A O 1
ATOM 3088 N N . ALA A 1 413 ? -2.560 6.093 -11.975 1.00 96.38 413 ALA A N 1
ATOM 3089 C CA . ALA A 1 413 ? -3.223 5.085 -11.146 1.00 96.38 413 ALA A CA 1
ATOM 3090 C C . ALA A 1 413 ? -2.908 3.641 -11.544 1.00 96.38 413 ALA A C 1
ATOM 3092 O O . ALA A 1 413 ? -2.410 3.347 -12.630 1.00 96.38 413 ALA A O 1
ATOM 3093 N N . LEU A 1 414 ? -3.245 2.733 -10.634 1.00 96.56 414 LEU A N 1
ATOM 3094 C CA . LEU A 1 414 ? -3.121 1.293 -10.764 1.00 96.56 414 LEU A CA 1
ATOM 3095 C C . LEU A 1 414 ? -4.474 0.627 -10.503 1.00 96.56 414 LEU A C 1
ATOM 3097 O O . LEU A 1 414 ? -5.070 0.814 -9.442 1.00 96.56 414 LEU A O 1
ATOM 3101 N N . GLY A 1 415 ? -4.931 -0.177 -11.457 1.00 96.69 415 GLY A N 1
ATOM 3102 C CA . GLY A 1 415 ? -6.023 -1.132 -11.286 1.00 96.69 415 GLY A CA 1
ATOM 3103 C C . GLY A 1 415 ? -5.503 -2.514 -10.896 1.00 96.69 415 GLY A C 1
ATOM 3104 O O . GLY A 1 415 ? -4.324 -2.818 -11.066 1.00 96.69 415 GLY A O 1
ATOM 3105 N N . PHE A 1 416 ? -6.373 -3.372 -10.371 1.00 95.19 416 PHE A N 1
ATOM 3106 C CA . PHE A 1 416 ? -6.028 -4.761 -10.063 1.00 95.19 416 PHE A CA 1
ATOM 3107 C C . PHE A 1 416 ? -6.116 -5.638 -11.320 1.00 95.19 416 PHE A C 1
ATOM 3109 O O . PHE A 1 416 ? -7.127 -5.603 -12.018 1.00 95.19 416 PHE A O 1
ATOM 3116 N N . ALA A 1 417 ? -5.082 -6.439 -11.591 1.00 94.44 417 ALA A N 1
ATOM 3117 C CA . ALA A 1 417 ? -5.081 -7.429 -12.672 1.00 94.44 417 ALA A CA 1
ATOM 3118 C C . ALA A 1 417 ? -4.987 -8.874 -12.151 1.00 94.44 417 ALA A C 1
ATOM 3120 O O . ALA A 1 417 ? -5.547 -9.780 -12.759 1.00 94.44 417 ALA A O 1
ATOM 3121 N N . GLY A 1 418 ? -4.328 -9.105 -11.012 1.00 91.56 418 GLY A N 1
ATOM 3122 C CA . GLY A 1 418 ? -4.225 -10.440 -10.423 1.00 91.56 418 GLY A CA 1
ATOM 3123 C C . GLY A 1 418 ? -3.298 -10.505 -9.211 1.00 91.56 418 GLY A C 1
ATOM 3124 O O . GLY A 1 418 ? -2.694 -9.512 -8.811 1.00 91.56 418 GLY A O 1
ATOM 3125 N N . VAL A 1 419 ? -3.162 -11.695 -8.624 1.00 88.56 419 VAL A N 1
ATOM 3126 C CA . VAL A 1 419 ? -2.201 -11.974 -7.543 1.00 88.56 419 VAL A CA 1
ATOM 3127 C C . VAL A 1 419 ? -1.194 -13.004 -8.041 1.00 88.56 419 VAL A C 1
ATOM 3129 O O . VAL A 1 419 ? -1.576 -14.107 -8.416 1.00 88.56 419 VAL A O 1
ATOM 3132 N N . LEU A 1 420 ? 0.094 -12.662 -8.011 1.00 89.00 420 LEU A N 1
ATOM 3133 C CA . LEU A 1 420 ? 1.170 -13.570 -8.429 1.00 89.00 420 LEU A CA 1
ATOM 3134 C C . LEU A 1 420 ? 1.619 -14.480 -7.281 1.00 89.00 420 LEU A C 1
ATOM 3136 O O . LEU A 1 420 ? 1.893 -15.669 -7.466 1.00 89.00 420 LEU A O 1
ATOM 3140 N N . ALA A 1 421 ? 1.694 -13.902 -6.083 1.00 84.25 421 ALA A N 1
ATOM 3141 C CA . ALA A 1 421 ? 2.023 -14.569 -4.832 1.00 84.25 421 ALA A CA 1
ATOM 3142 C C . ALA A 1 421 ? 1.455 -13.758 -3.654 1.00 84.25 421 ALA A C 1
ATOM 3144 O O . ALA A 1 421 ? 1.129 -12.581 -3.833 1.00 84.25 421 ALA A O 1
ATOM 3145 N N . PRO A 1 422 ? 1.367 -14.332 -2.439 1.00 73.56 422 PRO A N 1
ATOM 3146 C CA . PRO A 1 422 ? 0.994 -13.571 -1.248 1.00 73.56 422 PRO A CA 1
ATOM 3147 C C . PRO A 1 422 ? 1.833 -12.288 -1.105 1.00 73.56 422 PRO A C 1
ATOM 3149 O O . PRO A 1 422 ? 3.064 -12.343 -1.066 1.00 73.56 422 PRO A O 1
ATOM 3152 N N . GLY A 1 423 ? 1.163 -11.131 -1.067 1.00 74.06 423 GLY A N 1
ATOM 3153 C CA . GLY A 1 423 ? 1.798 -9.810 -0.987 1.00 74.06 423 GLY A CA 1
ATOM 3154 C C . GLY A 1 423 ? 2.438 -9.289 -2.285 1.00 74.06 423 GLY A C 1
ATOM 3155 O O . GLY A 1 423 ? 3.181 -8.310 -2.228 1.00 74.06 423 GLY A O 1
ATOM 3156 N N . VAL A 1 424 ? 2.197 -9.929 -3.439 1.00 85.12 424 VAL A N 1
ATOM 3157 C CA . VAL A 1 424 ? 2.674 -9.482 -4.761 1.00 85.12 424 VAL A CA 1
ATOM 3158 C C . VAL A 1 424 ? 1.513 -9.453 -5.757 1.00 85.12 424 VAL A C 1
ATOM 3160 O O . VAL A 1 424 ? 1.103 -10.482 -6.303 1.00 85.12 424 VAL A O 1
ATOM 3163 N N . THR A 1 425 ? 1.004 -8.249 -5.998 1.00 88.00 425 THR A N 1
ATOM 3164 C CA . THR A 1 425 ? -0.110 -7.969 -6.911 1.00 88.00 425 THR A CA 1
ATOM 3165 C C . THR A 1 425 ? 0.408 -7.637 -8.311 1.00 88.00 425 THR A C 1
ATOM 3167 O O . THR A 1 425 ? 1.410 -6.934 -8.457 1.00 88.00 425 THR A O 1
ATOM 3170 N N . LEU A 1 426 ? -0.288 -8.132 -9.336 1.00 93.75 426 LEU A N 1
ATOM 3171 C CA . LEU A 1 426 ? -0.177 -7.651 -10.709 1.00 93.75 426 LEU A CA 1
ATOM 3172 C C . LEU A 1 426 ? -1.188 -6.516 -10.890 1.00 93.75 426 LEU A C 1
ATOM 3174 O O . LEU A 1 426 ? -2.387 -6.703 -10.663 1.00 93.75 426 LEU A O 1
ATOM 3178 N N . CYS A 1 427 ? -0.701 -5.344 -11.273 1.00 94.75 427 CYS A N 1
ATOM 3179 C CA . CYS A 1 427 ? -1.508 -4.143 -11.441 1.00 94.75 427 CYS A CA 1
ATOM 3180 C C . CYS A 1 427 ? -1.616 -3.761 -12.916 1.00 94.75 427 CYS A C 1
ATOM 3182 O O . CYS A 1 427 ? -0.692 -4.008 -13.677 1.00 94.75 427 CYS A O 1
ATOM 3184 N N . ARG A 1 428 ? -2.700 -3.101 -13.316 1.00 96.06 428 ARG A N 1
ATOM 3185 C CA . ARG A 1 428 ? -2.850 -2.489 -14.639 1.00 96.06 428 ARG A CA 1
ATOM 3186 C C . ARG A 1 428 ? -2.618 -0.984 -14.545 1.00 96.06 428 ARG A C 1
ATOM 3188 O O . ARG A 1 428 ? -3.248 -0.326 -13.723 1.00 96.06 428 ARG A O 1
ATOM 3195 N N . ALA A 1 429 ? -1.720 -0.448 -15.361 1.00 95.94 429 ALA A N 1
ATOM 3196 C CA . ALA A 1 429 ? -1.374 0.966 -15.363 1.00 95.94 429 ALA A CA 1
ATOM 3197 C C . ALA A 1 429 ? -2.460 1.826 -16.019 1.00 95.94 429 ALA A C 1
ATOM 3199 O O . ALA A 1 429 ? -2.971 1.494 -17.088 1.00 95.94 429 ALA A O 1
ATOM 3200 N N . HIS A 1 430 ? -2.748 2.972 -15.409 1.00 95.75 430 HIS A N 1
ATOM 3201 C CA . HIS A 1 430 ? -3.497 4.065 -16.011 1.00 95.75 430 HIS A CA 1
ATOM 3202 C C . HIS A 1 430 ? -2.549 5.249 -16.208 1.00 95.75 430 HIS A C 1
ATOM 3204 O O . HIS A 1 430 ? -1.967 5.754 -15.245 1.00 95.75 430 HIS A O 1
ATOM 3210 N N . SER A 1 431 ? -2.381 5.665 -17.460 1.00 94.25 431 SER A N 1
ATOM 3211 C CA . SER A 1 431 ? -1.541 6.795 -17.860 1.00 94.25 431 SER A CA 1
ATOM 3212 C C . SER A 1 431 ? -2.270 7.636 -18.905 1.00 94.25 431 SER A C 1
ATOM 3214 O O . SER A 1 431 ? -3.179 7.138 -19.579 1.00 94.25 431 SER A O 1
ATOM 3216 N N . ASP A 1 432 ? -1.864 8.899 -19.021 1.00 91.12 432 ASP A N 1
ATOM 3217 C CA . ASP A 1 432 ? -2.283 9.795 -20.102 1.00 91.12 432 ASP A CA 1
ATOM 3218 C C . ASP A 1 432 ? -1.580 9.435 -21.423 1.00 91.12 432 ASP A C 1
ATOM 3220 O O . ASP A 1 432 ? -2.087 9.729 -22.507 1.00 91.12 432 ASP A O 1
ATOM 3224 N N . ASP A 1 433 ? -0.443 8.733 -21.352 1.00 91.50 433 ASP A N 1
ATOM 3225 C CA . ASP A 1 433 ? 0.170 8.113 -22.518 1.00 91.50 433 ASP A CA 1
ATOM 3226 C C . ASP A 1 433 ? -0.571 6.820 -22.880 1.00 91.50 433 ASP A C 1
ATOM 3228 O O . ASP A 1 433 ? -0.450 5.788 -22.213 1.00 91.50 433 ASP A O 1
ATOM 3232 N N . SER A 1 434 ? -1.314 6.863 -23.988 1.00 90.81 434 SER A N 1
ATOM 3233 C CA . SER A 1 434 ? -2.051 5.712 -24.527 1.00 90.81 434 SER A CA 1
ATOM 3234 C C . SER A 1 434 ? -1.193 4.463 -24.773 1.00 90.81 434 SER A C 1
ATOM 3236 O O . SER A 1 434 ? -1.736 3.363 -24.807 1.00 90.81 434 SER A O 1
ATOM 3238 N N . ARG A 1 435 ? 0.131 4.611 -24.921 1.00 91.56 435 ARG A N 1
ATOM 3239 C CA . ARG A 1 435 ? 1.067 3.495 -25.122 1.00 91.56 435 ARG A CA 1
ATOM 3240 C C . ARG A 1 435 ? 1.414 2.777 -23.817 1.00 91.56 435 ARG A C 1
ATOM 3242 O O . ARG A 1 435 ? 1.789 1.610 -23.849 1.00 91.56 435 ARG A O 1
ATOM 3249 N N . LEU A 1 436 ? 1.308 3.475 -22.684 1.00 91.75 436 LEU A N 1
ATOM 3250 C CA . LEU A 1 436 ? 1.549 2.938 -21.339 1.00 91.75 436 LEU A CA 1
ATOM 3251 C C . LEU A 1 436 ? 0.245 2.547 -20.634 1.00 91.75 436 LEU A C 1
ATOM 3253 O O . LEU A 1 436 ? 0.253 1.727 -19.714 1.00 91.75 436 LEU A O 1
ATOM 3257 N N . HIS A 1 437 ? -0.883 3.118 -21.058 1.00 93.44 437 HIS A N 1
ATOM 3258 C CA . HIS A 1 437 ? -2.198 2.739 -20.566 1.00 93.44 437 HIS A CA 1
ATOM 3259 C C . HIS A 1 437 ? -2.466 1.246 -20.811 1.00 93.44 437 HIS A C 1
ATOM 3261 O O . HIS A 1 437 ? -2.394 0.754 -21.934 1.00 93.44 437 HIS A O 1
ATOM 3267 N N . GLY A 1 438 ? -2.801 0.513 -19.750 1.00 94.25 438 GLY A N 1
ATOM 3268 C CA . GLY A 1 438 ? -3.040 -0.926 -19.809 1.00 94.25 438 GLY A CA 1
ATOM 3269 C C . GLY A 1 438 ? -1.803 -1.801 -19.580 1.00 94.25 438 GLY A C 1
ATOM 3270 O O . GLY A 1 438 ? -1.976 -3.013 -19.452 1.00 94.25 438 GLY A O 1
ATOM 3271 N N . LEU A 1 439 ? -0.596 -1.228 -19.464 1.00 95.50 439 LEU A N 1
ATOM 3272 C CA . LEU A 1 439 ? 0.621 -1.971 -19.115 1.00 95.50 439 LEU A CA 1
ATOM 3273 C C . LEU A 1 439 ? 0.433 -2.705 -17.781 1.00 95.50 439 LEU A C 1
ATOM 3275 O O . LEU A 1 439 ? 0.057 -2.100 -16.775 1.00 95.50 439 LEU A O 1
ATOM 3279 N N . GLU A 1 440 ? 0.708 -4.007 -17.754 1.00 96.25 440 GLU A N 1
ATOM 3280 C CA . GLU A 1 440 ? 0.647 -4.793 -16.527 1.00 96.25 440 GLU A CA 1
ATOM 3281 C C . GLU A 1 440 ? 1.977 -4.700 -15.763 1.00 96.25 440 GLU A C 1
ATOM 3283 O O . GLU A 1 440 ? 3.056 -4.937 -16.304 1.00 96.25 440 GLU A O 1
ATOM 3288 N N . LEU A 1 441 ? 1.905 -4.344 -14.484 1.00 95.00 441 LEU A N 1
ATOM 3289 C CA . LEU A 1 441 ? 3.039 -4.071 -13.612 1.00 95.00 441 LEU A CA 1
ATOM 3290 C C . LEU A 1 441 ? 3.054 -5.045 -12.440 1.00 95.00 441 LEU A C 1
ATOM 3292 O O . LEU A 1 441 ? 2.118 -5.076 -11.639 1.00 95.00 441 LEU A O 1
ATOM 3296 N N . MET A 1 442 ? 4.149 -5.777 -12.270 1.00 94.12 442 MET A N 1
ATOM 3297 C CA . MET A 1 442 ? 4.466 -6.412 -10.996 1.00 94.12 442 MET A CA 1
ATOM 3298 C C . MET A 1 442 ? 5.409 -5.503 -10.216 1.00 94.12 442 MET A C 1
ATOM 3300 O O . MET A 1 442 ? 6.564 -5.342 -10.596 1.00 94.12 442 MET A O 1
ATOM 3304 N N . LEU A 1 443 ? 4.947 -4.971 -9.088 1.00 89.81 443 LEU A N 1
ATOM 3305 C CA . LEU A 1 443 ? 5.751 -4.129 -8.201 1.00 89.81 443 LEU A CA 1
ATOM 3306 C C . LEU A 1 443 ? 5.986 -4.881 -6.890 1.00 89.81 443 LEU A C 1
ATOM 3308 O O . LEU A 1 443 ? 5.071 -5.067 -6.088 1.00 89.81 443 LEU A O 1
ATOM 3312 N N . LYS A 1 444 ? 7.212 -5.378 -6.699 1.00 87.44 444 LYS A N 1
ATOM 3313 C CA . LYS A 1 444 ? 7.548 -6.335 -5.637 1.00 87.44 444 LYS A CA 1
ATOM 3314 C C . LYS A 1 444 ? 8.457 -5.708 -4.585 1.00 87.44 444 LYS A C 1
ATOM 3316 O O . LYS A 1 444 ? 9.585 -5.305 -4.876 1.00 87.44 444 LYS A O 1
ATOM 3321 N N . GLY A 1 445 ? 8.033 -5.743 -3.322 1.00 81.38 445 GLY A N 1
ATOM 3322 C CA . GLY A 1 445 ? 8.920 -5.476 -2.188 1.00 81.38 445 GLY A CA 1
ATOM 3323 C C . GLY A 1 445 ? 10.097 -6.464 -2.132 1.00 81.38 445 GLY A C 1
ATOM 3324 O O . GLY A 1 445 ? 9.984 -7.629 -2.522 1.00 81.38 445 GLY A O 1
ATOM 3325 N N . GLY A 1 446 ? 11.245 -6.025 -1.611 1.00 74.38 446 GLY A N 1
ATOM 3326 C CA . GLY A 1 446 ? 12.491 -6.803 -1.657 1.00 74.38 446 GLY A CA 1
ATOM 3327 C C . GLY A 1 446 ? 12.435 -8.174 -0.969 1.00 74.38 446 GLY A C 1
ATOM 3328 O O . GLY A 1 446 ? 13.212 -9.051 -1.318 1.00 74.38 446 GLY A O 1
ATOM 3329 N N . GLN A 1 447 ? 11.520 -8.401 -0.026 1.00 75.44 447 GLN A N 1
ATOM 3330 C CA . GLN A 1 447 ? 11.404 -9.667 0.718 1.00 75.44 447 GLN A CA 1
ATOM 3331 C C . GLN A 1 447 ? 10.120 -10.456 0.401 1.00 75.44 447 GLN A C 1
ATOM 3333 O O . GLN A 1 447 ? 9.848 -11.458 1.050 1.00 75.44 447 GLN A O 1
ATOM 3338 N N . MET A 1 448 ? 9.339 -10.017 -0.592 1.00 80.25 448 MET A N 1
ATOM 3339 C CA . MET A 1 448 ? 8.056 -10.637 -0.949 1.00 80.25 448 MET A CA 1
ATOM 3340 C C . MET A 1 448 ? 8.192 -11.687 -2.063 1.00 80.25 448 MET A C 1
ATOM 3342 O O . MET A 1 448 ? 9.146 -11.650 -2.849 1.00 80.25 448 MET A O 1
ATOM 3346 N N . GLY A 1 449 ? 7.189 -12.560 -2.181 1.00 83.25 449 GLY A N 1
ATOM 3347 C CA . GLY A 1 449 ? 7.039 -13.526 -3.273 1.00 83.25 449 GLY A CA 1
ATOM 3348 C C . GLY A 1 449 ? 7.811 -14.837 -3.090 1.00 83.25 449 GLY A C 1
ATOM 3349 O O . GLY A 1 449 ? 8.800 -14.911 -2.362 1.00 83.25 449 GLY A O 1
ATOM 3350 N N . SER A 1 450 ? 7.352 -15.879 -3.780 1.00 87.56 450 SER A N 1
ATOM 3351 C CA . SER A 1 450 ? 8.003 -17.192 -3.859 1.00 87.56 450 SER A CA 1
ATOM 3352 C C . SER A 1 450 ? 9.271 -17.156 -4.727 1.00 87.56 450 SER A C 1
ATOM 3354 O O . SER A 1 450 ? 9.574 -16.147 -5.364 1.00 87.56 450 SER A O 1
ATOM 3356 N N . SER A 1 451 ? 10.045 -18.244 -4.746 1.00 92.06 451 SER A N 1
ATOM 3357 C CA . SER A 1 451 ? 11.273 -18.360 -5.553 1.00 92.06 451 SER A CA 1
ATOM 3358 C C . SER A 1 451 ? 11.028 -18.212 -7.055 1.00 92.06 451 SER A C 1
ATOM 3360 O O . SER A 1 451 ? 11.845 -17.633 -7.760 1.00 92.06 451 SER A O 1
ATOM 3362 N N . ASP A 1 452 ? 9.882 -18.695 -7.525 1.00 93.88 452 ASP A N 1
ATOM 3363 C CA . ASP A 1 452 ? 9.447 -18.722 -8.922 1.00 93.88 452 ASP A CA 1
ATOM 3364 C C . ASP A 1 452 ? 8.719 -17.440 -9.366 1.00 93.88 452 ASP A C 1
ATOM 3366 O O . ASP A 1 452 ? 8.120 -17.416 -10.437 1.00 93.88 452 ASP A O 1
ATOM 3370 N N . ILE A 1 453 ? 8.751 -16.361 -8.575 1.00 94.69 453 ILE A N 1
ATOM 3371 C CA . ILE A 1 453 ? 7.899 -15.182 -8.804 1.00 94.69 453 ILE A CA 1
ATOM 3372 C C . ILE A 1 453 ? 8.066 -14.545 -10.195 1.00 94.69 453 ILE A C 1
ATOM 3374 O O . ILE A 1 453 ? 7.078 -14.136 -10.800 1.00 94.69 453 ILE A O 1
ATOM 3378 N N . PHE A 1 454 ? 9.289 -14.491 -10.729 1.00 96.12 454 PHE A N 1
ATOM 3379 C CA . PHE A 1 454 ? 9.539 -13.936 -12.063 1.00 96.12 454 PHE A CA 1
ATOM 3380 C C . PHE A 1 454 ? 9.044 -14.868 -13.174 1.00 96.12 454 PHE A C 1
ATOM 3382 O O . PHE A 1 454 ? 8.557 -14.395 -14.195 1.00 96.12 454 PHE A O 1
ATOM 3389 N N . GLU A 1 455 ? 9.095 -16.184 -12.971 1.00 95.75 455 GLU A N 1
ATOM 3390 C CA . GLU A 1 455 ? 8.519 -17.157 -13.908 1.00 95.75 455 GLU A CA 1
ATOM 3391 C C . GLU A 1 455 ? 6.991 -17.056 -13.926 1.00 95.75 455 GLU A C 1
ATOM 3393 O O . GLU A 1 455 ? 6.371 -17.070 -14.986 1.00 95.75 455 GLU A O 1
ATOM 3398 N N . ARG A 1 456 ? 6.374 -16.856 -12.754 1.00 94.50 456 ARG A N 1
ATOM 3399 C CA . ARG A 1 456 ? 4.925 -16.643 -12.640 1.00 94.50 456 ARG A CA 1
ATOM 3400 C C . ARG A 1 456 ? 4.448 -15.435 -13.438 1.00 94.50 456 ARG A C 1
ATOM 3402 O O . ARG A 1 456 ? 3.386 -15.509 -14.044 1.00 94.50 456 ARG A O 1
ATOM 3409 N N . LEU A 1 457 ? 5.233 -14.357 -13.496 1.00 94.94 457 LEU A N 1
ATOM 3410 C CA . LEU A 1 457 ? 4.891 -13.167 -14.285 1.00 94.94 457 LEU A CA 1
ATOM 3411 C C . LEU A 1 457 ? 4.703 -13.479 -15.784 1.00 94.94 457 LEU A C 1
ATOM 3413 O O . LEU A 1 457 ? 3.881 -12.838 -16.439 1.00 94.94 457 LEU A O 1
ATOM 3417 N N . LEU A 1 458 ? 5.399 -14.487 -16.320 1.00 93.81 458 LEU A N 1
ATOM 3418 C CA . LEU A 1 458 ? 5.273 -14.902 -17.724 1.00 93.81 458 LEU A CA 1
ATOM 3419 C C . LEU A 1 458 ? 3.970 -15.656 -18.024 1.00 93.81 458 LEU A C 1
ATOM 3421 O O . LEU A 1 458 ? 3.590 -15.791 -19.182 1.00 93.81 458 LEU A O 1
ATOM 3425 N N . VAL A 1 459 ? 3.295 -16.191 -17.005 1.00 88.75 459 VAL A N 1
ATOM 3426 C CA . VAL A 1 459 ? 2.132 -17.080 -17.185 1.00 88.75 459 VAL A CA 1
ATOM 3427 C C . VAL A 1 459 ? 0.868 -16.605 -16.475 1.00 88.75 459 VAL A C 1
ATOM 3429 O O . VAL A 1 459 ? -0.157 -17.272 -16.595 1.00 88.75 459 VAL A O 1
ATOM 3432 N N . ALA A 1 460 ? 0.963 -15.500 -15.730 1.00 80.69 460 ALA A N 1
ATOM 3433 C CA . ALA A 1 460 ? -0.115 -14.920 -14.932 1.00 80.69 460 ALA A CA 1
ATOM 3434 C C . ALA A 1 460 ? -1.349 -14.527 -15.737 1.00 80.69 460 ALA A C 1
ATOM 3436 O O . ALA A 1 460 ? -1.166 -14.145 -16.919 1.00 80.69 460 ALA A O 1
#

Nearest PDB structures (foldseek):
  1yzy-assembly2_B  TM=7.859E-01  e=3.314E-26  Haemophilus influenzae
  3dqq-assembly2_B  TM=8.354E-01  e=1.391E-23  Salmonella enterica subsp. enterica serovar Typhimurium
  3dqq-assembly1_A-2  TM=8.324E-01  e=9.534E-24  Salmonella enterica subsp. enterica serovar Typhimurium
  5dmh-assembly1_A  TM=7.595E-01  e=1.421E-25  Cupriavidus necator H16
  4xfr-assembly1_A  TM=5.022E-01  e=1.715E-20  Bordetella bronchiseptica RB50

Mean predicted aligned error: 7.42 Å

Radius of gyration: 22.79 Å; Cα contacts (8 Å, |Δi|>4): 975; chains: 1; bounding box: 63×60×60 Å

Secondary structure (DSSP, 8-state):
---SEEEEESSHHHHHHHHHHHHHTT--EEEESSSPPHHHHHHH---SEEEEE--GGG--HHHHHHHHHHHHHHHHHTT-SEEEEE--TT----SSSS-HHHHHHHHGGGSS-SEEEEEEEEGGGTEEEETTEEEEESSTT--EEEGGG-TTGGG-SSS-----BHHHHHHTTT-SEEEEE-GGGGGS-HHHHHHHHHHHHTT---TTTEEEEEE-SSTTHHHHHHHHHHHHHTSS-EEEEESTHHHHHHHHHHHHS--PPPTT------------------------------EEEEE----HHHHHHHHH--SSEEEE--HHHHHH-HHHHHHHHHHHHHHHHTT--EEEE--SS-SSS----HHHHHHHHHHHHHHHHHHHHHSSS--SEEEEESHHHHHHHHHHTTEEEEEEEEEEETTEEEEEEEESSTTTTT-EEEEE-TT-S-TTHHHHHTT-

pLDDT: mean 88.48, std 17.69, range [24.47, 98.88]

Solvent-accessible surface area (backbone atoms only — not comparable to full-atom values): 24151 Å² total; per-residue (Å²): 133,80,35,66,31,29,35,38,10,27,33,55,70,58,29,49,48,34,44,44,54,41,39,74,65,71,37,43,51,41,34,22,58,46,90,71,51,75,67,55,47,60,72,66,52,85,50,37,30,44,33,30,39,37,59,48,44,77,27,36,46,66,55,42,64,69,57,46,55,64,54,27,54,50,43,42,76,60,55,26,28,30,36,30,47,32,40,53,67,80,63,58,38,36,65,65,34,16,21,59,28,44,49,39,45,54,43,30,78,44,34,66,39,43,52,33,40,31,42,36,27,34,49,96,78,44,16,27,8,55,81,48,27,35,30,36,34,65,57,92,91,34,66,75,29,52,32,42,69,27,83,61,44,37,62,32,94,88,37,50,28,76,59,26,42,50,52,60,52,39,37,68,26,63,25,79,42,62,47,78,47,45,51,79,56,71,78,49,59,69,66,62,44,50,54,51,52,53,55,68,50,60,91,68,86,41,65,34,24,31,31,41,35,36,28,23,69,46,72,76,48,30,33,60,52,11,44,51,54,52,62,53,27,75,80,34,24,27,38,34,38,26,22,51,37,55,54,50,6,42,42,44,31,54,70,73,45,94,68,87,76,73,92,86,73,80,76,80,74,82,82,77,83,78,87,78,83,83,96,74,84,83,79,78,81,75,70,80,78,70,87,56,74,24,38,45,31,43,30,65,30,64,34,73,61,36,53,49,23,56,74,57,38,74,84,40,52,76,39,82,41,54,65,60,48,53,68,76,29,69,68,54,39,50,52,53,47,52,53,51,48,55,39,37,68,70,55,37,29,36,35,37,30,37,58,80,71,58,94,60,95,71,86,74,61,68,69,59,45,25,47,50,50,10,55,50,50,33,56,51,50,55,52,27,43,73,46,98,58,53,56,42,36,40,38,28,30,8,57,62,28,29,58,40,28,47,56,61,60,58,39,50,30,34,32,72,70,47,73,79,36,79,85,24,44,32,25,26,32,38,34,89,50,74,69,51,36,63,27,30,35,35,56,28,46,40,81,53,50,59,55,57,46,68,54,44,68,78,71,108

Foldseek 3Di:
DAAQAEEEELADLLQVVLQVLCVLLVWLEWEFQALDDPVVVVVSPDTNYYYYHHNQQFDFLVVLLVRCLVVLVSVLVVQGLEYEHAYDLLNQAALTGSQPLSNLLRNLVSKDDLAEEEEHHDPVQAWWAAPQFIWHALHDVHDIDGQLPRPDQCVPPRRRCNGRNVQVRNVNNQQQEEAEDGQVNLVDDLVVSVVVVVVSCVPDDHRSRHYYYYTGHDLVSLCSSLVVSVVSSVVIRHYYYHGSSPVSSVSSNVVVPDDDDDPDDDNPDPPPPDPDDDDDDDPDPPDPPDCQFAEEEEEEFQDPLVVLLLVLPPQADEAEDQLVCLQPPVVSLVVSLVVCLVCSVVRGHHYYYHYNDHPDPDDDDSLSSLQSLLLSLLSNQVSLLPDPHHHQEYEYEARSNLSNNCVSNQFGIWHFDAALFVSWTWTATDHPPPSRHRRTYTRHHNNDDDSNSVVSRSRD

Sequence (460 aa):
MTLKAGWYGDDFTGATDTLAVAARAGWRTLLFLDVPTPAQLALAGELDALGVAGSARTMSPQQMREALPRIGEFFRRMHAPVLLYKCCSTFDSSAQTGSLGAAISVLSDYVEDDTTYVVGGQPDIGRFCCFSNLFAAAGAGGEVCRLDRHATMKKHPVTPMNEADLRRHLKRQGIESVLPVHYPQYERIEREIDDSVDALLSGQHSKGRCALLFDVARAADLAVIGRQLARRSEQGSLLAVGPSAVVQALAAHWHQTPHSLPDGLQPLAPAETSLEGGPAAVQSQTAKRTDIGAVFVFVGSMSPVTAMQVRYARSYEHVPIDGVELIENPSYADVQHGFITASLDAGRHVLAYVPASSASSRTVPPGDLARATADFIKRVVDQQAAGASPLRRLGVAGGDTSSLAARALDIWALGFAGVLAPGVTLCRAHSDDSRLHGLELMLKGGQMGSSDIFERLLVA